Protein AF-0000000080666117 (afdb_homodimer)

Secondary structure (DSSP, 8-state):
--HHHHHHHHHTTEETTEE--HHHHHHHH-HHHHHHHHHHHHHHHHHHHHHHHHHHHHHHHHHTS-HHHHHHHHHHHHGGGGS-HHHHHHHHHHHHSTTSHHHHHHHHTTS-SS----TTSHHHHHHHHHHHHHHHHHHHHHHHHTTS-HHHHHHHHHTT--HHHHIIIIIHHHHHHHHHHHHHHHHHHHHH--HHHHHHSTT---HHHHHHIIIIIS--HHHHHHHHHHHHHHHHHHHHHHHHHHHHH-TT-/--HHHHHHHHHTTEETTEE--HHHHHHHH-HHHHHHHHHHHHHHHHHHHHHHHHHHHHHHHHHTS-HHHHHHHHHHHHGGGGS-HHHHHHHHHHHHSTTSHHHHHHHHTTS-SS----TTSHHHHHHHHHHHHHHHHHHHHHHHHTTS-HHHHHHHHHTT--HHHHIIIIIHHHHHHHHHHHHHHHHHHHHH--HHHHHHSTT---HHHHHHIIIIIS--HHHHHHHHHHHHHHHHHHHHHHHHHHHHH-TT-

InterPro domains:
  IPR000515 ABC transporter type 1, transmembrane domain MetI-like [PF00528] (53-242)
  IPR000515 ABC transporter type 1, transmembrane domain MetI-like [PS50928] (37-242)
  IPR000515 ABC transporter type 1, transmembrane domain MetI-like [cd06261] (37-239)
  IPR035906 MetI-like superfamily [G3DSA:1.10.3720.10] (1-250)
  IPR035906 MetI-like superfamily [SSF161098] (2-245)

Organism: Caenorhabditis japonica (NCBI:txid281687)

Foldseek 3Di:
DCVVVVVLLVLLQADPRHGDPVLVVVQVPDPVNVQQAVLLQVLLVVLLVVLLVVQQVLLLVLLPDDPVSSVVSLCVLCVLVVDDLLVLLVVLCQQQPQPHPVQCVCCVVPVDVGGDPQFQASNQLSVSLSSNLSSLLSVLQSVQQNPQDPVQLVVCVVVPDDNVRSCVPPVVLSRLLSSLVSSLVSSLCSSQDDNNCVRRNPVNHHLNVVLCCCVPVVVPSNSSSVSSNVSVVVSVVVSVVSVVVSCVSPVPD/DCVVLVVLLVLLQADPRHGDPVLVVVQVPDPVNVQQAVLLQVLLVVLLVVLLVVQQVLLLVLLPDDPVSSVVSLCVLCVLVVDDLLVLLVVLCQQQPQPHPVQCVCCVVPVDVGGDPQFQASNQLSVSLSSNLSSLLSVLQSVQQNPQDPVQLVVCVVVPDDNVRSCVPPVVLSRLLSSLVSSLVSSLCSSQDDNNCVRRNPVNHHLNVVLCCCVPPVVPSNSSSVSSNVSVVVSVVVSVVSVVVSCVSPVVD

Nearest PDB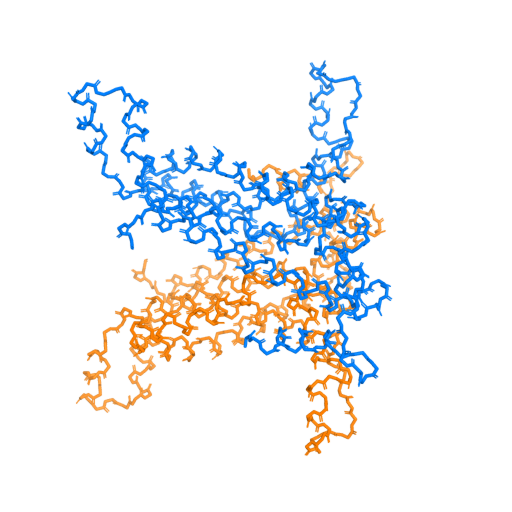 structures (foldseek):
  8zx1-assembly1_B  TM=8.481E-01  e=2.858E-13  Escherichia coli
  2onk-assembly2_I  TM=9.178E-01  e=2.429E-09  Archaeoglobus fulgidus
  8ja7-assembly1_A  TM=8.537E-01  e=7.078E-09  Mycobacterium tuberculosis H37Rv
  8y5f-assembly1_C  TM=8.471E-01  e=2.063E-08  Escherichia coli
  3d31-assembly1_C  TM=8.714E-01  e=7.184E-08  unclassified

pLDDT: mean 90.7, std 7.78, range [42.62, 98.69]

Solvent-accessible surface area (backbone atoms only — not comparable to full-atom values): 25198 Å² total; per-residue (Å²): 120,57,60,44,56,52,51,33,45,54,54,45,38,47,53,95,88,34,82,46,63,56,64,58,51,52,45,75,68,32,67,69,49,45,49,23,48,48,46,27,50,48,39,15,51,52,26,28,51,50,22,49,66,54,16,49,62,50,16,55,57,44,39,71,44,56,69,70,61,28,50,52,54,48,50,54,48,44,44,50,71,72,44,28,53,57,45,55,35,49,19,45,48,53,35,39,28,63,88,8,60,55,26,47,49,35,38,70,71,60,76,36,92,61,63,57,84,42,54,44,24,66,64,32,24,29,53,48,47,28,62,56,36,26,34,51,27,21,53,36,30,25,65,44,48,52,68,52,58,67,60,56,53,50,51,37,39,71,74,65,38,48,73,64,53,34,38,61,70,48,50,46,62,65,31,42,64,22,49,46,53,18,42,50,53,34,26,51,49,47,53,32,45,36,62,42,40,52,67,26,6,52,85,50,50,31,56,36,44,48,29,48,41,27,44,73,72,65,61,34,55,62,62,19,28,39,46,38,40,50,51,52,51,49,47,53,50,51,52,50,51,54,52,53,52,40,44,68,75,44,64,88,109,120,57,61,44,56,52,51,33,45,56,53,45,38,47,55,96,86,33,81,44,64,57,65,58,51,52,45,75,68,33,68,68,49,44,49,23,49,49,45,28,49,49,38,14,51,52,26,27,51,51,21,49,67,54,15,48,61,49,17,54,56,42,39,71,45,56,71,69,61,28,50,52,53,49,50,54,47,44,45,50,71,73,44,27,53,58,44,54,36,50,20,45,49,54,35,39,28,63,87,9,60,55,27,47,51,36,39,71,71,60,76,33,91,62,62,57,85,42,54,43,24,68,65,34,24,26,52,47,48,29,62,57,35,27,34,52,26,22,54,37,30,24,65,42,48,50,67,52,59,66,62,57,51,49,50,37,38,73,72,65,39,48,74,66,55,35,38,62,69,47,52,47,63,67,31,42,65,23,46,44,52,18,41,51,52,33,25,52,50,47,55,31,44,36,63,42,40,52,68,28,6,53,86,48,50,31,58,37,45,48,30,48,41,27,44,73,72,64,62,34,55,62,63,21,28,37,47,38,42,50,51,51,51,51,46,53,51,51,51,50,51,54,52,56,52,41,45,69,75,44,63,88,110

Sequence (506 aa):
MIIPIVLTIGSTFFQENSFTFEGYMHFFRDPYFLKILLTTLQVSVVTTIVCVVLGFPTAYYISRKAPRRKGILLALAIFPLLTSPVVRSFSWMIILGRKGLINNALVGLGIVDKPLDILYTPAAMMIGLTHLFLPLMIISLVGVLENIDGDLLKAAQSLGASRFTAFRRVVFPLAVPGLVIGAVLVFVGSLTAYTTPALLGGKQRVIATFLYQNAMTLNDWYLASVVAAIMIVITFVVVGVMNKMAKTLNPKGMIIPIVLTIGSTFFQENSFTFEGYMHFFRDPYFLKILLTTLQVSVVTTIVCVVLGFPTAYYISRKAPRRKGILLALAIFPLLTSPVVRSFSWMIILGRKGLINNALVGLGIVDKPLDILYTPAAMMIGLTHLFLPLMIISLVGVLENIDGDLLKAAQSLGASRFTAFRRVVFPLAVPGLVIGAVLVFVGSLTAYTTPALLGGKQRVIATFLYQNAMTLNDWYLASVVAAIMIVITFVVVGVMNKMAKTLNPKG

Structure (mmCIF, N/CA/C/O backbone):
data_AF-0000000080666117-model_v1
#
loop_
_entity.id
_entity.type
_entity.pdbx_description
1 polymer 'ABC transmembrane type-1 domain-containing protein'
#
loop_
_atom_site.group_PDB
_atom_site.id
_atom_site.type_symbol
_atom_site.label_atom_id
_atom_site.label_alt_id
_atom_site.label_comp_id
_atom_site.label_asym_id
_atom_site.label_entity_id
_atom_site.label_seq_id
_atom_site.pdbx_PDB_ins_code
_atom_site.Cartn_x
_atom_site.Cartn_y
_atom_site.Cartn_z
_atom_site.occupancy
_atom_site.B_iso_or_equiv
_atom_site.auth_seq_id
_atom_site.auth_comp_id
_atom_site.auth_asym_id
_atom_site.auth_atom_id
_atom_site.pdbx_PDB_model_num
ATOM 1 N N . MET A 1 1 ? -12.555 -3.33 12.461 1 76.38 1 MET A N 1
ATOM 2 C CA . MET A 1 1 ? -11.242 -3.162 11.844 1 76.38 1 MET A CA 1
ATOM 3 C C . MET A 1 1 ? -10.258 -4.207 12.352 1 76.38 1 MET A C 1
ATOM 5 O O . MET A 1 1 ? -9.43 -4.707 11.594 1 76.38 1 MET A O 1
ATOM 9 N N . ILE A 1 2 ? -10.57 -4.734 13.578 1 85.31 2 ILE A N 1
ATOM 10 C CA . ILE A 1 2 ? -9.57 -5.609 14.195 1 85.31 2 ILE A CA 1
ATOM 11 C C . ILE A 1 2 ? -10.094 -7.047 14.211 1 85.31 2 ILE A C 1
ATOM 13 O O . ILE A 1 2 ? -9.305 -7.992 14.312 1 85.31 2 ILE A O 1
ATOM 17 N N . ILE A 1 3 ? -11.367 -7.211 13.961 1 84.38 3 ILE A N 1
ATOM 18 C CA . ILE A 1 3 ? -12.047 -8.484 14.148 1 84.38 3 ILE A CA 1
ATOM 19 C C . ILE A 1 3 ? -11.438 -9.539 13.227 1 84.38 3 ILE A C 1
ATOM 21 O O . ILE A 1 3 ? -11.102 -10.641 13.672 1 84.38 3 ILE A O 1
ATOM 25 N N . PRO A 1 4 ? -11.227 -9.227 11.984 1 84.94 4 PRO A N 1
ATOM 26 C CA . PRO A 1 4 ? -10.664 -10.258 11.109 1 84.94 4 PRO A CA 1
ATOM 27 C C . PRO A 1 4 ? -9.289 -10.734 11.562 1 84.94 4 PRO A C 1
ATOM 29 O O . PRO A 1 4 ? -9 -11.93 11.508 1 84.94 4 PRO A O 1
ATOM 32 N N . ILE A 1 5 ? -8.57 -9.836 12.023 1 85.31 5 ILE A N 1
ATOM 33 C CA . ILE A 1 5 ? -7.203 -10.141 12.43 1 85.31 5 ILE A CA 1
ATOM 34 C C . ILE A 1 5 ? -7.215 -10.969 13.711 1 85.31 5 ILE A C 1
ATOM 36 O O . ILE A 1 5 ? -6.492 -11.961 13.82 1 85.31 5 ILE A O 1
ATOM 40 N N . VAL A 1 6 ? -8.094 -10.625 14.641 1 84.5 6 VAL A N 1
ATOM 41 C CA . VAL A 1 6 ? -8.211 -11.336 15.906 1 84.5 6 VAL A CA 1
ATOM 42 C C . VAL A 1 6 ? -8.688 -12.766 15.664 1 84.5 6 VAL A C 1
ATOM 44 O O . VAL A 1 6 ? -8.219 -13.703 16.312 1 84.5 6 VAL A O 1
ATOM 47 N N . LEU A 1 7 ? -9.562 -12.93 14.75 1 83.25 7 LEU A N 1
ATOM 48 C CA . LEU A 1 7 ? -10.07 -14.258 14.422 1 83.25 7 LEU A CA 1
ATOM 49 C C . LEU A 1 7 ? -8.977 -15.125 13.805 1 83.25 7 LEU A C 1
ATOM 51 O O . LEU A 1 7 ? -8.922 -16.328 14.047 1 83.25 7 LEU A O 1
ATOM 55 N N . THR A 1 8 ? -8.195 -14.461 12.977 1 83.75 8 THR A N 1
ATOM 56 C CA . THR A 1 8 ? -7.07 -15.18 12.375 1 83.75 8 THR A CA 1
ATOM 57 C C . THR A 1 8 ? -6.113 -15.68 13.461 1 83.75 8 THR A C 1
ATOM 59 O O . THR A 1 8 ? -5.723 -16.844 13.461 1 83.75 8 THR A O 1
ATOM 62 N N . ILE A 1 9 ? -5.789 -14.867 14.367 1 83.62 9 ILE A N 1
ATOM 63 C CA . ILE A 1 9 ? -4.898 -15.227 15.469 1 83.62 9 ILE A CA 1
ATOM 64 C C . ILE A 1 9 ? -5.531 -16.344 16.297 1 83.62 9 ILE A C 1
ATOM 66 O O . ILE A 1 9 ? -4.859 -17.312 16.656 1 83.62 9 ILE A O 1
ATOM 70 N N . GLY A 1 10 ? -6.801 -16.25 16.594 1 80.94 10 GLY A N 1
ATOM 71 C CA . GLY A 1 10 ? -7.512 -17.234 17.375 1 80.94 10 GLY A CA 1
ATOM 72 C C . GLY A 1 10 ? -7.527 -18.609 16.734 1 80.94 10 GLY A C 1
ATOM 73 O O . GLY A 1 10 ? -7.441 -19.625 17.422 1 80.94 10 GLY A O 1
ATOM 74 N N . SER A 1 11 ? -7.562 -18.609 15.453 1 81.31 11 SER A N 1
ATOM 75 C CA . SER A 1 11 ? -7.645 -19.859 14.719 1 81.31 11 SER A CA 1
ATOM 76 C C . SER A 1 11 ? -6.34 -20.656 14.828 1 81.31 11 SER A C 1
ATOM 78 O O . SER A 1 11 ? -6.309 -21.844 14.547 1 81.31 11 SER A O 1
ATOM 80 N N . THR A 1 12 ? -5.297 -19.969 15.211 1 85.56 12 THR A N 1
ATOM 81 C CA . THR A 1 12 ? -3.988 -20.609 15.234 1 85.56 12 THR A CA 1
ATOM 82 C C . THR A 1 12 ? -3.824 -21.453 16.5 1 85.56 12 THR A C 1
ATOM 84 O O . THR A 1 12 ? -2.943 -22.312 16.562 1 85.56 12 THR A O 1
ATOM 87 N N . PHE A 1 13 ? -4.656 -21.141 17.484 1 83.56 13 PHE A N 1
ATOM 88 C CA . PHE A 1 13 ? -4.469 -21.797 18.781 1 83.56 13 PHE A CA 1
ATOM 89 C C . PHE A 1 13 ? -5.324 -23.047 18.875 1 83.56 13 PHE A C 1
ATOM 91 O O . PHE A 1 13 ? -5.246 -23.781 19.859 1 83.56 13 PHE A O 1
ATOM 98 N N . PHE A 1 14 ? -6.141 -23.297 17.875 1 74.81 14 PHE A N 1
ATOM 99 C CA . PHE A 1 14 ? -6.992 -24.484 17.922 1 74.81 14 PHE A CA 1
ATOM 100 C C . PHE A 1 14 ? -6.762 -25.375 16.703 1 74.81 14 PHE A C 1
ATOM 102 O O . PHE A 1 14 ? -6.809 -24.891 15.57 1 74.81 14 PHE A O 1
ATOM 109 N N . GLN A 1 15 ? -6.242 -26.516 16.969 1 70.06 15 GLN A N 1
ATOM 110 C CA . GLN A 1 15 ? -6.129 -27.562 15.961 1 70.06 15 GLN A CA 1
ATOM 111 C C . GLN A 1 15 ? -6.906 -28.797 16.375 1 70.06 15 GLN A C 1
ATOM 113 O O . GLN A 1 15 ? -6.621 -29.406 17.406 1 70.06 15 GLN A O 1
ATOM 118 N N . GLU A 1 16 ? -7.805 -29.156 15.484 1 70.06 16 GLU A N 1
ATOM 119 C CA . GLU A 1 16 ? -8.617 -30.328 15.789 1 70.06 16 GLU A CA 1
ATOM 120 C C . GLU A 1 16 ? -9.172 -30.25 17.203 1 70.06 16 GLU A C 1
ATOM 122 O O . GLU A 1 16 ? -9.055 -31.203 17.984 1 70.06 16 GLU A O 1
ATOM 127 N N . ASN A 1 17 ? -9.531 -29.125 17.609 1 69.44 17 ASN A N 1
ATOM 128 C CA . ASN A 1 17 ? -10.234 -28.906 18.859 1 69.44 17 ASN A CA 1
ATOM 129 C C . ASN A 1 17 ? -9.281 -28.969 20.062 1 69.44 17 ASN A C 1
ATOM 131 O O . ASN A 1 17 ? -9.711 -29.188 21.188 1 69.44 17 ASN A O 1
ATOM 135 N N . SER A 1 18 ? -8.031 -29 19.828 1 77.75 18 SER A N 1
ATOM 136 C CA . SER A 1 18 ? -7.066 -28.969 20.922 1 77.75 18 SER A CA 1
ATOM 137 C C . SER A 1 18 ? -6.203 -27.703 20.859 1 77.75 18 SER A C 1
ATOM 139 O O . SER A 1 18 ? -5.844 -27.25 19.766 1 77.75 18 SER A O 1
ATOM 141 N N . PHE A 1 19 ? -6.094 -27.125 22.031 1 81.88 19 PHE A N 1
ATOM 142 C CA . PHE A 1 19 ? -5.211 -25.969 22.172 1 81.88 19 PHE A CA 1
ATOM 143 C C . PHE A 1 19 ? -3.76 -26.375 21.922 1 81.88 19 PHE A C 1
ATOM 145 O O . PHE A 1 19 ? -3.301 -27.406 22.422 1 81.88 19 PHE A O 1
ATOM 152 N N . THR A 1 20 ? -3.074 -25.75 20.938 1 82.38 20 THR A N 1
ATOM 153 C CA . THR A 1 20 ? -1.703 -26.156 20.625 1 82.38 20 THR A CA 1
ATOM 154 C C . THR A 1 20 ? -0.872 -24.938 20.203 1 82.38 20 THR A C 1
ATOM 156 O O . THR A 1 20 ? -1.415 -23.953 19.703 1 82.38 20 THR A O 1
ATOM 159 N N . PHE A 1 21 ? 0.388 -25 20.547 1 87.12 21 PHE A N 1
ATOM 160 C CA . PHE A 1 21 ? 1.374 -24.047 20.062 1 87.12 21 PHE A CA 1
ATOM 161 C C . PHE A 1 21 ? 2.281 -24.672 19.016 1 87.12 21 PHE A C 1
ATOM 163 O O . PHE A 1 21 ? 3.326 -24.109 18.672 1 87.12 21 PHE A O 1
ATOM 170 N N . GLU A 1 22 ? 1.854 -25.734 18.516 1 85.38 22 GLU A N 1
ATOM 171 C CA . GLU A 1 22 ? 2.697 -26.562 17.641 1 85.38 22 GLU A CA 1
ATOM 172 C C . GLU A 1 22 ? 3.053 -25.812 16.359 1 85.38 22 GLU A C 1
ATOM 174 O O . GLU A 1 22 ? 4.176 -25.906 15.867 1 85.38 22 GLU A O 1
ATOM 179 N N . GLY A 1 23 ? 2.146 -25.078 15.891 1 87.25 23 GLY A N 1
ATOM 180 C CA . GLY A 1 23 ? 2.408 -24.328 14.68 1 87.25 23 GLY A CA 1
ATOM 181 C C . GLY A 1 23 ? 3.541 -23.328 14.828 1 87.25 23 GLY A C 1
ATOM 182 O O . GLY A 1 23 ? 4.367 -23.172 13.93 1 87.25 23 GLY A O 1
ATOM 183 N N . TYR A 1 24 ? 3.592 -22.75 15.969 1 91.38 24 TYR A N 1
ATOM 184 C CA . TYR A 1 24 ? 4.629 -21.766 16.25 1 91.38 24 TYR A CA 1
ATOM 185 C C . TYR A 1 24 ? 5.98 -22.438 16.469 1 91.38 24 TYR A C 1
ATOM 187 O O . TYR A 1 24 ? 7.004 -21.969 15.961 1 91.38 24 TYR A O 1
ATOM 195 N N . MET A 1 25 ? 5.93 -23.5 17.141 1 90.81 25 MET A N 1
ATOM 196 C CA . MET A 1 25 ? 7.16 -24.234 17.406 1 90.81 25 MET A CA 1
ATOM 197 C C . MET A 1 25 ? 7.754 -24.781 16.109 1 90.81 25 MET A C 1
ATOM 199 O O . MET A 1 25 ? 8.969 -24.719 15.906 1 90.81 25 MET A O 1
ATOM 203 N N . HIS A 1 26 ? 6.91 -25.281 15.352 1 89.62 26 HIS A N 1
ATOM 204 C CA . HIS A 1 26 ? 7.355 -25.812 14.062 1 89.62 26 HIS A CA 1
ATOM 205 C C . HIS A 1 26 ? 7.98 -24.703 13.211 1 89.62 26 HIS A C 1
ATOM 207 O O . HIS A 1 26 ? 9.016 -24.922 12.57 1 89.62 26 HIS A O 1
ATOM 213 N N . PHE A 1 27 ? 7.398 -23.562 13.18 1 91.06 27 PHE A N 1
ATOM 214 C CA . PHE A 1 27 ? 7.898 -22.438 12.383 1 91.06 27 PHE A CA 1
ATOM 215 C C . PHE A 1 27 ? 9.289 -22.031 12.852 1 91.06 27 PHE A C 1
ATOM 217 O O . PHE A 1 27 ? 10.203 -21.875 12.039 1 91.06 27 PHE A O 1
ATOM 224 N N . PHE A 1 28 ? 9.562 -21.969 14.156 1 93.62 28 PHE A N 1
ATOM 225 C CA . PHE A 1 28 ? 10.797 -21.391 14.664 1 93.62 28 PHE A CA 1
ATOM 226 C C . PHE A 1 28 ? 11.891 -22.438 14.758 1 93.62 28 PHE A C 1
ATOM 228 O O . PHE A 1 28 ? 13.07 -22.109 14.914 1 93.62 28 PHE A O 1
ATOM 235 N N . ARG A 1 29 ? 11.562 -23.703 14.594 1 93.69 29 ARG A N 1
ATOM 236 C CA . ARG A 1 29 ? 12.555 -24.781 14.656 1 93.69 29 ARG A CA 1
ATOM 237 C C . ARG A 1 29 ? 13.039 -25.156 13.266 1 93.69 29 ARG A C 1
ATOM 239 O O . ARG A 1 29 ? 14.07 -25.812 13.125 1 93.69 29 ARG A O 1
ATOM 246 N N . ASP A 1 30 ? 12.328 -24.797 12.289 1 94.38 30 ASP A N 1
ATOM 247 C CA . ASP A 1 30 ? 12.68 -25.141 10.914 1 94.38 30 ASP A CA 1
ATOM 248 C C . ASP A 1 30 ? 13.617 -24.094 10.312 1 94.38 30 ASP A C 1
ATOM 250 O O . ASP A 1 30 ? 13.266 -22.922 10.195 1 94.38 30 ASP A O 1
ATOM 254 N N . PRO A 1 31 ? 14.781 -24.516 9.883 1 95.38 31 PRO A N 1
ATOM 255 C CA . PRO A 1 31 ? 15.766 -23.594 9.312 1 95.38 31 PRO A CA 1
ATOM 256 C C . PRO A 1 31 ? 15.258 -22.891 8.055 1 95.38 31 PRO A C 1
ATOM 258 O O . PRO A 1 31 ? 15.641 -21.75 7.781 1 95.38 31 PRO A O 1
ATOM 261 N N . TYR A 1 32 ? 14.469 -23.547 7.406 1 94.44 32 TYR A N 1
ATOM 262 C CA . TYR A 1 32 ? 13.898 -22.969 6.199 1 94.44 32 TYR A CA 1
ATOM 263 C C . TYR A 1 32 ? 13.055 -21.734 6.531 1 94.44 32 TYR A C 1
ATOM 265 O O . TYR A 1 32 ? 13.188 -20.688 5.895 1 94.44 32 TYR A O 1
ATOM 273 N N . PHE A 1 33 ? 12.25 -21.875 7.535 1 94.25 33 PHE A N 1
ATOM 274 C CA . PHE A 1 33 ? 11.383 -20.781 7.949 1 94.25 33 PHE A CA 1
ATOM 275 C C . PHE A 1 33 ? 12.195 -19.641 8.555 1 94.25 33 PHE A C 1
ATOM 277 O O . PHE A 1 33 ? 11.898 -18.469 8.32 1 94.25 33 PHE A O 1
ATOM 284 N N . LEU A 1 34 ? 13.156 -19.969 9.211 1 95.5 34 LEU A N 1
ATOM 285 C CA . LEU A 1 34 ? 14.008 -18.953 9.805 1 95.5 34 LEU A CA 1
ATOM 286 C C . LEU A 1 34 ? 14.758 -18.172 8.734 1 95.5 34 LEU A C 1
ATOM 288 O O . LEU A 1 34 ? 14.992 -16.969 8.891 1 95.5 34 LEU A O 1
ATOM 292 N N . LYS A 1 35 ? 15.141 -18.859 7.703 1 96.31 35 LYS A N 1
ATOM 293 C CA . LYS A 1 35 ? 15.797 -18.172 6.59 1 96.31 35 LYS A CA 1
ATOM 294 C C . LYS A 1 35 ? 14.867 -17.141 5.949 1 96.31 35 LYS A C 1
ATOM 296 O O . LYS A 1 35 ? 15.297 -16.047 5.594 1 96.31 35 LYS A O 1
ATOM 301 N N . ILE A 1 36 ? 13.625 -17.516 5.836 1 96.62 36 ILE A N 1
ATOM 302 C CA . ILE A 1 36 ? 12.625 -16.609 5.273 1 96.62 36 ILE A CA 1
ATOM 303 C C . ILE A 1 36 ? 12.461 -15.391 6.172 1 96.62 36 ILE A C 1
ATOM 305 O O . ILE A 1 36 ? 12.414 -14.258 5.684 1 96.62 36 ILE A O 1
ATOM 309 N N . LEU A 1 37 ? 12.414 -15.656 7.445 1 95.44 37 LEU A N 1
ATOM 310 C CA . LEU A 1 37 ? 12.281 -14.57 8.406 1 95.44 37 LEU A CA 1
ATOM 311 C C . LEU A 1 37 ? 13.492 -13.648 8.359 1 95.44 37 LEU A C 1
ATOM 313 O O . LEU A 1 37 ? 13.352 -12.422 8.391 1 95.44 37 LEU A O 1
ATOM 317 N N . LEU A 1 38 ? 14.633 -14.188 8.25 1 96.06 38 LEU A N 1
ATOM 318 C CA . LEU A 1 38 ? 15.859 -13.406 8.227 1 96.06 38 LEU A CA 1
ATOM 319 C C . LEU A 1 38 ? 15.969 -12.594 6.934 1 96.06 38 LEU A C 1
ATOM 321 O O . LEU A 1 38 ? 16.422 -11.453 6.953 1 96.06 38 LEU A O 1
ATOM 325 N N . THR A 1 39 ? 15.602 -13.195 5.871 1 97.69 39 THR A N 1
ATOM 326 C CA . THR A 1 39 ? 15.578 -12.461 4.613 1 97.69 39 THR A CA 1
ATOM 327 C C . THR A 1 39 ? 14.617 -11.281 4.688 1 97.69 39 THR A C 1
ATOM 329 O O . THR A 1 39 ? 14.914 -10.188 4.199 1 97.69 39 THR A O 1
ATOM 332 N N . THR A 1 40 ? 13.477 -11.523 5.293 1 97.62 40 THR A N 1
ATOM 333 C CA . THR A 1 40 ? 12.484 -10.469 5.473 1 97.62 40 THR A CA 1
ATOM 334 C C . THR A 1 40 ? 13.062 -9.312 6.281 1 97.62 40 THR A C 1
ATOM 336 O O . THR A 1 40 ? 12.93 -8.148 5.895 1 97.62 40 THR A O 1
ATOM 339 N N . LEU A 1 41 ? 13.711 -9.672 7.336 1 95.88 41 LEU A N 1
ATOM 340 C CA . LEU A 1 41 ? 14.297 -8.656 8.203 1 95.88 41 LEU A CA 1
ATOM 341 C C . LEU A 1 41 ? 15.438 -7.926 7.5 1 95.88 41 LEU A C 1
ATOM 343 O O . LEU A 1 41 ? 15.555 -6.703 7.602 1 95.88 41 LEU A O 1
ATOM 347 N N . GLN A 1 42 ? 16.219 -8.641 6.816 1 97.44 42 GLN A N 1
ATOM 348 C CA . GLN A 1 42 ? 17.344 -8.047 6.086 1 97.44 42 GLN A CA 1
ATOM 349 C C . GLN A 1 42 ? 16.844 -7.051 5.039 1 97.44 42 GLN A C 1
ATOM 351 O O . GLN A 1 42 ? 17.328 -5.922 4.973 1 97.44 42 GLN A O 1
ATOM 356 N N . VAL A 1 43 ? 15.922 -7.461 4.273 1 98.25 43 VAL A N 1
ATOM 357 C CA . VAL A 1 43 ? 15.375 -6.617 3.213 1 98.25 43 VAL A CA 1
ATOM 358 C C . VAL A 1 43 ? 14.742 -5.367 3.818 1 98.25 43 VAL A C 1
ATOM 360 O O . VAL A 1 43 ? 14.945 -4.258 3.312 1 98.25 43 VAL A O 1
ATOM 363 N N . SER A 1 44 ? 14.023 -5.527 4.891 1 97.88 44 SER A N 1
ATOM 364 C CA . SER A 1 44 ? 13.336 -4.402 5.516 1 97.88 44 SER A CA 1
ATOM 365 C C . SER A 1 44 ? 14.328 -3.43 6.145 1 97.88 44 SER A C 1
ATOM 367 O O . SER A 1 44 ? 14.188 -2.213 6 1 97.88 44 SER A O 1
ATOM 369 N N . VAL A 1 45 ? 15.32 -3.975 6.797 1 96.75 45 VAL A N 1
ATOM 370 C CA . VAL A 1 45 ? 16.312 -3.139 7.473 1 96.75 45 VAL A CA 1
ATOM 371 C C . VAL A 1 45 ? 17.141 -2.381 6.438 1 96.75 45 VAL A C 1
ATOM 373 O O . VAL A 1 45 ? 17.312 -1.164 6.543 1 96.75 45 VAL A O 1
ATOM 376 N N . VAL A 1 46 ? 17.625 -3.051 5.469 1 98.56 46 VAL A N 1
ATOM 377 C CA . VAL A 1 46 ? 18.484 -2.428 4.461 1 98.56 46 VAL A CA 1
ATOM 378 C C . VAL A 1 46 ? 17.688 -1.397 3.67 1 98.56 46 VAL A C 1
ATOM 380 O O . VAL A 1 46 ? 18.172 -0.304 3.385 1 98.56 46 VAL A O 1
ATOM 383 N N . THR A 1 47 ? 16.469 -1.736 3.301 1 98.69 47 THR A N 1
ATOM 384 C CA . THR A 1 47 ? 15.609 -0.782 2.605 1 98.69 47 THR A CA 1
ATOM 385 C C . THR A 1 47 ? 15.422 0.485 3.436 1 98.69 47 THR A C 1
ATOM 387 O O . THR A 1 47 ? 15.5 1.596 2.908 1 98.69 47 THR A O 1
ATOM 390 N N . THR A 1 48 ? 15.195 0.28 4.719 1 97.88 48 THR A N 1
ATOM 391 C CA . THR A 1 48 ? 14.992 1.42 5.609 1 97.88 48 THR A CA 1
ATOM 392 C C . THR A 1 48 ? 16.25 2.289 5.66 1 97.88 48 THR A C 1
ATOM 394 O O . THR A 1 48 ? 16.172 3.514 5.539 1 97.88 48 THR A O 1
ATOM 397 N N . ILE A 1 49 ? 17.375 1.693 5.77 1 98.12 49 ILE A N 1
ATOM 398 C CA . ILE A 1 49 ? 18.641 2.414 5.832 1 98.12 49 ILE A CA 1
ATOM 399 C C . ILE A 1 49 ? 18.859 3.172 4.527 1 98.12 49 ILE A C 1
ATOM 401 O O . ILE A 1 49 ? 19.234 4.348 4.539 1 98.12 49 ILE A O 1
ATOM 405 N N . VAL A 1 50 ? 18.625 2.541 3.443 1 98.62 50 VAL A N 1
ATOM 406 C CA . VAL A 1 50 ? 18.828 3.162 2.139 1 98.62 50 VAL A CA 1
ATOM 407 C C . VAL A 1 50 ? 17.875 4.344 1.977 1 98.62 50 VAL A C 1
ATOM 409 O O . VAL A 1 50 ? 18.25 5.395 1.463 1 98.62 50 VAL A O 1
ATOM 412 N N . CYS A 1 51 ? 16.656 4.188 2.418 1 98.44 51 CYS A N 1
ATOM 413 C CA . CYS A 1 51 ? 15.688 5.273 2.326 1 98.44 51 CYS A CA 1
ATOM 414 C C . CYS A 1 51 ? 16.094 6.445 3.209 1 98.44 51 CYS A C 1
ATOM 416 O O . CYS A 1 51 ? 15.852 7.605 2.861 1 98.44 51 CYS A O 1
ATOM 418 N N . VAL A 1 52 ? 16.688 6.117 4.336 1 97.25 52 VAL A N 1
ATOM 419 C CA . VAL A 1 52 ? 17.156 7.18 5.215 1 97.25 52 VAL A CA 1
ATOM 420 C C . VAL A 1 52 ? 18.312 7.926 4.551 1 97.25 52 VAL A C 1
ATOM 422 O O . VAL A 1 52 ? 18.312 9.156 4.504 1 97.25 52 VAL A O 1
ATOM 425 N N . VAL A 1 53 ? 19.234 7.23 4 1 97.69 53 VAL A N 1
ATOM 426 C CA . VAL A 1 53 ? 20.453 7.785 3.42 1 97.69 53 VAL A CA 1
ATOM 427 C C . VAL A 1 53 ? 20.109 8.617 2.188 1 97.69 53 VAL A C 1
ATOM 429 O O . VAL A 1 53 ? 20.656 9.695 1.982 1 97.69 53 VAL A O 1
ATOM 432 N N . LEU A 1 54 ? 19.188 8.172 1.414 1 97.81 54 LEU A N 1
ATOM 433 C CA . LEU A 1 54 ? 18.812 8.891 0.199 1 97.81 54 LEU A CA 1
ATOM 434 C C . LEU A 1 54 ? 17.75 9.945 0.492 1 97.81 54 LEU A C 1
ATOM 436 O O . LEU A 1 54 ? 17.734 11 -0.144 1 97.81 54 LEU A O 1
ATOM 440 N N . GLY A 1 55 ? 16.906 9.578 1.399 1 97.62 55 GLY A N 1
ATOM 441 C CA . GLY A 1 55 ? 15.766 10.43 1.681 1 97.62 55 GLY A CA 1
ATOM 442 C C . GLY A 1 55 ? 16.141 11.719 2.393 1 97.62 55 GLY A C 1
ATOM 443 O O . GLY A 1 55 ? 15.586 12.773 2.104 1 97.62 55 GLY A O 1
ATOM 444 N N . PHE A 1 56 ? 17.109 11.648 3.266 1 96.31 56 PHE A N 1
ATOM 445 C CA . PHE A 1 56 ? 17.453 12.805 4.078 1 96.31 56 PHE A CA 1
ATOM 446 C C . PHE A 1 56 ? 18.031 13.922 3.215 1 96.31 56 PHE A C 1
ATOM 448 O O . PHE A 1 56 ? 17.531 15.047 3.221 1 96.31 56 PHE A O 1
ATOM 455 N N . PRO A 1 57 ? 19.094 13.656 2.443 1 95.62 57 PRO A N 1
ATOM 456 C CA . PRO A 1 57 ? 19.625 14.734 1.605 1 95.62 57 PRO A CA 1
ATOM 457 C C . PRO A 1 57 ? 18.609 15.258 0.599 1 95.62 57 PRO A C 1
ATOM 459 O O . PRO A 1 57 ? 18.578 16.453 0.315 1 95.62 57 PRO A O 1
ATOM 462 N N . THR A 1 58 ? 17.812 14.406 0.087 1 97.12 58 THR A N 1
ATOM 463 C CA . THR A 1 58 ? 16.781 14.812 -0.872 1 97.12 58 THR A CA 1
ATOM 464 C C . THR A 1 58 ? 15.758 15.719 -0.207 1 97.12 58 THR A C 1
ATOM 466 O O . THR A 1 58 ? 15.406 16.766 -0.747 1 97.12 58 THR A O 1
ATOM 469 N N . ALA A 1 59 ? 15.297 15.25 0.931 1 97.31 59 ALA A N 1
ATOM 470 C CA . ALA A 1 59 ? 14.32 16.047 1.674 1 97.31 59 ALA A CA 1
ATOM 471 C C . ALA A 1 59 ? 14.898 17.406 2.061 1 97.31 59 ALA A C 1
ATOM 473 O O . ALA A 1 59 ? 14.195 18.406 2.01 1 97.31 59 ALA A O 1
ATOM 474 N N . TYR A 1 60 ? 16.125 17.391 2.486 1 94.44 60 TYR A N 1
ATOM 475 C CA . TYR A 1 60 ? 16.797 18.641 2.832 1 94.44 60 TYR A CA 1
ATOM 476 C C . TYR A 1 60 ? 16.828 19.578 1.634 1 94.44 60 TYR A C 1
ATOM 478 O O . TYR A 1 60 ? 16.516 20.766 1.756 1 94.44 60 TYR A O 1
ATOM 486 N N . TYR A 1 61 ? 17.219 19.078 0.519 1 95.31 61 TYR A N 1
ATOM 487 C CA . TYR A 1 61 ? 17.281 19.859 -0.708 1 95.31 61 TYR A CA 1
ATOM 488 C C . TYR A 1 61 ? 15.906 20.422 -1.068 1 95.31 61 TYR A C 1
ATOM 490 O O . TYR A 1 61 ? 15.773 21.609 -1.378 1 95.31 61 TYR A O 1
ATOM 498 N N . ILE A 1 62 ? 14.906 19.672 -0.993 1 96.56 62 ILE A N 1
ATOM 499 C CA . ILE A 1 62 ? 13.555 20.047 -1.374 1 96.56 62 ILE A CA 1
ATOM 500 C C . ILE A 1 62 ? 13.023 21.094 -0.395 1 96.56 62 ILE A C 1
ATOM 502 O O . ILE A 1 62 ? 12.375 22.062 -0.802 1 96.56 62 ILE A O 1
ATOM 506 N N . SER A 1 63 ? 13.32 20.922 0.866 1 94.38 63 SER A N 1
ATOM 507 C CA . SER A 1 63 ? 12.789 21.797 1.911 1 94.38 63 SER A CA 1
ATOM 508 C C . SER A 1 63 ? 13.312 23.219 1.761 1 94.38 63 SER A C 1
ATOM 510 O O . SER A 1 63 ? 12.703 24.172 2.271 1 94.38 63 SER A O 1
ATOM 512 N N . ARG A 1 64 ? 14.359 23.406 1.016 1 92.31 64 ARG A N 1
ATOM 513 C CA . ARG A 1 64 ? 14.984 24.719 0.878 1 92.31 64 ARG A CA 1
ATOM 514 C C . ARG A 1 64 ? 14.547 25.406 -0.411 1 92.31 64 ARG A C 1
ATOM 516 O O . ARG A 1 64 ? 14.922 26.562 -0.668 1 92.31 64 ARG A O 1
ATOM 523 N N . LYS A 1 65 ? 13.773 24.797 -1.169 1 95.12 65 LYS A N 1
ATOM 524 C CA . LYS A 1 65 ? 13.336 25.359 -2.441 1 95.12 65 LYS A CA 1
ATOM 525 C C . LYS A 1 65 ? 12.109 26.25 -2.256 1 95.12 65 LYS A C 1
ATOM 527 O O . LYS A 1 65 ? 11.438 26.172 -1.228 1 95.12 65 LYS A O 1
ATOM 532 N N . ALA A 1 66 ? 11.914 27.078 -3.256 1 95.12 66 ALA A N 1
ATOM 533 C CA . ALA A 1 66 ? 10.711 27.922 -3.281 1 95.12 66 ALA A CA 1
ATOM 534 C C . ALA A 1 66 ? 9.453 27.062 -3.389 1 95.12 66 ALA A C 1
ATOM 536 O O . ALA A 1 66 ? 9.5 25.922 -3.84 1 95.12 66 ALA A O 1
ATOM 537 N N . PRO A 1 67 ? 8.352 27.594 -2.99 1 93.75 67 PRO A N 1
ATOM 538 C CA . PRO A 1 67 ? 7.105 26.828 -2.895 1 93.75 67 PRO A CA 1
ATOM 539 C C . PRO A 1 67 ? 6.734 26.141 -4.203 1 93.75 67 PRO A C 1
ATOM 541 O O . PRO A 1 67 ? 6.375 24.969 -4.199 1 93.75 67 PRO A O 1
ATOM 544 N N . ARG A 1 68 ? 6.805 26.781 -5.262 1 95.25 68 ARG A N 1
ATOM 545 C CA . ARG A 1 68 ? 6.43 26.203 -6.543 1 95.25 68 ARG A CA 1
ATOM 546 C C . ARG A 1 68 ? 7.352 25.047 -6.914 1 95.25 68 ARG A C 1
ATOM 548 O O . ARG A 1 68 ? 6.891 23.969 -7.309 1 95.25 68 ARG A O 1
ATOM 555 N N . ARG A 1 69 ? 8.664 25.234 -6.836 1 96.5 69 ARG A N 1
ATOM 556 C CA . ARG A 1 69 ? 9.641 24.188 -7.141 1 96.5 69 ARG A CA 1
ATOM 557 C C . ARG A 1 69 ? 9.516 23.031 -6.16 1 96.5 69 ARG A C 1
ATOM 559 O O . ARG A 1 69 ? 9.68 21.875 -6.547 1 96.5 69 ARG A O 1
ATOM 566 N N . LYS A 1 70 ? 9.258 23.375 -4.902 1 96.12 70 LYS A N 1
ATOM 567 C CA . LYS A 1 70 ? 9.039 22.359 -3.879 1 96.12 70 LYS A CA 1
ATOM 568 C C . LYS A 1 70 ? 7.863 21.453 -4.238 1 96.12 70 LYS A C 1
ATOM 570 O O . LYS A 1 70 ? 7.961 20.234 -4.152 1 96.12 70 LYS A O 1
ATOM 575 N N . GLY A 1 71 ? 6.82 22.109 -4.66 1 94.06 71 GLY A N 1
ATOM 576 C CA . GLY A 1 71 ? 5.641 21.359 -5.062 1 94.06 71 GLY A CA 1
ATOM 577 C C . GLY A 1 71 ? 5.902 20.406 -6.203 1 94.06 71 GLY A C 1
ATOM 578 O O . GLY A 1 71 ? 5.449 19.25 -6.172 1 94.06 71 GLY A O 1
ATOM 579 N N . ILE A 1 72 ? 6.605 20.812 -7.145 1 94.38 72 ILE A N 1
ATOM 580 C CA . ILE A 1 72 ? 6.91 20 -8.312 1 94.38 72 ILE A CA 1
ATOM 581 C C . ILE A 1 72 ? 7.793 18.828 -7.902 1 94.38 72 ILE A C 1
ATOM 583 O O . ILE A 1 72 ? 7.543 17.688 -8.297 1 94.38 72 ILE A O 1
ATOM 587 N N . LEU A 1 73 ? 8.805 19.094 -7.098 1 95.69 73 LEU A N 1
ATOM 588 C CA . LEU A 1 73 ? 9.727 18.047 -6.676 1 95.69 73 LEU A CA 1
ATOM 589 C C . LEU A 1 73 ? 9.016 17.031 -5.797 1 95.69 73 LEU A C 1
ATOM 591 O O . LEU A 1 73 ? 9.273 15.82 -5.906 1 95.69 73 LEU A O 1
ATOM 595 N N . LEU A 1 74 ? 8.117 17.5 -4.996 1 94.06 74 LEU A N 1
ATOM 596 C CA . LEU A 1 74 ? 7.344 16.594 -4.16 1 94.06 74 LEU A CA 1
ATOM 597 C C . LEU A 1 74 ? 6.398 15.742 -5.008 1 94.06 74 LEU A C 1
ATOM 599 O O . LEU A 1 74 ? 6.238 14.547 -4.762 1 94.06 74 LEU A O 1
ATOM 603 N N . ALA A 1 75 ? 5.824 16.359 -5.98 1 90.12 75 ALA A N 1
ATOM 604 C CA . ALA A 1 75 ? 4.941 15.617 -6.883 1 90.12 75 ALA A CA 1
ATOM 605 C C . ALA A 1 75 ? 5.695 14.5 -7.598 1 90.12 75 ALA A C 1
ATOM 607 O O . ALA A 1 75 ? 5.188 13.391 -7.734 1 90.12 75 ALA A O 1
ATOM 608 N N . LEU A 1 76 ? 6.879 14.758 -7.996 1 92.06 76 LEU A N 1
ATOM 609 C CA . LEU A 1 76 ? 7.715 13.766 -8.664 1 92.06 76 LEU A CA 1
ATOM 610 C C . LEU A 1 76 ? 8.109 12.648 -7.707 1 92.06 76 LEU A C 1
ATOM 612 O O . LEU A 1 76 ? 8.195 11.484 -8.109 1 92.06 76 LEU A O 1
ATOM 616 N N . ALA A 1 77 ? 8.359 13.055 -6.48 1 93 77 ALA A N 1
ATOM 617 C CA . ALA A 1 77 ? 8.742 12.07 -5.473 1 93 77 ALA A CA 1
ATOM 618 C C . ALA A 1 77 ? 7.57 11.164 -5.117 1 93 77 ALA A C 1
ATOM 620 O O . ALA A 1 77 ? 7.758 9.969 -4.855 1 93 77 ALA A O 1
ATOM 621 N N . ILE A 1 78 ? 6.363 11.688 -5.188 1 89.94 78 ILE A N 1
ATOM 622 C CA . ILE A 1 78 ? 5.184 10.969 -4.719 1 89.94 78 ILE A CA 1
ATOM 623 C C . ILE A 1 78 ? 4.582 10.156 -5.867 1 89.94 78 ILE A C 1
ATOM 625 O O . ILE A 1 78 ? 3.777 9.25 -5.641 1 89.94 78 ILE A O 1
ATOM 629 N N . PHE A 1 79 ? 5.031 10.312 -7.027 1 87.5 79 PHE A N 1
ATOM 630 C CA . PHE A 1 79 ? 4.496 9.703 -8.242 1 87.5 79 PHE A CA 1
ATOM 631 C C . PHE A 1 79 ? 4.441 8.188 -8.109 1 87.5 79 PHE A C 1
ATOM 633 O O . PHE A 1 79 ? 3.445 7.562 -8.477 1 87.5 79 PHE A O 1
ATOM 640 N N . PRO A 1 80 ? 5.488 7.543 -7.629 1 86.88 80 PRO A N 1
ATOM 641 C CA . PRO A 1 80 ? 5.477 6.082 -7.52 1 86.88 80 PRO A CA 1
ATOM 642 C C . PRO A 1 80 ? 4.352 5.562 -6.633 1 86.88 80 PRO A C 1
ATOM 644 O O . PRO A 1 80 ? 3.842 4.461 -6.855 1 86.88 80 PRO A O 1
ATOM 647 N N . LEU A 1 81 ? 3.928 6.367 -5.711 1 86.94 81 LEU A N 1
ATOM 648 C CA . LEU A 1 81 ? 2.881 5.949 -4.789 1 86.94 81 LEU A CA 1
ATOM 649 C C . LEU A 1 81 ? 1.525 5.902 -5.488 1 86.94 81 LEU A C 1
ATOM 651 O O . LEU A 1 81 ? 0.593 5.258 -5.004 1 86.94 81 LEU A O 1
ATOM 655 N N . LEU A 1 82 ? 1.453 6.598 -6.609 1 86.06 82 LEU A N 1
ATOM 656 C CA . LEU A 1 82 ? 0.196 6.664 -7.348 1 86.06 82 LEU A CA 1
ATOM 657 C C . LEU A 1 82 ? 0.116 5.551 -8.383 1 86.06 82 LEU A C 1
ATOM 659 O O . LEU A 1 82 ? -0.92 5.371 -9.031 1 86.06 82 LEU A O 1
ATOM 663 N N . THR A 1 83 ? 1.193 4.816 -8.484 1 90 83 THR A N 1
ATOM 664 C CA . THR A 1 83 ? 1.253 3.729 -9.453 1 90 83 THR A CA 1
ATOM 665 C C . THR A 1 83 ? 1.059 2.381 -8.773 1 90 83 THR A C 1
ATOM 667 O O . THR A 1 83 ? 1.481 2.191 -7.629 1 90 83 THR A O 1
ATOM 670 N N . SER A 1 84 ? 0.452 1.504 -9.523 1 94 84 SER A N 1
ATOM 671 C CA . SER A 1 84 ? 0.243 0.149 -9.023 1 94 84 SER A CA 1
ATOM 672 C C . SER A 1 84 ? 1.562 -0.5 -8.609 1 94 84 SER A C 1
ATOM 674 O O . SER A 1 84 ? 2.572 -0.353 -9.305 1 94 84 SER A O 1
ATOM 676 N N . PRO A 1 85 ? 1.505 -1.159 -7.496 1 94.5 85 PRO A N 1
ATOM 677 C CA . PRO A 1 85 ? 2.709 -1.901 -7.113 1 94.5 85 PRO A CA 1
ATOM 678 C C . PRO A 1 85 ? 3.137 -2.916 -8.172 1 94.5 85 PRO A C 1
ATOM 680 O O . PRO A 1 85 ? 4.332 -3.18 -8.328 1 94.5 85 PRO A O 1
ATOM 683 N N . VAL A 1 86 ? 2.164 -3.465 -8.844 1 95.81 86 VAL A N 1
ATOM 684 C CA . VAL A 1 86 ? 2.486 -4.434 -9.883 1 95.81 86 VAL A CA 1
ATOM 685 C C . VAL A 1 86 ? 3.191 -3.732 -11.039 1 95.81 86 VAL A C 1
ATOM 687 O O . VAL A 1 86 ? 4.191 -4.23 -11.562 1 95.81 86 VAL A O 1
ATOM 690 N N . VAL A 1 87 ? 2.699 -2.598 -11.359 1 94.69 87 VAL A N 1
ATOM 691 C CA . VAL A 1 87 ? 3.275 -1.834 -12.461 1 94.69 87 VAL A CA 1
ATOM 692 C C . VAL A 1 87 ? 4.695 -1.406 -12.109 1 94.69 87 VAL A C 1
ATOM 694 O O . VAL A 1 87 ? 5.613 -1.547 -12.922 1 94.69 87 VAL A O 1
ATOM 697 N N . ARG A 1 88 ? 4.871 -0.905 -10.938 1 95 88 ARG A N 1
ATOM 698 C CA . ARG A 1 88 ? 6.191 -0.456 -10.5 1 95 88 ARG A CA 1
ATOM 699 C C . ARG A 1 88 ? 7.184 -1.612 -10.477 1 95 88 ARG A C 1
ATOM 701 O O . ARG A 1 88 ? 8.312 -1.477 -10.961 1 95 88 ARG A O 1
ATOM 708 N N . SER A 1 89 ? 6.793 -2.682 -9.898 1 96.19 89 SER A N 1
ATOM 709 C CA . SER A 1 89 ? 7.672 -3.84 -9.789 1 96.19 89 SER A CA 1
ATOM 710 C C . SER A 1 89 ? 8 -4.422 -11.156 1 96.19 89 SER A C 1
ATOM 712 O O . SER A 1 89 ? 9.141 -4.82 -11.414 1 96.19 89 SER A O 1
ATOM 714 N N . PHE A 1 90 ? 7.016 -4.465 -12.016 1 94.25 90 PHE A N 1
ATOM 715 C CA . PHE A 1 90 ? 7.238 -4.957 -13.367 1 94.25 90 PHE A CA 1
ATOM 716 C C . PHE A 1 90 ? 8.219 -4.059 -14.117 1 94.25 90 PHE A C 1
ATOM 718 O O . PHE A 1 90 ? 9.07 -4.547 -14.867 1 94.25 90 PHE A O 1
ATOM 725 N N . SER A 1 91 ? 8.023 -2.783 -13.93 1 93.81 91 SER A N 1
ATOM 726 C CA . SER A 1 91 ? 8.945 -1.833 -14.555 1 93.81 91 SER A CA 1
ATOM 727 C C . SER A 1 91 ? 10.383 -2.1 -14.133 1 93.81 91 SER A C 1
ATOM 729 O O . SER A 1 91 ? 11.297 -2.031 -14.953 1 93.81 91 SER A O 1
ATOM 731 N N . TRP A 1 92 ? 10.609 -2.418 -12.914 1 95.31 92 TRP A N 1
ATOM 732 C CA . TRP A 1 92 ? 11.945 -2.715 -12.43 1 95.31 92 TRP A CA 1
ATOM 733 C C . TRP A 1 92 ? 12.438 -4.062 -12.953 1 95.31 92 TRP A C 1
ATOM 735 O O . TRP A 1 92 ? 13.641 -4.273 -13.117 1 95.31 92 TRP A O 1
ATOM 745 N N . MET A 1 93 ? 11.492 -4.992 -13.195 1 93.56 93 MET A N 1
ATOM 746 C CA . MET A 1 93 ? 11.898 -6.262 -13.789 1 93.56 93 MET A CA 1
ATOM 747 C C . MET A 1 93 ? 12.547 -6.043 -15.148 1 93.56 93 MET A C 1
ATOM 749 O O . MET A 1 93 ? 13.531 -6.707 -15.484 1 93.56 93 MET A O 1
ATOM 753 N N . ILE A 1 94 ? 11.992 -5.125 -15.852 1 89.25 94 ILE A N 1
ATOM 754 C CA . ILE A 1 94 ? 12.516 -4.816 -17.172 1 89.25 94 ILE A CA 1
ATOM 755 C C . ILE A 1 94 ? 13.906 -4.195 -17.047 1 89.25 94 ILE A C 1
ATOM 757 O O . ILE A 1 94 ? 14.82 -4.535 -17.797 1 89.25 94 ILE A O 1
ATOM 761 N N . ILE A 1 95 ? 14.133 -3.416 -16.062 1 93 95 ILE A N 1
ATOM 762 C CA . ILE A 1 95 ? 15.359 -2.656 -15.883 1 93 95 ILE A CA 1
ATOM 763 C C . ILE A 1 95 ? 16.453 -3.566 -15.32 1 93 95 ILE A C 1
ATOM 765 O O . ILE A 1 95 ? 17.609 -3.471 -15.711 1 93 95 ILE A O 1
ATOM 769 N N . LEU A 1 96 ? 16.078 -4.48 -14.477 1 94.38 96 LEU A N 1
ATOM 770 C CA . LEU A 1 96 ? 17.047 -5.266 -13.727 1 94.38 96 LEU A CA 1
ATOM 771 C C . LEU A 1 96 ? 17.312 -6.605 -14.406 1 94.38 96 LEU A C 1
ATOM 773 O O . LEU A 1 96 ? 18.172 -7.367 -13.984 1 94.38 96 LEU A O 1
ATOM 777 N N . GLY A 1 97 ? 16.531 -6.922 -15.438 1 92.06 97 GLY A N 1
ATOM 778 C CA . GLY A 1 97 ? 16.719 -8.164 -16.172 1 92.06 97 GLY A CA 1
ATOM 779 C C . GLY A 1 97 ? 18.094 -8.258 -16.828 1 92.06 97 GLY A C 1
ATOM 780 O O . GLY A 1 97 ? 18.844 -7.277 -16.859 1 92.06 97 GLY A O 1
ATOM 781 N N . ARG A 1 98 ? 18.391 -9.461 -17.344 1 91.31 98 ARG A N 1
ATOM 782 C CA . ARG A 1 98 ? 19.703 -9.719 -17.938 1 91.31 98 ARG A CA 1
ATOM 783 C C . ARG A 1 98 ? 19.938 -8.82 -19.156 1 91.31 98 ARG A C 1
ATOM 785 O O . ARG A 1 98 ? 21.062 -8.414 -19.422 1 91.31 98 ARG A O 1
ATOM 792 N N . LYS A 1 99 ? 18.969 -8.477 -19.859 1 87.69 99 LYS A N 1
ATOM 793 C CA . LYS A 1 99 ? 19.078 -7.586 -21.016 1 87.69 99 LYS A CA 1
ATOM 794 C C . LYS A 1 99 ? 18.516 -6.203 -20.688 1 87.69 99 LYS A C 1
ATOM 796 O O . LYS A 1 99 ? 18.125 -5.461 -21.594 1 87.69 99 LYS A O 1
ATOM 801 N N . GLY A 1 100 ? 18.453 -5.863 -19.422 1 89.25 100 GLY A N 1
ATOM 802 C CA . GLY A 1 100 ? 17.906 -4.594 -18.984 1 89.25 100 GLY A CA 1
ATOM 803 C C . GLY A 1 100 ? 18.906 -3.459 -19.031 1 89.25 100 GLY A C 1
ATOM 804 O O . GLY A 1 100 ? 20.078 -3.67 -19.375 1 89.25 100 GLY A O 1
ATOM 805 N N . LEU A 1 101 ? 18.484 -2.332 -18.703 1 88.5 101 LEU A N 1
ATOM 806 C CA . LEU A 1 101 ? 19.25 -1.1 -18.797 1 88.5 101 LEU A CA 1
ATOM 807 C C . LEU A 1 101 ? 20.5 -1.168 -17.922 1 88.5 101 LEU A C 1
ATOM 809 O O . LEU A 1 101 ? 21.578 -0.745 -18.344 1 88.5 101 LEU A O 1
ATOM 813 N N . ILE A 1 102 ? 20.359 -1.736 -16.766 1 90.06 102 ILE A N 1
ATOM 814 C CA . ILE A 1 102 ? 21.453 -1.75 -15.812 1 90.06 102 ILE A CA 1
ATOM 815 C C . ILE A 1 102 ? 22.578 -2.664 -16.328 1 90.06 102 ILE A C 1
ATOM 817 O O . ILE A 1 102 ? 23.734 -2.264 -16.375 1 90.06 102 ILE A O 1
ATOM 821 N N . ASN A 1 103 ? 22.203 -3.848 -16.703 1 92.06 103 ASN A N 1
ATOM 822 C CA . ASN A 1 103 ? 23.188 -4.785 -17.219 1 92.06 103 ASN A CA 1
ATOM 823 C C . ASN A 1 103 ? 23.812 -4.289 -18.516 1 92.06 103 ASN A C 1
ATOM 825 O O . ASN A 1 103 ? 25.016 -4.418 -18.719 1 92.06 103 ASN A O 1
ATOM 829 N N . ASN A 1 104 ? 23.016 -3.721 -19.375 1 91.94 104 ASN A N 1
ATOM 830 C CA . ASN A 1 104 ? 23.531 -3.178 -20.625 1 91.94 104 ASN A CA 1
ATOM 831 C C . ASN A 1 104 ? 24.531 -2.053 -20.375 1 91.94 104 ASN A C 1
ATOM 833 O O . ASN A 1 104 ? 25.562 -1.968 -21.047 1 91.94 104 ASN A O 1
ATOM 837 N N . ALA A 1 105 ? 24.203 -1.235 -19.453 1 91.69 105 ALA A N 1
ATOM 838 C CA . ALA A 1 105 ? 25.109 -0.139 -19.125 1 91.69 105 ALA A CA 1
ATOM 839 C C . ALA A 1 105 ? 26.391 -0.664 -18.5 1 91.69 105 ALA A C 1
ATOM 841 O O . ALA A 1 105 ? 27.484 -0.207 -18.859 1 91.69 105 ALA A O 1
ATOM 842 N N . LEU A 1 106 ? 26.281 -1.601 -17.625 1 92.94 106 LEU A N 1
ATOM 843 C CA . LEU A 1 106 ? 27.453 -2.139 -16.938 1 92.94 106 LEU A CA 1
ATOM 844 C C . LEU A 1 106 ? 28.375 -2.861 -17.922 1 92.94 106 LEU A C 1
ATOM 846 O O . LEU A 1 106 ? 29.594 -2.693 -17.875 1 92.94 106 LEU A O 1
ATOM 850 N N . VAL A 1 107 ? 27.828 -3.66 -18.734 1 93.69 107 VAL A N 1
ATOM 851 C CA . VAL A 1 107 ? 28.594 -4.391 -19.734 1 93.69 107 VAL A CA 1
ATOM 852 C C . VAL A 1 107 ? 29.141 -3.418 -20.781 1 93.69 107 VAL A C 1
ATOM 854 O O . VAL A 1 107 ? 30.297 -3.516 -21.188 1 93.69 107 VAL A O 1
ATOM 857 N N . GLY A 1 108 ? 28.281 -2.557 -21.188 1 93.5 108 GLY A N 1
ATOM 858 C CA . GLY A 1 108 ? 28.688 -1.567 -22.188 1 93.5 108 GLY A CA 1
ATOM 859 C C . GLY A 1 108 ? 29.844 -0.695 -21.719 1 93.5 108 GLY A C 1
ATOM 860 O O . GLY A 1 108 ? 30.703 -0.331 -22.516 1 93.5 108 GLY A O 1
ATOM 861 N N . LEU A 1 109 ? 29.891 -0.36 -20.484 1 94.69 109 LEU A N 1
ATOM 862 C CA . LEU A 1 109 ? 30.953 0.479 -19.922 1 94.69 109 LEU A CA 1
ATOM 863 C C . LEU A 1 109 ? 32.156 -0.354 -19.547 1 94.69 109 LEU A C 1
ATOM 865 O O . LEU A 1 109 ? 33.188 0.189 -19.141 1 94.69 109 LEU A O 1
ATOM 869 N N . GLY A 1 110 ? 32 -1.615 -19.672 1 93.5 110 GLY A N 1
ATOM 870 C CA . GLY A 1 110 ? 33.125 -2.514 -19.406 1 93.5 110 GLY A CA 1
ATOM 871 C C . GLY A 1 110 ? 33.344 -2.766 -17.938 1 93.5 110 GLY A C 1
ATOM 872 O O . GLY A 1 110 ? 34.438 -3.217 -17.547 1 93.5 110 GLY A O 1
ATOM 873 N N . ILE A 1 111 ? 32.344 -2.512 -17.203 1 93.56 111 ILE A N 1
ATOM 874 C CA . ILE A 1 111 ? 32.5 -2.691 -15.758 1 93.56 111 ILE A CA 1
ATOM 875 C C . ILE A 1 111 ? 32.406 -4.176 -15.414 1 93.56 111 ILE A C 1
ATOM 877 O O . ILE A 1 111 ? 33.094 -4.648 -14.508 1 93.56 111 ILE A O 1
ATOM 881 N N . VAL A 1 112 ? 31.531 -4.848 -16.156 1 93.44 112 VAL A N 1
ATOM 882 C CA . VAL A 1 112 ? 31.406 -6.293 -16 1 93.44 112 VAL A CA 1
ATOM 883 C C . VAL A 1 112 ? 31.469 -6.969 -17.375 1 93.44 112 VAL A C 1
ATOM 885 O O . VAL A 1 112 ? 31.109 -6.371 -18.391 1 93.44 112 VAL A O 1
ATOM 888 N N . ASP A 1 113 ? 31.906 -8.219 -17.359 1 93.56 113 ASP A N 1
ATOM 889 C CA . ASP A 1 113 ? 32.062 -8.953 -18.609 1 93.56 113 ASP A CA 1
ATOM 890 C C . ASP A 1 113 ? 30.75 -9.586 -19.062 1 93.56 113 ASP A C 1
ATOM 892 O O . ASP A 1 113 ? 30.5 -9.719 -20.266 1 93.56 113 ASP A O 1
ATOM 896 N N . LYS A 1 114 ? 30 -10.039 -18.031 1 94.44 114 LYS A N 1
ATOM 897 C CA . LYS A 1 114 ? 28.719 -10.648 -18.312 1 94.44 114 LYS A CA 1
ATOM 898 C C . LYS A 1 114 ? 27.609 -10.031 -17.453 1 94.44 114 LYS A C 1
ATOM 900 O O . LYS A 1 114 ? 27.875 -9.477 -16.391 1 94.44 114 LYS A O 1
ATOM 905 N N . PRO A 1 115 ? 26.406 -10.109 -17.938 1 93.19 115 PRO A N 1
ATOM 906 C CA . PRO A 1 115 ? 25.297 -9.555 -17.156 1 93.19 115 PRO A CA 1
ATOM 907 C C . PRO A 1 115 ? 25.203 -10.172 -15.766 1 93.19 115 PRO A C 1
ATOM 909 O O . PRO A 1 115 ? 25.422 -11.375 -15.602 1 93.19 115 PRO A O 1
ATOM 912 N N . LEU A 1 116 ? 24.922 -9.258 -14.82 1 93.31 116 LEU A N 1
ATOM 913 C CA . LEU A 1 116 ? 24.719 -9.695 -13.445 1 93.31 116 LEU A CA 1
ATOM 914 C C . LEU A 1 116 ? 23.312 -10.258 -13.258 1 93.31 116 LEU A C 1
ATOM 916 O O . LEU A 1 116 ? 22.375 -9.836 -13.945 1 93.31 116 LEU A O 1
ATOM 920 N N . ASP A 1 117 ? 23.172 -11.273 -12.359 1 93.88 117 ASP A N 1
ATOM 921 C CA . ASP A 1 117 ? 21.859 -11.789 -11.977 1 93.88 117 ASP A CA 1
ATOM 922 C C . ASP A 1 117 ? 21.281 -11.008 -10.797 1 93.88 117 ASP A C 1
ATOM 924 O O . ASP A 1 117 ? 21.297 -11.492 -9.664 1 93.88 117 ASP A O 1
ATOM 928 N N . ILE A 1 118 ? 20.703 -9.945 -11.109 1 94.56 118 ILE A N 1
ATOM 929 C CA . ILE A 1 118 ? 20.188 -9.062 -10.078 1 94.56 118 ILE A CA 1
ATOM 930 C C . ILE A 1 118 ? 18.719 -9.43 -9.781 1 94.56 118 ILE A C 1
ATOM 932 O O . ILE A 1 118 ? 18.297 -9.43 -8.625 1 94.56 118 ILE A O 1
ATOM 936 N N . LEU A 1 119 ? 18.016 -9.719 -10.883 1 93.94 119 LEU A N 1
ATOM 937 C CA . LEU A 1 119 ? 16.609 -10.062 -10.758 1 93.94 119 LEU A CA 1
ATOM 938 C C . LEU A 1 119 ? 16.422 -11.344 -9.961 1 93.94 119 LEU A C 1
ATOM 940 O O . LEU A 1 119 ? 17.25 -12.266 -10.062 1 93.94 119 LEU A O 1
ATOM 944 N N . TYR A 1 120 ? 15.414 -11.367 -9.094 1 95.44 120 TYR A N 1
ATOM 945 C CA . TYR A 1 120 ? 15.023 -12.523 -8.297 1 95.44 120 TYR A CA 1
ATOM 946 C C . TYR A 1 120 ? 16.016 -12.766 -7.168 1 95.44 120 TYR A C 1
ATOM 948 O O . TYR A 1 120 ? 16.391 -13.914 -6.898 1 95.44 120 TYR A O 1
ATOM 956 N N . THR A 1 121 ? 16.5 -11.711 -6.672 1 96.56 121 THR A N 1
ATOM 957 C CA . THR A 1 121 ? 17.375 -11.695 -5.5 1 96.56 121 THR A CA 1
ATOM 958 C C . THR A 1 121 ? 16.859 -10.695 -4.461 1 96.56 121 THR A C 1
ATOM 960 O O . THR A 1 121 ? 16 -9.859 -4.762 1 96.56 121 THR A O 1
ATOM 963 N N . PRO A 1 122 ? 17.359 -10.82 -3.25 1 97.12 122 PRO A N 1
ATOM 964 C CA . PRO A 1 122 ? 17 -9.828 -2.242 1 97.12 122 PRO A CA 1
ATOM 965 C C . PRO A 1 122 ? 17.375 -8.406 -2.654 1 97.12 122 PRO A C 1
ATOM 967 O O . PRO A 1 122 ? 16.672 -7.453 -2.303 1 97.12 122 PRO A O 1
ATOM 970 N N . ALA A 1 123 ? 18.375 -8.273 -3.422 1 97 123 ALA A N 1
ATOM 971 C CA . ALA A 1 123 ? 18.797 -6.957 -3.887 1 97 123 ALA A CA 1
ATOM 972 C C . ALA A 1 123 ? 17.734 -6.32 -4.77 1 97 123 ALA A C 1
ATOM 974 O O . ALA A 1 123 ? 17.469 -5.117 -4.668 1 97 123 ALA A O 1
ATOM 975 N N . ALA A 1 124 ? 17.172 -7.121 -5.621 1 97.69 124 ALA A N 1
ATOM 976 C CA . ALA A 1 124 ? 16.109 -6.621 -6.484 1 97.69 124 ALA A CA 1
ATOM 977 C C . ALA A 1 124 ? 14.906 -6.16 -5.664 1 97.69 124 ALA A C 1
ATOM 979 O O . ALA A 1 124 ? 14.297 -5.129 -5.961 1 97.69 124 ALA A O 1
ATOM 980 N N . MET A 1 125 ? 14.594 -6.949 -4.625 1 98.31 125 MET A N 1
ATOM 981 C CA . MET A 1 125 ? 13.508 -6.562 -3.729 1 98.31 125 MET A CA 1
ATOM 982 C C . MET A 1 125 ? 13.797 -5.219 -3.068 1 98.31 125 MET A C 1
ATOM 984 O O . MET A 1 125 ? 12.93 -4.352 -3.002 1 98.31 125 MET A O 1
ATOM 988 N N . MET A 1 126 ? 15.008 -5.082 -2.633 1 98.5 126 MET A N 1
ATOM 989 C CA . MET A 1 126 ? 15.398 -3.869 -1.916 1 98.5 126 MET A CA 1
ATOM 990 C C . MET A 1 126 ? 15.336 -2.65 -2.83 1 98.5 126 MET A C 1
ATOM 992 O O . MET A 1 126 ? 14.906 -1.574 -2.408 1 98.5 126 MET A O 1
ATOM 996 N N . ILE A 1 127 ? 15.727 -2.826 -4.02 1 97.5 127 ILE A N 1
ATOM 997 C CA . ILE A 1 127 ? 15.672 -1.739 -4.992 1 97.5 127 ILE A CA 1
ATOM 998 C C . ILE A 1 127 ? 14.227 -1.324 -5.227 1 97.5 127 ILE A C 1
ATOM 1000 O O . ILE A 1 127 ? 13.898 -0.137 -5.172 1 97.5 127 ILE A O 1
ATOM 1004 N N . GLY A 1 128 ? 13.383 -2.314 -5.48 1 97.31 128 GLY A N 1
ATOM 1005 C CA . GLY A 1 128 ? 11.977 -2.033 -5.695 1 97.31 128 GLY A CA 1
ATOM 1006 C C . GLY A 1 128 ? 11.297 -1.4 -4.496 1 97.31 128 GLY A C 1
ATOM 1007 O O . GLY A 1 128 ? 10.516 -0.458 -4.641 1 97.31 128 GLY A O 1
ATOM 1008 N N . LEU A 1 129 ? 11.609 -1.894 -3.314 1 98.12 129 LEU A N 1
ATOM 1009 C CA . LEU A 1 129 ? 11 -1.373 -2.094 1 98.12 129 LEU A CA 1
ATOM 1010 C C . LEU A 1 129 ? 11.516 0.028 -1.784 1 98.12 129 LEU A C 1
ATOM 1012 O O . LEU A 1 129 ? 10.773 0.873 -1.282 1 98.12 129 LEU A O 1
ATOM 1016 N N . THR A 1 130 ? 12.758 0.217 -2.064 1 98 130 THR A N 1
ATOM 1017 C CA . THR A 1 130 ? 13.297 1.561 -1.89 1 98 130 THR A CA 1
ATOM 1018 C C . THR A 1 130 ? 12.562 2.559 -2.777 1 98 130 THR A C 1
ATOM 1020 O O . THR A 1 130 ? 12.188 3.643 -2.324 1 98 130 THR A O 1
ATOM 1023 N N . HIS A 1 131 ? 12.422 2.139 -3.965 1 96.69 131 HIS A N 1
ATOM 1024 C CA . HIS A 1 131 ? 11.688 2.988 -4.898 1 96.69 131 HIS A CA 1
ATOM 1025 C C . HIS A 1 131 ? 10.281 3.281 -4.387 1 96.69 131 HIS A C 1
ATOM 1027 O O . HIS A 1 131 ? 9.789 4.406 -4.52 1 96.69 131 HIS A O 1
ATOM 1033 N N . LEU A 1 132 ? 9.68 2.334 -3.814 1 95.56 132 LEU A N 1
ATOM 1034 C CA . LEU A 1 132 ? 8.305 2.441 -3.34 1 95.56 132 LEU A CA 1
ATOM 1035 C C . LEU A 1 132 ? 8.227 3.318 -2.096 1 95.56 132 LEU A C 1
ATOM 1037 O O . LEU A 1 132 ? 7.332 4.16 -1.979 1 95.56 132 LEU A O 1
ATOM 1041 N N . PHE A 1 133 ? 9.141 3.238 -1.192 1 97.25 133 PHE A N 1
ATOM 1042 C CA . PHE A 1 133 ? 8.945 3.816 0.131 1 97.25 133 PHE A CA 1
ATOM 1043 C C . PHE A 1 133 ? 9.797 5.066 0.309 1 97.25 133 PHE A C 1
ATOM 1045 O O . PHE A 1 133 ? 9.609 5.82 1.268 1 97.25 133 PHE A O 1
ATOM 1052 N N . LEU A 1 134 ? 10.672 5.367 -0.616 1 97.62 134 LEU A N 1
ATOM 1053 C CA . LEU A 1 134 ? 11.508 6.559 -0.517 1 97.62 134 LEU A CA 1
ATOM 1054 C C . LEU A 1 134 ? 10.656 7.816 -0.39 1 97.62 134 LEU A C 1
ATOM 1056 O O . LEU A 1 134 ? 10.992 8.719 0.379 1 97.62 134 LEU A O 1
ATOM 1060 N N . PRO A 1 135 ? 9.602 7.91 -1.146 1 96.38 135 PRO A N 1
ATOM 1061 C CA . PRO A 1 135 ? 8.75 9.094 -1.012 1 96.38 135 PRO A CA 1
ATOM 1062 C C . PRO A 1 135 ? 8.242 9.305 0.414 1 96.38 135 PRO A C 1
ATOM 1064 O O . PRO A 1 135 ? 8.109 10.438 0.866 1 96.38 135 PRO A O 1
ATOM 1067 N N . LEU A 1 136 ? 7.969 8.25 1.118 1 95.19 136 LEU A N 1
ATOM 1068 C CA . LEU A 1 136 ? 7.5 8.367 2.494 1 95.19 136 LEU A CA 1
ATOM 1069 C C . LEU A 1 136 ? 8.57 8.992 3.385 1 95.19 136 LEU A C 1
ATOM 1071 O O . LEU A 1 136 ? 8.266 9.836 4.227 1 95.19 136 LEU A O 1
ATOM 1075 N N . MET A 1 137 ? 9.727 8.531 3.182 1 97.25 137 MET A N 1
ATOM 1076 C CA . MET A 1 137 ? 10.844 9.109 3.926 1 97.25 137 MET A CA 1
ATOM 1077 C C . MET A 1 137 ? 11.008 10.586 3.6 1 97.25 137 MET A C 1
ATOM 1079 O O . MET A 1 137 ? 11.164 11.414 4.5 1 97.25 137 MET A O 1
ATOM 1083 N N . ILE A 1 138 ? 10.898 10.938 2.367 1 97.56 138 ILE A N 1
ATOM 1084 C CA . ILE A 1 138 ? 11.078 12.312 1.915 1 97.56 138 ILE A CA 1
ATOM 1085 C C . ILE A 1 138 ? 9.977 13.195 2.502 1 97.56 138 ILE A C 1
ATOM 1087 O O . ILE A 1 138 ? 10.266 14.25 3.076 1 97.56 138 ILE A O 1
ATOM 1091 N N . ILE A 1 139 ? 8.797 12.734 2.418 1 94.94 139 ILE A N 1
ATOM 1092 C CA . ILE A 1 139 ? 7.656 13.523 2.875 1 94.94 139 ILE A CA 1
ATOM 1093 C C . ILE A 1 139 ? 7.73 13.703 4.391 1 94.94 139 ILE A C 1
ATOM 1095 O O . ILE A 1 139 ? 7.48 14.797 4.902 1 94.94 139 ILE A O 1
ATOM 1099 N N . SER A 1 140 ? 8.078 12.672 5.117 1 94.88 140 SER A N 1
ATOM 1100 C CA . SER A 1 140 ? 8.156 12.742 6.574 1 94.88 140 SER A CA 1
ATOM 1101 C C . SER A 1 140 ? 9.211 13.742 7.023 1 94.88 140 SER A C 1
ATOM 1103 O O . SER A 1 140 ? 9.078 14.367 8.078 1 94.88 140 SER A O 1
ATOM 1105 N N . LEU A 1 141 ? 10.18 13.961 6.23 1 96.62 141 LEU A N 1
ATOM 1106 C CA . LEU A 1 141 ? 11.305 14.812 6.602 1 96.62 141 LEU A CA 1
ATOM 1107 C C . LEU A 1 141 ? 11.078 16.25 6.129 1 96.62 141 LEU A C 1
ATOM 1109 O O . LEU A 1 141 ? 11.461 17.203 6.812 1 96.62 141 LEU A O 1
ATOM 1113 N N . VAL A 1 142 ? 10.523 16.391 4.941 1 95.94 142 VAL A N 1
ATOM 1114 C CA . VAL A 1 142 ? 10.336 17.719 4.367 1 95.94 142 VAL A CA 1
ATOM 1115 C C . VAL A 1 142 ? 9.484 18.578 5.305 1 95.94 142 VAL A C 1
ATOM 1117 O O . VAL A 1 142 ? 9.781 19.75 5.531 1 95.94 142 VAL A O 1
ATOM 1120 N N . GLY A 1 143 ? 8.461 17.969 5.855 1 90.56 143 GLY A N 1
ATOM 1121 C CA . GLY A 1 143 ? 7.602 18.703 6.773 1 90.56 143 GLY A CA 1
ATOM 1122 C C . GLY A 1 143 ? 8.328 19.219 7.996 1 90.56 143 GLY A C 1
ATOM 1123 O O . GLY A 1 143 ? 8.078 20.344 8.453 1 90.56 143 GLY A O 1
ATOM 1124 N N . VAL A 1 144 ? 9.219 18.5 8.5 1 91.5 144 VAL A N 1
ATOM 1125 C CA . VAL A 1 144 ? 9.977 18.875 9.688 1 91.5 144 VAL A CA 1
ATOM 1126 C C . VAL A 1 144 ? 11.086 19.844 9.312 1 91.5 144 VAL A C 1
ATOM 1128 O O . VAL A 1 144 ? 11.32 20.828 10.016 1 91.5 144 VAL A O 1
ATOM 1131 N N . LEU A 1 145 ? 11.711 19.641 8.219 1 93.56 145 LEU A N 1
ATOM 1132 C CA . LEU A 1 145 ? 12.867 20.422 7.797 1 93.56 145 LEU A CA 1
ATOM 1133 C C . LEU A 1 145 ? 12.445 21.828 7.352 1 93.56 145 LEU A C 1
ATOM 1135 O O . LEU A 1 145 ? 13.195 22.797 7.527 1 93.56 145 LEU A O 1
ATOM 1139 N N . GLU A 1 146 ? 11.25 21.828 6.828 1 91.56 146 GLU A N 1
ATOM 1140 C CA . GLU A 1 146 ? 10.742 23.125 6.379 1 91.56 146 GLU A CA 1
ATOM 1141 C C . GLU A 1 146 ? 10.523 24.062 7.559 1 91.56 146 GLU A C 1
ATOM 1143 O O . GLU A 1 146 ? 10.562 25.297 7.398 1 91.56 146 GLU A O 1
ATOM 1148 N N . ASN A 1 147 ? 10.344 23.5 8.633 1 88.19 147 ASN A N 1
ATOM 1149 C CA . ASN A 1 147 ? 10.039 24.297 9.812 1 88.19 147 ASN A CA 1
ATOM 1150 C C . ASN A 1 147 ? 11.312 24.75 10.523 1 88.19 147 ASN A C 1
ATOM 1152 O O . ASN A 1 147 ? 11.25 25.516 11.484 1 88.19 147 ASN A O 1
ATOM 1156 N N . ILE A 1 148 ? 12.391 24.25 10.07 1 85.69 148 ILE A N 1
ATOM 1157 C CA . ILE A 1 148 ? 13.656 24.672 10.664 1 85.69 148 ILE A CA 1
ATOM 1158 C C . ILE A 1 148 ? 14.078 26.016 10.078 1 85.69 148 ILE A C 1
ATOM 1160 O O . ILE A 1 148 ? 14.25 26.141 8.859 1 85.69 148 ILE A O 1
ATOM 1164 N N . ASP A 1 149 ? 14.172 26.984 10.898 1 80.12 149 ASP A N 1
ATOM 1165 C CA . ASP A 1 149 ? 14.484 28.359 10.523 1 80.12 149 ASP A CA 1
ATOM 1166 C C . ASP A 1 149 ? 15.859 28.453 9.875 1 80.12 149 ASP A C 1
ATOM 1168 O O . ASP A 1 149 ? 16.859 28.047 10.461 1 80.12 149 ASP A O 1
ATOM 1172 N N . GLY A 1 150 ? 15.844 28.906 8.688 1 76.69 150 GLY A N 1
ATOM 1173 C CA . GLY A 1 150 ? 17.094 29.141 7.996 1 76.69 150 GLY A CA 1
ATOM 1174 C C . GLY A 1 150 ? 18.031 30.078 8.742 1 76.69 150 GLY A C 1
ATOM 1175 O O . GLY A 1 150 ? 19.25 29.984 8.602 1 76.69 150 GLY A O 1
ATOM 1176 N N . ASP A 1 151 ? 17.484 30.844 9.531 1 77.5 151 ASP A N 1
ATOM 1177 C CA . ASP A 1 151 ? 18.281 31.797 10.305 1 77.5 151 ASP A CA 1
ATOM 1178 C C . ASP A 1 151 ? 19.125 31.094 11.359 1 77.5 151 ASP A C 1
ATOM 1180 O O . ASP A 1 151 ? 20.188 31.578 11.734 1 77.5 151 ASP A O 1
ATOM 1184 N N . LEU A 1 152 ? 18.594 29.969 11.727 1 78.56 152 LEU A N 1
ATOM 1185 C CA . LEU A 1 152 ? 19.375 29.203 12.695 1 78.56 152 LEU A CA 1
ATOM 1186 C C . LEU A 1 152 ? 20.688 28.719 12.086 1 78.56 152 LEU A C 1
ATOM 1188 O O . LEU A 1 152 ? 21.719 28.734 12.75 1 78.56 152 LEU A O 1
ATOM 1192 N N . LEU A 1 153 ? 20.562 28.391 10.875 1 77.44 153 LEU A N 1
ATOM 1193 C CA . LEU A 1 153 ? 21.75 27.922 10.18 1 77.44 153 LEU A CA 1
ATOM 1194 C C . LEU A 1 153 ? 22.734 29.062 9.945 1 77.44 153 LEU A C 1
ATOM 1196 O O . LEU A 1 153 ? 23.938 28.906 10.141 1 77.44 153 LEU A O 1
ATOM 1200 N N . LYS A 1 154 ? 22.219 30.172 9.664 1 81.06 154 LYS A N 1
ATOM 1201 C CA . LYS A 1 154 ? 23.062 31.344 9.461 1 81.06 154 LYS A CA 1
ATOM 1202 C C . LYS A 1 154 ? 23.719 31.781 10.766 1 81.06 154 LYS A C 1
ATOM 1204 O O . LYS A 1 154 ? 24.891 32.156 10.773 1 81.06 154 LYS A O 1
ATOM 1209 N N . ALA A 1 155 ? 22.922 31.688 11.719 1 82.38 155 ALA A N 1
ATOM 1210 C CA . ALA A 1 155 ? 23.438 32.094 13.031 1 82.38 155 ALA A CA 1
ATOM 1211 C C . ALA A 1 155 ? 24.578 31.172 13.469 1 82.38 155 ALA A C 1
ATOM 1213 O O . ALA A 1 155 ? 25.594 31.641 13.977 1 82.38 155 ALA A O 1
ATOM 1214 N N . ALA A 1 156 ? 24.422 29.922 13.203 1 81.69 156 ALA A N 1
ATOM 1215 C CA . ALA A 1 156 ? 25.484 28.969 13.562 1 81.69 156 ALA A CA 1
ATOM 1216 C C . ALA A 1 156 ? 26.75 29.219 12.75 1 81.69 156 ALA A C 1
ATOM 1218 O O . ALA A 1 156 ? 27.859 29.141 13.281 1 81.69 156 ALA A O 1
ATOM 1219 N N . GLN A 1 157 ? 26.516 29.609 11.586 1 83 157 GLN A N 1
ATOM 1220 C CA . GLN A 1 157 ? 27.656 29.875 10.719 1 83 157 GLN A CA 1
ATOM 1221 C C . GLN A 1 157 ? 28.312 31.203 11.078 1 83 157 GLN A C 1
ATOM 1223 O O . GLN A 1 157 ? 29.547 31.328 10.977 1 83 157 GLN A O 1
ATOM 1228 N N . SER A 1 158 ? 27.5 32.062 11.461 1 86.5 158 SER A N 1
ATOM 1229 C CA . SER A 1 158 ? 28.047 33.344 11.914 1 86.5 158 SER A CA 1
ATOM 1230 C C . SER A 1 158 ? 28.891 33.188 13.172 1 86.5 158 SER A C 1
ATOM 1232 O O . SER A 1 158 ? 29.828 33.938 13.406 1 86.5 158 SER A O 1
ATOM 1234 N N . LEU A 1 159 ? 28.656 32.156 13.891 1 88.62 159 LEU A N 1
ATOM 1235 C CA . LEU A 1 159 ? 29.406 31.875 15.109 1 88.62 159 LEU A CA 1
ATOM 1236 C C . LEU A 1 159 ? 30.625 31 14.812 1 88.62 159 LEU A C 1
ATOM 1238 O O . LEU A 1 159 ? 31.312 30.562 15.734 1 88.62 159 LEU A O 1
ATOM 1242 N N . GLY A 1 160 ? 30.828 30.766 13.555 1 86.88 160 GLY A N 1
ATOM 1243 C CA . GLY A 1 160 ? 32.062 30.109 13.141 1 86.88 160 GLY A CA 1
ATOM 1244 C C . GLY A 1 160 ? 31.859 28.625 12.828 1 86.88 160 GLY A C 1
ATOM 1245 O O . GLY A 1 160 ? 32.812 27.922 12.516 1 86.88 160 GLY A O 1
ATOM 1246 N N . ALA A 1 161 ? 30.703 28.234 12.961 1 86.5 161 ALA A N 1
ATOM 1247 C CA . ALA A 1 161 ? 30.484 26.828 12.672 1 86.5 161 ALA A CA 1
ATOM 1248 C C . ALA A 1 161 ? 30.562 26.547 11.18 1 86.5 161 ALA A C 1
ATOM 1250 O O . ALA A 1 161 ? 30.109 27.344 10.359 1 86.5 161 ALA A O 1
ATOM 1251 N N . SER A 1 162 ? 31.234 25.453 10.852 1 89.56 162 SER A N 1
ATOM 1252 C CA . SER A 1 162 ? 31.234 25.016 9.461 1 89.56 162 SER A CA 1
ATOM 1253 C C . SER A 1 162 ? 29.859 24.531 9.031 1 89.56 162 SER A C 1
ATOM 1255 O O . SER A 1 162 ? 28.984 24.281 9.875 1 89.56 162 SER A O 1
ATOM 1257 N N . ARG A 1 163 ? 29.656 24.438 7.762 1 84.94 163 ARG A N 1
ATOM 1258 C CA . ARG A 1 163 ? 28.375 23.984 7.223 1 84.94 163 ARG A CA 1
ATOM 1259 C C . ARG A 1 163 ? 28.031 22.594 7.746 1 84.94 163 ARG A C 1
ATOM 1261 O O . ARG A 1 163 ? 26.875 22.328 8.102 1 84.94 163 ARG A O 1
ATOM 1268 N N . PHE A 1 164 ? 28.984 21.828 7.797 1 89.12 164 PHE A N 1
ATOM 1269 C CA . PHE A 1 164 ? 28.766 20.453 8.242 1 89.12 164 PHE A CA 1
ATOM 1270 C C . PHE A 1 164 ? 28.469 20.406 9.734 1 89.12 164 PHE A C 1
ATOM 1272 O O . PHE A 1 164 ? 27.609 19.641 10.18 1 89.12 164 PHE A O 1
ATOM 1279 N N . THR A 1 165 ? 29.141 21.203 10.492 1 88.31 165 THR A N 1
ATOM 1280 C CA . THR A 1 165 ? 28.906 21.281 11.93 1 88.31 165 THR A CA 1
ATOM 1281 C C . THR A 1 165 ? 27.516 21.828 12.219 1 88.31 165 THR A C 1
ATOM 1283 O O . THR A 1 165 ? 26.812 21.312 13.102 1 88.31 165 THR A O 1
ATOM 1286 N N . ALA A 1 166 ? 27.141 22.828 11.492 1 85.5 166 ALA A N 1
ATOM 1287 C CA . ALA A 1 166 ? 25.797 23.391 11.648 1 85.5 166 ALA A CA 1
ATOM 1288 C C . ALA A 1 166 ? 24.719 22.375 11.297 1 85.5 166 ALA A C 1
ATOM 1290 O O . ALA A 1 166 ? 23.703 22.281 11.992 1 85.5 166 ALA A O 1
ATOM 1291 N N . PHE A 1 167 ? 25.016 21.625 10.289 1 86.5 167 PHE A N 1
ATOM 1292 C CA . PHE A 1 167 ? 24.078 20.594 9.875 1 86.5 167 PHE A CA 1
ATOM 1293 C C . PHE A 1 167 ? 23.938 19.516 10.945 1 86.5 167 PHE A C 1
ATOM 1295 O O . PHE A 1 167 ? 22.828 19.156 11.344 1 86.5 167 PHE A O 1
ATOM 1302 N N . ARG A 1 168 ? 24.953 19.031 11.398 1 87.5 168 ARG A N 1
ATOM 1303 C CA . ARG A 1 168 ? 25 17.906 12.336 1 87.5 168 ARG A CA 1
ATOM 1304 C C . ARG A 1 168 ? 24.453 18.328 13.703 1 87.5 168 ARG A C 1
ATOM 1306 O O . ARG A 1 168 ? 23.797 17.531 14.383 1 87.5 168 ARG A O 1
ATOM 1313 N N . ARG A 1 169 ? 24.625 19.547 14.102 1 87.5 169 ARG A N 1
ATOM 1314 C CA . ARG A 1 169 ? 24.312 19.969 15.469 1 87.5 169 ARG A CA 1
ATOM 1315 C C . ARG A 1 169 ? 22.953 20.672 15.523 1 87.5 169 ARG A C 1
ATOM 1317 O O . ARG A 1 169 ? 22.344 20.766 16.594 1 87.5 169 ARG A O 1
ATOM 1324 N N . VAL A 1 170 ? 22.516 21.109 14.438 1 84.88 170 VAL A N 1
ATOM 1325 C CA . VAL A 1 170 ? 21.266 21.875 14.477 1 84.88 170 VAL A CA 1
ATOM 1326 C C . VAL A 1 170 ? 20.203 21.156 13.633 1 84.88 170 VAL A C 1
ATOM 1328 O O . VAL A 1 170 ? 19.203 20.672 14.164 1 84.88 170 VAL A O 1
ATOM 1331 N N . VAL A 1 171 ? 20.516 20.906 12.414 1 87.56 171 VAL A N 1
ATOM 1332 C CA . VAL A 1 171 ? 19.531 20.406 11.469 1 87.56 171 VAL A CA 1
ATOM 1333 C C . VAL A 1 171 ? 19.203 18.953 11.789 1 87.56 171 VAL A C 1
ATOM 1335 O O . VAL A 1 171 ? 18.031 18.578 11.93 1 87.56 171 VAL A O 1
ATOM 1338 N N . PHE A 1 172 ? 20.188 18.203 11.977 1 89.25 172 PHE A N 1
ATOM 1339 C CA . PHE A 1 172 ? 20.016 16.766 12.133 1 89.25 172 PHE A CA 1
ATOM 1340 C C . PHE A 1 172 ? 19.203 16.438 13.383 1 89.25 172 PHE A C 1
ATOM 1342 O O . PHE A 1 172 ? 18.219 15.719 13.328 1 89.25 172 PHE A O 1
ATOM 1349 N N . PRO A 1 173 ? 19.562 17.016 14.492 1 88.69 173 PRO A N 1
ATOM 1350 C CA . PRO A 1 173 ? 18.781 16.766 15.711 1 88.69 173 PRO A CA 1
ATOM 1351 C C . PRO A 1 173 ? 17.328 17.203 15.578 1 88.69 173 PRO A C 1
ATOM 1353 O O . PRO A 1 173 ? 16.438 16.531 16.109 1 88.69 173 PRO A O 1
ATOM 1356 N N . LEU A 1 174 ? 17.094 18.25 14.938 1 88.38 174 LEU A N 1
ATOM 1357 C CA . LEU A 1 174 ? 15.742 18.766 14.781 1 88.38 174 LEU A CA 1
ATOM 1358 C C . LEU A 1 174 ? 14.953 17.922 13.789 1 88.38 174 LEU A C 1
ATOM 1360 O O . LEU A 1 174 ? 13.719 17.938 13.797 1 88.38 174 LEU A O 1
ATOM 1364 N N . ALA A 1 175 ? 15.641 17.156 12.961 1 92.12 175 ALA A N 1
ATOM 1365 C CA . ALA A 1 175 ? 15 16.344 11.938 1 92.12 175 ALA A CA 1
ATOM 1366 C C . ALA A 1 175 ? 14.719 14.93 12.445 1 92.12 175 ALA A C 1
ATOM 1368 O O . ALA A 1 175 ? 14 14.164 11.805 1 92.12 175 ALA A O 1
ATOM 1369 N N . VAL A 1 176 ? 15.211 14.602 13.602 1 90.12 176 VAL A N 1
ATOM 1370 C CA . VAL A 1 176 ? 15.188 13.242 14.133 1 90.12 176 VAL A CA 1
ATOM 1371 C C . VAL A 1 176 ? 13.742 12.766 14.266 1 90.12 176 VAL A C 1
ATOM 1373 O O . VAL A 1 176 ? 13.422 11.633 13.898 1 90.12 176 VAL A O 1
ATOM 1376 N N . PRO A 1 177 ? 12.82 13.578 14.727 1 87.81 177 PRO A N 1
ATOM 1377 C CA . PRO A 1 177 ? 11.445 13.094 14.797 1 87.81 177 PRO A CA 1
ATOM 1378 C C . PRO A 1 177 ? 10.891 12.672 13.438 1 87.81 177 PRO A C 1
ATOM 1380 O O . PRO A 1 177 ? 10.227 11.641 13.336 1 87.81 177 PRO A O 1
ATOM 1383 N N . GLY A 1 178 ? 11.156 13.531 12.461 1 91.69 178 GLY A N 1
ATOM 1384 C CA . GLY A 1 178 ? 10.742 13.164 11.117 1 91.69 178 GLY A CA 1
ATOM 1385 C C . GLY A 1 178 ? 11.422 11.914 10.602 1 91.69 178 GLY A C 1
ATOM 1386 O O . GLY A 1 178 ? 10.805 11.102 9.906 1 91.69 178 GLY A O 1
ATOM 1387 N N . LEU A 1 179 ? 12.68 11.742 10.977 1 93.38 179 LEU A N 1
ATOM 1388 C CA . LEU A 1 179 ? 13.461 10.578 10.57 1 93.38 179 LEU A CA 1
ATOM 1389 C C . LEU A 1 179 ? 12.898 9.305 11.18 1 93.38 179 LEU A C 1
ATOM 1391 O O . LEU A 1 179 ? 12.797 8.273 10.508 1 93.38 179 LEU A O 1
ATOM 1395 N N . VAL A 1 180 ? 12.516 9.406 12.414 1 91.38 180 VAL A N 1
ATOM 1396 C CA . VAL A 1 180 ? 12 8.242 13.133 1 91.38 180 VAL A CA 1
ATOM 1397 C C . VAL A 1 180 ? 10.656 7.832 12.539 1 91.38 180 VAL A C 1
ATOM 1399 O O . VAL A 1 180 ? 10.43 6.652 12.266 1 91.38 180 VAL A O 1
ATOM 1402 N N . ILE A 1 181 ? 9.828 8.758 12.32 1 90.81 181 ILE A N 1
ATOM 1403 C CA . ILE A 1 181 ? 8.523 8.477 11.75 1 90.81 181 ILE A CA 1
ATOM 1404 C C . ILE A 1 181 ? 8.688 7.84 10.367 1 90.81 181 ILE A C 1
ATOM 1406 O O . ILE A 1 181 ? 8.07 6.816 10.07 1 90.81 181 ILE A O 1
ATOM 1410 N N . GLY A 1 182 ? 9.5 8.5 9.586 1 94.62 182 GLY A N 1
ATOM 1411 C CA . GLY A 1 182 ? 9.758 7.961 8.258 1 94.62 182 GLY A CA 1
ATOM 1412 C C . GLY A 1 182 ? 10.344 6.562 8.289 1 94.62 182 GLY A C 1
ATOM 1413 O O . GLY A 1 182 ? 9.93 5.691 7.523 1 94.62 182 GLY A O 1
ATOM 1414 N N . ALA A 1 183 ? 11.25 6.336 9.18 1 95.19 183 ALA A N 1
ATOM 1415 C CA . ALA A 1 183 ? 11.914 5.039 9.281 1 95.19 183 ALA A CA 1
ATOM 1416 C C . ALA A 1 183 ? 10.93 3.949 9.711 1 95.19 183 ALA A C 1
ATOM 1418 O O . ALA A 1 183 ? 10.977 2.828 9.203 1 95.19 183 ALA A O 1
ATOM 1419 N N . VAL A 1 184 ? 10.086 4.27 10.633 1 93 184 VAL A N 1
ATOM 1420 C CA . VAL A 1 184 ? 9.094 3.305 11.094 1 93 184 VAL A CA 1
ATOM 1421 C C . VAL A 1 184 ? 8.148 2.943 9.953 1 93 184 VAL A C 1
ATOM 1423 O O . VAL A 1 184 ? 7.871 1.766 9.719 1 93 184 VAL A O 1
ATOM 1426 N N . LEU A 1 185 ? 7.719 3.93 9.258 1 93 185 LEU A N 1
ATOM 1427 C CA . LEU A 1 185 ? 6.781 3.705 8.164 1 93 185 LEU A CA 1
ATOM 1428 C C . LEU A 1 185 ? 7.426 2.873 7.059 1 93 185 LEU A C 1
ATOM 1430 O O . LEU A 1 185 ? 6.809 1.938 6.543 1 93 185 LEU A O 1
ATOM 1434 N N . VAL A 1 186 ? 8.664 3.207 6.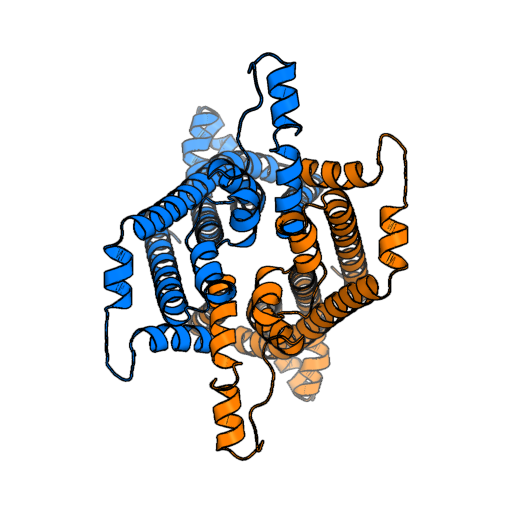734 1 96.75 186 VAL A N 1
ATOM 1435 C CA . VAL A 1 186 ? 9.367 2.479 5.688 1 96.75 186 VAL A CA 1
ATOM 1436 C C . VAL A 1 186 ? 9.617 1.04 6.133 1 96.75 186 VAL A C 1
ATOM 1438 O O . VAL A 1 186 ? 9.414 0.1 5.363 1 96.75 186 VAL A O 1
ATOM 1441 N N . PHE A 1 187 ? 10.055 0.881 7.309 1 95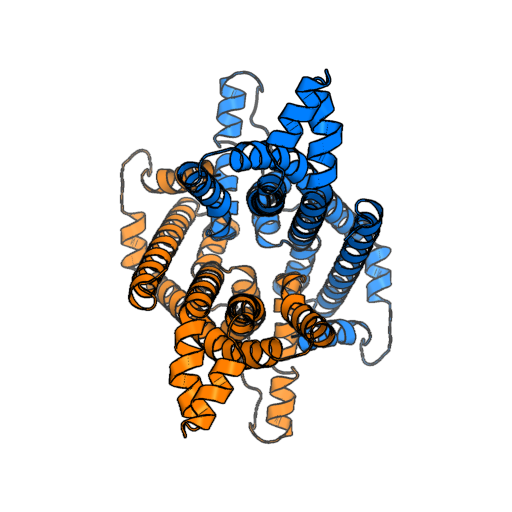.94 187 PHE A N 1
ATOM 1442 C CA . PHE A 1 187 ? 10.359 -0.449 7.824 1 95.94 187 PHE A CA 1
ATOM 1443 C C . PHE A 1 187 ? 9.102 -1.316 7.844 1 95.94 187 PHE A C 1
ATOM 1445 O O . PHE A 1 187 ? 9.117 -2.445 7.348 1 95.94 187 PHE A O 1
ATOM 1452 N N . VAL A 1 188 ? 8.078 -0.824 8.422 1 94.25 188 VAL A N 1
ATOM 1453 C CA . VAL A 1 188 ? 6.832 -1.578 8.508 1 94.25 188 VAL A CA 1
ATOM 1454 C C . VAL A 1 188 ? 6.316 -1.888 7.105 1 94.25 188 VAL A C 1
ATOM 1456 O O . VAL A 1 188 ? 5.879 -3.008 6.832 1 94.25 188 VAL A O 1
ATOM 1459 N N . GLY A 1 189 ? 6.363 -0.904 6.258 1 95.12 189 GLY A N 1
ATOM 1460 C CA . GLY A 1 189 ? 5.953 -1.121 4.883 1 95.12 189 GLY A CA 1
ATOM 1461 C C . GLY A 1 189 ? 6.754 -2.205 4.184 1 95.12 189 GLY A C 1
ATOM 1462 O O . GLY A 1 189 ? 6.191 -3.037 3.469 1 95.12 189 GLY A O 1
ATOM 1463 N N . SER A 1 190 ? 8.016 -2.189 4.406 1 97.38 190 SER A N 1
ATOM 1464 C CA . SER A 1 190 ? 8.891 -3.17 3.781 1 97.38 190 SER A CA 1
ATOM 1465 C C . SER A 1 190 ? 8.68 -4.559 4.375 1 97.38 190 SER A C 1
ATOM 1467 O O . SER A 1 190 ? 8.711 -5.559 3.652 1 97.38 190 SER A O 1
ATOM 1469 N N . LEU A 1 191 ? 8.477 -4.594 5.629 1 96.19 191 LEU A N 1
ATOM 1470 C CA . LEU A 1 191 ? 8.281 -5.852 6.336 1 96.19 191 LEU A CA 1
ATOM 1471 C C . LEU A 1 191 ? 7.008 -6.551 5.875 1 96.19 191 LEU A C 1
ATOM 1473 O O . LEU A 1 191 ? 6.957 -7.781 5.812 1 96.19 191 LEU A O 1
ATOM 1477 N N . THR A 1 192 ? 6.062 -5.773 5.527 1 95.12 192 THR A N 1
ATOM 1478 C CA . THR A 1 192 ? 4.738 -6.332 5.266 1 95.12 192 THR A CA 1
ATOM 1479 C C . THR A 1 192 ? 4.477 -6.418 3.766 1 95.12 192 THR A C 1
ATOM 1481 O O . THR A 1 192 ? 3.436 -6.922 3.342 1 95.12 192 THR A O 1
ATOM 1484 N N . ALA A 1 193 ? 5.402 -5.973 2.949 1 96.44 193 ALA A N 1
ATOM 1485 C CA . ALA A 1 193 ? 5.211 -5.895 1.504 1 96.44 193 ALA A CA 1
ATOM 1486 C C . ALA A 1 193 ? 5.129 -7.289 0.887 1 96.44 193 ALA A C 1
ATOM 1488 O O . ALA A 1 193 ? 5.855 -8.195 1.291 1 96.44 193 ALA A O 1
ATOM 1489 N N . TYR A 1 194 ? 4.238 -7.434 -0.113 1 96.94 194 TYR A N 1
ATOM 1490 C CA . TYR A 1 194 ? 4.066 -8.711 -0.797 1 96.94 194 TYR A CA 1
ATOM 1491 C C . TYR A 1 194 ? 4.371 -8.578 -2.285 1 96.94 194 TYR A C 1
ATOM 1493 O O . TYR A 1 194 ? 5.215 -9.297 -2.82 1 96.94 194 TYR A O 1
ATOM 1501 N N . THR A 1 195 ? 3.791 -7.574 -2.951 1 96.25 195 THR A N 1
ATOM 1502 C CA . THR A 1 195 ? 3.775 -7.523 -4.41 1 96.25 195 THR A CA 1
ATOM 1503 C C . THR A 1 195 ? 5.191 -7.371 -4.961 1 96.25 195 THR A C 1
ATOM 1505 O O . THR A 1 195 ? 5.598 -8.109 -5.855 1 96.25 195 THR A O 1
ATOM 1508 N N . THR A 1 196 ? 5.926 -6.461 -4.352 1 97.31 196 THR A N 1
ATOM 1509 C CA . THR A 1 196 ? 7.281 -6.203 -4.832 1 97.31 196 THR A CA 1
ATOM 1510 C C . THR A 1 196 ? 8.172 -7.426 -4.621 1 97.31 196 THR A C 1
ATOM 1512 O O . THR A 1 196 ? 8.82 -7.898 -5.559 1 97.31 196 THR A O 1
ATOM 1515 N N . PRO A 1 197 ? 8.148 -8.016 -3.449 1 97.62 197 PRO A N 1
ATOM 1516 C CA . PRO A 1 197 ? 8.938 -9.242 -3.281 1 97.62 197 PRO A CA 1
ATOM 1517 C C . PRO A 1 197 ? 8.453 -10.383 -4.172 1 97.62 197 PRO A C 1
ATOM 1519 O O . PRO A 1 197 ? 9.25 -11.211 -4.621 1 97.62 197 PRO A O 1
ATOM 1522 N N . ALA A 1 198 ? 7.215 -10.453 -4.414 1 95.81 198 ALA A N 1
ATOM 1523 C CA . ALA A 1 198 ? 6.672 -11.531 -5.238 1 95.81 198 ALA A CA 1
ATOM 1524 C C . ALA A 1 198 ? 7.195 -11.445 -6.668 1 95.81 198 ALA A C 1
ATOM 1526 O O . ALA A 1 198 ? 7.52 -12.469 -7.281 1 95.81 198 ALA A O 1
ATOM 1527 N N . LEU A 1 199 ? 7.238 -10.258 -7.188 1 95.88 199 LEU A N 1
ATOM 1528 C CA . LEU A 1 199 ? 7.648 -10.078 -8.57 1 95.88 199 LEU A CA 1
ATOM 1529 C C . LEU A 1 199 ? 9.172 -10.062 -8.688 1 95.88 199 LEU A C 1
ATOM 1531 O O . LEU A 1 199 ? 9.734 -10.68 -9.594 1 95.88 199 LEU A O 1
ATOM 1535 N N . LEU A 1 200 ? 9.836 -9.43 -7.762 1 97.06 200 LEU A N 1
ATOM 1536 C CA . LEU A 1 200 ? 11.258 -9.148 -7.93 1 97.06 200 LEU A CA 1
ATOM 1537 C C . LEU A 1 200 ? 12.102 -10.188 -7.195 1 97.06 200 LEU A C 1
ATOM 1539 O O . LEU A 1 200 ? 13.289 -10.344 -7.488 1 97.06 200 LEU A O 1
ATOM 1543 N N . GLY A 1 201 ? 11.523 -10.844 -6.27 1 95.5 201 GLY A N 1
ATOM 1544 C CA . GLY A 1 201 ? 12.281 -11.773 -5.453 1 95.5 201 GLY A CA 1
ATOM 1545 C C . GLY A 1 201 ? 12.297 -13.18 -6.02 1 95.5 201 GLY A C 1
ATOM 1546 O O . GLY A 1 201 ? 13.188 -13.977 -5.695 1 95.5 201 GLY A O 1
ATOM 1547 N N . GLY A 1 202 ? 11.312 -13.531 -6.852 1 87.94 202 GLY A N 1
ATOM 1548 C CA . GLY A 1 202 ? 11.273 -14.875 -7.414 1 87.94 202 GLY A CA 1
ATOM 1549 C C . GLY A 1 202 ? 11.156 -15.961 -6.363 1 87.94 202 GLY A C 1
ATOM 1550 O O . GLY A 1 202 ? 10.25 -15.93 -5.531 1 87.94 202 GLY A O 1
ATOM 1551 N N . LYS A 1 203 ? 12.25 -16.797 -6.336 1 88.25 203 LYS A N 1
ATOM 1552 C CA . LYS A 1 203 ? 12.25 -17.922 -5.41 1 88.25 203 LYS A CA 1
ATOM 1553 C C . LYS A 1 203 ? 12.703 -17.5 -4.02 1 88.25 203 LYS A C 1
ATOM 1555 O O . LYS A 1 203 ? 12.531 -18.234 -3.049 1 88.25 203 LYS A O 1
ATOM 1560 N N . GLN A 1 204 ? 13.352 -16.359 -3.975 1 90.69 204 GLN A N 1
ATOM 1561 C CA . GLN A 1 204 ? 13.68 -15.805 -2.664 1 90.69 204 GLN A CA 1
ATOM 1562 C C . GLN A 1 204 ? 12.43 -15.328 -1.933 1 90.69 204 GLN A C 1
ATOM 1564 O O . GLN A 1 204 ? 11.812 -14.336 -2.33 1 90.69 204 GLN A O 1
ATOM 1569 N N . ARG A 1 205 ? 12.211 -15.992 -0.795 1 94 205 ARG A N 1
ATOM 1570 C CA . ARG A 1 205 ? 10.93 -15.742 -0.149 1 94 205 ARG A CA 1
ATOM 1571 C C . ARG A 1 205 ? 11.086 -14.812 1.046 1 94 205 ARG A C 1
ATOM 1573 O O . ARG A 1 205 ? 12.094 -14.859 1.75 1 94 205 ARG A O 1
ATOM 1580 N N . VAL A 1 206 ? 10.133 -13.984 1.206 1 97.56 206 VAL A N 1
ATOM 1581 C CA . VAL A 1 206 ? 9.891 -13.258 2.443 1 97.56 206 VAL A CA 1
ATOM 1582 C C . VAL A 1 206 ? 8.602 -13.758 3.1 1 97.56 206 VAL A C 1
ATOM 1584 O O . VAL A 1 206 ? 7.875 -14.562 2.512 1 97.56 206 VAL A O 1
ATOM 1587 N N . ILE A 1 207 ? 8.375 -13.352 4.281 1 97.12 207 ILE A N 1
ATOM 1588 C CA . ILE A 1 207 ? 7.297 -13.914 5.082 1 97.12 207 ILE A CA 1
ATOM 1589 C C . ILE A 1 207 ? 5.961 -13.688 4.383 1 97.12 207 ILE A C 1
ATOM 1591 O O . ILE A 1 207 ? 5.082 -14.555 4.414 1 97.12 207 ILE A O 1
ATOM 1595 N N . ALA A 1 208 ? 5.762 -12.586 3.729 1 97.19 208 ALA A N 1
ATOM 1596 C CA . ALA A 1 208 ? 4.5 -12.273 3.057 1 97.19 208 ALA A CA 1
ATOM 1597 C C . ALA A 1 208 ? 4.258 -13.227 1.885 1 97.19 208 ALA A C 1
ATOM 1599 O O . ALA A 1 208 ? 3.148 -13.734 1.709 1 97.19 208 ALA A O 1
ATOM 1600 N N . THR A 1 209 ? 5.285 -13.445 1.073 1 96.88 209 THR A N 1
ATOM 1601 C CA . THR A 1 209 ? 5.117 -14.344 -0.065 1 96.88 209 THR A CA 1
ATOM 1602 C C . THR A 1 209 ? 4.953 -15.789 0.401 1 96.88 209 THR A C 1
ATOM 1604 O O . THR A 1 209 ? 4.238 -16.578 -0.229 1 96.88 209 THR A O 1
ATOM 1607 N N . PHE A 1 210 ? 5.605 -16.109 1.513 1 96.69 210 PHE A N 1
ATOM 1608 C CA . PHE A 1 210 ? 5.453 -17.422 2.105 1 96.69 210 PHE A CA 1
ATOM 1609 C C . PHE A 1 210 ? 4.023 -17.641 2.59 1 96.69 210 PHE A C 1
ATOM 1611 O O . PHE A 1 210 ? 3.443 -18.703 2.375 1 96.69 210 PHE A O 1
ATOM 1618 N N . LEU A 1 211 ? 3.492 -16.656 3.219 1 95.62 211 LEU A N 1
ATOM 1619 C CA . LEU A 1 211 ? 2.105 -16.719 3.67 1 95.62 211 LEU A CA 1
ATOM 1620 C C . LEU A 1 211 ? 1.158 -16.906 2.492 1 95.62 211 LEU A C 1
ATOM 1622 O O . LEU A 1 211 ? 0.278 -17.766 2.533 1 95.62 211 LEU A O 1
ATOM 1626 N N . TYR A 1 212 ? 1.343 -16.156 1.45 1 94.75 212 TYR A N 1
ATOM 1627 C CA . TYR A 1 212 ? 0.498 -16.25 0.264 1 94.75 212 TYR A CA 1
ATOM 1628 C C . TYR A 1 212 ? 0.545 -17.641 -0.345 1 94.75 212 TYR A C 1
ATOM 1630 O O . TYR A 1 212 ? -0.492 -18.203 -0.697 1 94.75 212 TYR A O 1
ATOM 1638 N N . GLN A 1 213 ? 1.71 -18.188 -0.452 1 93.69 213 GLN A N 1
ATOM 1639 C CA . GLN A 1 213 ? 1.879 -19.5 -1.046 1 93.69 213 GLN A CA 1
ATOM 1640 C C . GLN A 1 213 ? 1.142 -20.562 -0.239 1 93.69 213 GLN A C 1
ATOM 1642 O O . GLN A 1 213 ? 0.509 -21.453 -0.809 1 93.69 213 GLN A O 1
ATOM 1647 N N . ASN A 1 214 ? 1.272 -20.516 1.031 1 93 214 ASN A N 1
ATOM 1648 C CA . ASN A 1 214 ? 0.611 -21.5 1.881 1 93 214 ASN A CA 1
ATOM 1649 C C . ASN A 1 214 ? -0.907 -21.359 1.828 1 93 214 ASN A C 1
ATOM 1651 O O . ASN A 1 214 ? -1.629 -22.344 1.819 1 93 214 ASN A 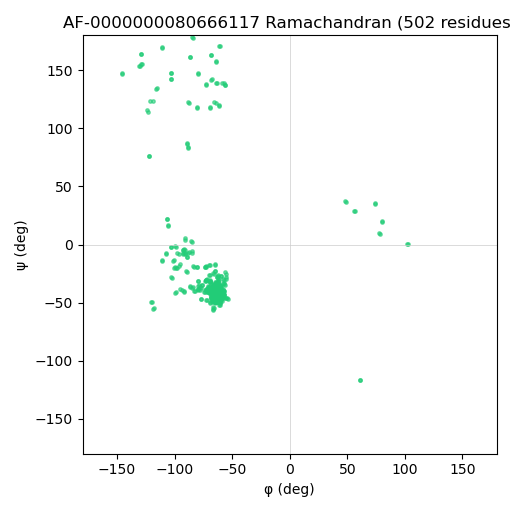O 1
ATOM 1655 N N . ALA A 1 215 ? -1.354 -20.141 1.708 1 89.88 215 ALA A N 1
ATOM 1656 C CA . ALA A 1 215 ? -2.793 -19.906 1.667 1 89.88 215 ALA A CA 1
ATOM 1657 C C . ALA A 1 215 ? -3.373 -20.266 0.302 1 89.88 215 ALA A C 1
ATOM 1659 O O . ALA A 1 215 ? -4.387 -20.953 0.214 1 89.88 215 ALA A O 1
ATOM 1660 N N . MET A 1 216 ? -2.727 -19.812 -0.762 1 89.06 216 MET A N 1
ATOM 1661 C CA . MET A 1 216 ? -3.359 -19.828 -2.078 1 89.06 216 MET A CA 1
ATOM 1662 C C . MET A 1 216 ? -2.824 -20.984 -2.928 1 89.06 216 MET A C 1
ATOM 1664 O O . MET A 1 216 ? -3.52 -21.469 -3.814 1 89.06 216 MET A O 1
ATOM 1668 N N . THR A 1 217 ? -1.62 -21.406 -2.715 1 87.38 217 THR A N 1
ATOM 1669 C CA . THR A 1 217 ? -1.042 -22.453 -3.553 1 87.38 217 THR A CA 1
ATOM 1670 C C . THR A 1 217 ? -1.145 -23.812 -2.869 1 87.38 217 THR A C 1
ATOM 1672 O O . THR A 1 217 ? -1.574 -24.797 -3.482 1 87.38 217 THR A O 1
ATOM 1675 N N . LEU A 1 218 ? -0.907 -23.875 -1.585 1 89.88 218 LEU A N 1
ATOM 1676 C CA . LEU A 1 218 ? -0.85 -25.156 -0.873 1 89.88 218 LEU A CA 1
ATOM 1677 C C . LEU A 1 218 ? -2.145 -25.406 -0.107 1 89.88 218 LEU A C 1
ATOM 1679 O O . LEU A 1 218 ? -2.381 -26.516 0.37 1 89.88 218 LEU A O 1
ATOM 1683 N N . ASN A 1 219 ? -2.939 -24.391 0.036 1 89.19 219 ASN A N 1
ATOM 1684 C CA . ASN A 1 219 ? -4.199 -24.469 0.77 1 89.19 219 ASN A CA 1
ATOM 1685 C C . ASN A 1 219 ? -3.984 -24.953 2.201 1 89.19 219 ASN A C 1
ATOM 1687 O O . ASN A 1 219 ? -4.781 -25.734 2.723 1 89.19 219 ASN A O 1
ATOM 1691 N N . ASP A 1 220 ? -2.848 -24.672 2.709 1 90.94 220 ASP A N 1
ATOM 1692 C CA . ASP A 1 220 ? -2.562 -24.906 4.121 1 90.94 220 ASP A CA 1
ATOM 1693 C C . ASP A 1 220 ? -2.945 -23.688 4.969 1 90.94 220 ASP A C 1
ATOM 1695 O O . ASP A 1 220 ? -2.082 -22.906 5.363 1 90.94 220 ASP A O 1
ATOM 1699 N N . TRP A 1 221 ? -4.148 -23.703 5.336 1 87.31 221 TRP A N 1
ATOM 1700 C CA . TRP A 1 221 ? -4.723 -22.547 6.004 1 87.31 221 TRP A CA 1
ATOM 1701 C C . TRP A 1 221 ? -4.203 -22.422 7.434 1 87.31 221 TRP A C 1
ATOM 1703 O O . TRP A 1 221 ? -4.109 -21.312 7.977 1 87.31 221 TRP A O 1
ATOM 1713 N N . TYR A 1 222 ? -3.924 -23.531 7.961 1 88.5 222 TYR A N 1
ATOM 1714 C CA . TYR A 1 222 ? -3.412 -23.5 9.328 1 88.5 222 TYR A CA 1
ATOM 1715 C C . TYR A 1 222 ? -2.041 -22.828 9.375 1 88.5 222 TYR A C 1
ATOM 1717 O O . TYR A 1 222 ? -1.832 -21.891 10.133 1 88.5 222 TYR A O 1
ATOM 1725 N N . LEU A 1 223 ? -1.141 -23.344 8.555 1 90.94 223 LEU A N 1
ATOM 1726 C CA . LEU A 1 223 ? 0.192 -22.75 8.531 1 90.94 223 LEU A CA 1
ATOM 1727 C C . LEU A 1 223 ? 0.127 -21.297 8.109 1 90.94 223 LEU A C 1
ATOM 1729 O O . LEU A 1 223 ? 0.858 -20.453 8.641 1 90.94 223 LEU A O 1
ATOM 1733 N N . ALA A 1 224 ? -0.74 -21.016 7.148 1 92.88 224 ALA A N 1
ATOM 1734 C CA . ALA A 1 224 ? -0.925 -19.625 6.727 1 92.88 224 ALA A CA 1
ATOM 1735 C C . ALA A 1 224 ? -1.349 -18.75 7.898 1 92.88 224 ALA A C 1
ATOM 1737 O O . ALA A 1 224 ? -0.857 -17.625 8.055 1 92.88 224 ALA A O 1
ATOM 1738 N N . SER A 1 225 ? -2.217 -19.266 8.719 1 92.69 225 SER A N 1
ATOM 1739 C CA . SER A 1 225 ? -2.689 -18.516 9.883 1 92.69 225 SER A CA 1
ATOM 1740 C C . SER A 1 225 ? -1.571 -18.297 10.898 1 92.69 225 SER A C 1
ATOM 1742 O O . SER A 1 225 ? -1.461 -17.219 11.484 1 92.69 225 SER A O 1
ATOM 1744 N N . VAL A 1 226 ? -0.829 -19.297 11.094 1 93.31 226 VAL A N 1
ATOM 1745 C CA . VAL A 1 226 ? 0.297 -19.203 12.016 1 93.31 226 VAL A CA 1
ATOM 1746 C C . VAL A 1 226 ? 1.277 -18.141 11.531 1 93.31 226 VAL A C 1
ATOM 1748 O O . VAL A 1 226 ? 1.71 -17.281 12.312 1 93.31 226 VAL A O 1
ATOM 1751 N N . VAL A 1 227 ? 1.617 -18.203 10.266 1 94.56 227 VAL A N 1
ATOM 1752 C CA . VAL A 1 227 ? 2.551 -17.25 9.672 1 94.56 227 VAL A CA 1
ATOM 1753 C C . VAL A 1 227 ? 1.976 -15.836 9.766 1 94.56 227 VAL A C 1
ATOM 1755 O O . VAL A 1 227 ? 2.699 -14.883 10.055 1 94.56 227 VAL A O 1
ATOM 1758 N N . ALA A 1 228 ? 0.704 -15.711 9.5 1 94.38 228 ALA A N 1
ATOM 1759 C CA . ALA A 1 228 ? 0.032 -14.422 9.625 1 94.38 228 ALA A CA 1
ATOM 1760 C C . ALA A 1 228 ? 0.162 -13.867 11.047 1 94.38 228 ALA A C 1
ATOM 1762 O O . ALA A 1 228 ? 0.461 -12.688 11.234 1 94.38 228 ALA A O 1
ATOM 1763 N N . ALA A 1 229 ? -0.058 -14.688 12.008 1 93.06 229 ALA A N 1
ATOM 1764 C CA . ALA A 1 229 ? 0.044 -14.281 13.406 1 93.06 229 ALA A CA 1
ATOM 1765 C C . ALA A 1 229 ? 1.465 -13.844 13.75 1 93.06 229 ALA A C 1
ATOM 1767 O O . ALA A 1 229 ? 1.662 -12.844 14.438 1 93.06 229 ALA A O 1
ATOM 1768 N N . ILE A 1 230 ? 2.369 -14.555 13.266 1 93.62 230 ILE A N 1
ATOM 1769 C CA . ILE A 1 230 ? 3.773 -14.234 13.5 1 93.62 230 ILE A CA 1
ATOM 1770 C C . ILE A 1 230 ? 4.098 -12.867 12.891 1 93.62 230 ILE A C 1
ATOM 1772 O O . ILE A 1 230 ? 4.762 -12.047 13.523 1 93.62 230 ILE A O 1
ATOM 1776 N N . MET A 1 231 ? 3.637 -12.688 11.672 1 93.44 231 MET A N 1
ATOM 1777 C CA . MET A 1 231 ? 3.865 -11.414 10.992 1 93.44 231 MET A CA 1
ATOM 1778 C C . MET A 1 231 ? 3.295 -10.25 11.797 1 93.44 231 MET A C 1
ATOM 1780 O O . MET A 1 231 ? 3.932 -9.203 11.922 1 93.44 231 MET A O 1
ATOM 1784 N N . ILE A 1 232 ? 2.141 -10.422 12.352 1 91.38 232 ILE A N 1
ATOM 1785 C CA . ILE A 1 232 ? 1.482 -9.383 13.133 1 91.38 232 ILE A CA 1
ATOM 1786 C C . ILE A 1 232 ? 2.307 -9.078 14.383 1 91.38 232 ILE A C 1
ATOM 1788 O O . ILE A 1 232 ? 2.592 -7.918 14.68 1 91.38 232 ILE A O 1
ATOM 1792 N N . VAL A 1 233 ? 2.734 -10.062 15.062 1 90.69 233 VAL A N 1
ATOM 1793 C CA . VAL A 1 233 ? 3.482 -9.906 16.297 1 90.69 233 VAL A CA 1
ATOM 1794 C C . VAL A 1 233 ? 4.812 -9.211 16.031 1 90.69 233 VAL A C 1
ATOM 1796 O O . VAL A 1 233 ? 5.188 -8.273 16.734 1 90.69 233 VAL A O 1
ATOM 1799 N N . ILE A 1 234 ? 5.449 -9.633 14.992 1 90.81 234 ILE A N 1
ATOM 1800 C CA . ILE A 1 234 ? 6.742 -9.047 14.656 1 90.81 234 ILE A CA 1
ATOM 1801 C C . ILE A 1 234 ? 6.562 -7.57 14.297 1 90.81 234 ILE A C 1
ATOM 1803 O O . ILE A 1 234 ? 7.348 -6.719 14.719 1 90.81 234 ILE A O 1
ATOM 1807 N N . THR A 1 235 ? 5.539 -7.324 13.523 1 90.44 235 THR A N 1
ATOM 1808 C CA . THR A 1 235 ? 5.281 -5.945 13.133 1 90.44 235 THR A CA 1
ATOM 1809 C C . THR A 1 235 ? 5.055 -5.062 14.359 1 90.44 235 THR A C 1
ATOM 1811 O O . THR A 1 235 ? 5.664 -4 14.484 1 90.44 235 THR A O 1
ATOM 1814 N N . PHE A 1 236 ? 4.32 -5.469 15.289 1 88.44 236 PHE A N 1
ATOM 1815 C CA . PHE A 1 236 ? 3.988 -4.672 16.469 1 88.44 236 PHE A CA 1
ATOM 1816 C C . PHE A 1 236 ? 5.191 -4.543 17.391 1 88.44 236 PHE A C 1
ATOM 1818 O O . PHE A 1 236 ? 5.406 -3.49 18 1 88.44 236 PHE A O 1
ATOM 1825 N N . VAL A 1 237 ? 5.914 -5.59 17.5 1 90.44 237 VAL A N 1
ATOM 1826 C CA . VAL A 1 237 ? 7.105 -5.559 18.344 1 90.44 237 VAL A CA 1
ATOM 1827 C C . VAL A 1 237 ? 8.109 -4.555 17.781 1 90.44 237 VAL A C 1
ATOM 1829 O O . VAL A 1 237 ? 8.633 -3.715 18.516 1 90.44 237 VAL A O 1
ATOM 1832 N N . VAL A 1 238 ? 8.312 -4.652 16.531 1 85.56 238 VAL A N 1
ATOM 1833 C CA . VAL A 1 238 ? 9.305 -3.787 15.906 1 85.56 238 VAL A CA 1
ATOM 1834 C C . VAL A 1 238 ? 8.836 -2.336 15.961 1 85.56 238 VAL A C 1
ATOM 1836 O O . VAL A 1 238 ? 9.617 -1.43 16.25 1 85.56 238 VAL A O 1
ATOM 1839 N N . VAL A 1 239 ? 7.57 -2.104 15.672 1 86 239 VAL A N 1
ATOM 1840 C CA . VAL A 1 239 ? 7.012 -0.76 15.766 1 86 239 VAL A CA 1
ATOM 1841 C C . VAL A 1 239 ? 7.145 -0.236 17.188 1 86 239 VAL A C 1
ATOM 1843 O O . VAL A 1 239 ? 7.516 0.922 17.406 1 86 239 VAL A O 1
ATOM 1846 N N . GLY A 1 240 ? 6.867 -1.068 18.188 1 87.69 240 GLY A N 1
ATOM 1847 C CA . GLY A 1 240 ? 7.016 -0.692 19.594 1 87.69 240 GLY A CA 1
ATOM 1848 C C . GLY A 1 240 ? 8.438 -0.317 19.953 1 87.69 240 GLY A C 1
ATOM 1849 O O . GLY A 1 240 ? 8.672 0.702 20.609 1 87.69 240 GLY A O 1
ATOM 1850 N N . VAL A 1 241 ? 9.336 -1.037 19.5 1 88.88 241 VAL A N 1
ATOM 1851 C CA . VAL A 1 241 ? 10.75 -0.802 19.781 1 88.88 241 VAL A CA 1
ATOM 1852 C C . VAL A 1 241 ? 11.203 0.498 19.125 1 88.88 241 VAL A C 1
ATOM 1854 O O . VAL A 1 241 ? 11.867 1.321 19.766 1 88.88 241 VAL A O 1
ATOM 1857 N N . MET A 1 242 ? 10.836 0.65 17.891 1 85.81 242 MET A N 1
ATOM 1858 C CA . MET A 1 242 ? 11.242 1.855 17.156 1 85.81 242 MET A CA 1
ATOM 1859 C C . MET A 1 242 ? 10.625 3.1 17.797 1 85.81 242 MET A C 1
ATOM 1861 O O . MET A 1 242 ? 11.289 4.129 17.922 1 85.81 242 MET A O 1
ATOM 1865 N N . ASN A 1 243 ? 9.406 2.998 18.25 1 83.62 243 ASN A N 1
ATOM 1866 C CA . ASN A 1 243 ? 8.75 4.125 18.906 1 83.62 243 ASN A CA 1
ATOM 1867 C C . ASN A 1 243 ? 9.398 4.438 20.25 1 83.62 243 ASN A C 1
ATOM 1869 O O . ASN A 1 243 ? 9.547 5.605 20.625 1 83.62 243 ASN A O 1
ATOM 1873 N N . LYS A 1 244 ? 9.781 3.477 20.984 1 86.81 244 LYS A N 1
ATOM 1874 C CA . LYS A 1 244 ? 10.461 3.668 22.25 1 86.81 244 LYS A CA 1
ATOM 1875 C C . LYS A 1 244 ? 11.82 4.336 22.062 1 86.81 244 LYS A C 1
ATOM 1877 O O . LYS A 1 244 ? 12.195 5.227 22.828 1 86.81 244 LYS A O 1
ATOM 1882 N N . MET A 1 245 ? 12.492 3.904 21.062 1 82.81 245 MET A N 1
ATOM 1883 C CA . MET A 1 245 ? 13.797 4.48 20.766 1 82.81 245 MET A CA 1
ATOM 1884 C C . MET A 1 245 ? 13.664 5.938 20.328 1 82.81 245 MET A C 1
ATOM 1886 O O . MET A 1 245 ? 14.516 6.766 20.656 1 82.81 245 MET A O 1
ATOM 1890 N N . ALA A 1 246 ? 12.641 6.191 19.609 1 78.25 246 ALA A N 1
ATOM 1891 C CA . ALA A 1 246 ? 12.383 7.551 19.156 1 78.25 246 ALA A CA 1
ATOM 1892 C C . ALA A 1 246 ? 12.133 8.492 20.328 1 78.25 246 ALA A C 1
ATOM 1894 O O . ALA A 1 246 ? 12.555 9.656 20.297 1 78.25 246 ALA A O 1
ATOM 1895 N N . LYS A 1 247 ? 11.461 8.039 21.312 1 78 247 LYS A N 1
ATOM 1896 C CA . LYS A 1 247 ? 11.195 8.852 22.5 1 78 247 LYS A CA 1
ATOM 1897 C C . LYS A 1 247 ? 12.484 9.211 23.219 1 78 247 LYS A C 1
ATOM 1899 O O . LYS A 1 247 ? 12.586 10.273 23.844 1 78 247 LYS A O 1
ATOM 1904 N N . THR A 1 248 ? 13.438 8.367 23.062 1 74.75 248 THR A N 1
ATOM 1905 C CA . THR A 1 248 ? 14.711 8.633 23.719 1 74.75 248 THR A CA 1
ATOM 1906 C C . THR A 1 248 ? 15.523 9.656 22.922 1 74.75 248 THR A C 1
ATOM 1908 O O . THR A 1 248 ? 16.312 10.406 23.5 1 74.75 248 THR A O 1
ATOM 1911 N N . LEU A 1 249 ? 15.352 9.633 21.641 1 67.94 249 LEU A N 1
ATOM 1912 C CA . LEU A 1 249 ? 16.109 10.531 20.781 1 67.94 249 LEU A CA 1
ATOM 1913 C C . LEU A 1 249 ? 15.5 11.93 20.781 1 67.94 249 LEU A C 1
ATOM 1915 O O . LEU A 1 249 ? 16.188 12.922 20.547 1 67.94 249 LEU A O 1
ATOM 1919 N N . ASN A 1 250 ? 14.18 12.016 20.797 1 61.34 250 ASN A N 1
ATOM 1920 C CA . ASN A 1 250 ? 13.531 13.32 20.922 1 61.34 250 ASN A CA 1
ATOM 1921 C C . ASN A 1 250 ? 12.602 13.367 22.141 1 61.34 250 ASN A C 1
ATOM 1923 O O . ASN A 1 250 ? 11.391 13.219 22 1 61.34 250 ASN A O 1
ATOM 1927 N N . PRO A 1 251 ? 13.266 13.492 23.312 1 50.03 251 PRO A N 1
ATOM 1928 C CA . PRO A 1 251 ? 12.484 13.508 24.547 1 50.03 251 PRO A CA 1
ATOM 1929 C C . PRO A 1 251 ? 11.398 14.586 24.547 1 50.03 251 PRO A C 1
ATOM 1931 O O . PRO A 1 251 ? 10.461 14.531 25.344 1 50.03 251 PRO A O 1
ATOM 1934 N N . LYS A 1 252 ? 11.453 15.68 23.906 1 52.72 252 LYS A N 1
ATOM 1935 C CA . LYS A 1 252 ? 10.531 16.797 24.078 1 52.72 252 LYS A CA 1
ATOM 1936 C C . LYS A 1 252 ? 9.273 16.609 23.234 1 52.72 252 LYS A C 1
ATOM 1938 O O . LYS A 1 252 ? 8.414 17.5 23.203 1 52.72 252 LYS A O 1
ATOM 1943 N N . GLY A 1 253 ? 9.164 15.531 22.547 1 42.62 253 GLY A N 1
ATOM 1944 C CA . GLY A 1 253 ? 7.812 15.398 22.031 1 42.62 253 GLY A CA 1
ATOM 1945 C C . GLY A 1 253 ? 6.875 14.68 22.984 1 42.62 253 GLY A C 1
ATOM 1946 O O . GLY A 1 253 ? 7.32 14 23.906 1 42.62 253 GLY A O 1
ATOM 1947 N N . MET B 1 1 ? 12.828 8.156 -10.203 1 76.44 1 MET B N 1
ATOM 1948 C CA . MET B 1 1 ? 11.508 7.754 -9.719 1 76.44 1 MET B CA 1
ATOM 1949 C C . MET B 1 1 ? 10.57 7.461 -10.891 1 76.44 1 MET B C 1
ATOM 1951 O O . MET B 1 1 ? 9.781 6.516 -10.836 1 76.44 1 MET B O 1
ATOM 1955 N N . ILE B 1 2 ? 10.875 8.094 -12.055 1 85.44 2 ILE B N 1
ATOM 1956 C CA . ILE B 1 2 ? 9.914 7.988 -13.141 1 85.44 2 ILE B CA 1
ATOM 1957 C C . ILE B 1 2 ? 10.5 7.125 -14.258 1 85.44 2 ILE B C 1
ATOM 1959 O O . ILE B 1 2 ? 9.758 6.57 -15.078 1 85.44 2 ILE B O 1
ATOM 1963 N N . ILE B 1 3 ? 11.789 6.887 -14.195 1 84.75 3 ILE B N 1
ATOM 1964 C CA . ILE B 1 3 ? 12.523 6.262 -15.289 1 84.75 3 ILE B CA 1
ATOM 1965 C C . ILE B 1 3 ? 11.984 4.855 -15.539 1 84.75 3 ILE B C 1
ATOM 1967 O O . ILE B 1 3 ? 11.688 4.488 -16.672 1 84.75 3 ILE B O 1
ATOM 1971 N N . PRO B 1 4 ? 11.789 4.09 -14.523 1 85.12 4 PRO B N 1
ATOM 1972 C CA . PRO B 1 4 ? 11.297 2.732 -14.773 1 85.12 4 PRO B CA 1
ATOM 1973 C C . PRO B 1 4 ? 9.938 2.719 -15.469 1 85.12 4 PRO B C 1
ATOM 1975 O O . PRO B 1 4 ? 9.703 1.911 -16.375 1 85.12 4 PRO B O 1
ATOM 1978 N N . ILE B 1 5 ? 9.156 3.594 -15.078 1 85.62 5 ILE B N 1
ATOM 1979 C CA . ILE B 1 5 ? 7.797 3.646 -15.602 1 85.62 5 ILE B CA 1
ATOM 1980 C C . ILE B 1 5 ? 7.82 4.121 -17.062 1 85.62 5 ILE B C 1
ATOM 1982 O O . ILE B 1 5 ? 7.145 3.547 -17.906 1 85.62 5 ILE B O 1
ATOM 1986 N N . VAL B 1 6 ? 8.656 5.094 -17.344 1 84.88 6 VAL B N 1
ATOM 1987 C CA . VAL B 1 6 ? 8.781 5.641 -18.703 1 84.88 6 VAL B CA 1
ATOM 1988 C C . VAL B 1 6 ? 9.336 4.57 -19.641 1 84.88 6 VAL B C 1
ATOM 1990 O O . VAL B 1 6 ? 8.898 4.461 -20.797 1 84.88 6 VAL B O 1
ATOM 1993 N N . LEU B 1 7 ? 10.234 3.795 -19.172 1 83.62 7 LEU B N 1
ATOM 1994 C CA . LEU B 1 7 ? 10.82 2.732 -19.984 1 83.62 7 LEU B CA 1
ATOM 1995 C C . LEU B 1 7 ? 9.789 1.651 -20.281 1 83.62 7 LEU B C 1
ATOM 1997 O O . LEU B 1 7 ? 9.789 1.072 -21.375 1 83.62 7 LEU B O 1
ATOM 2001 N N . THR B 1 8 ? 8.992 1.396 -19.281 1 84.19 8 THR B N 1
ATOM 2002 C CA . THR B 1 8 ? 7.918 0.427 -19.484 1 84.19 8 THR B CA 1
ATOM 2003 C C . THR B 1 8 ? 6.961 0.904 -20.562 1 84.19 8 THR B C 1
ATOM 2005 O O . THR B 1 8 ? 6.625 0.147 -21.484 1 84.19 8 THR B O 1
ATOM 2008 N N . ILE B 1 9 ? 6.574 2.107 -20.516 1 84.06 9 ILE B N 1
ATOM 2009 C CA . ILE B 1 9 ? 5.676 2.686 -21.516 1 84.06 9 ILE B CA 1
ATOM 2010 C C . ILE B 1 9 ? 6.34 2.658 -22.891 1 84.06 9 ILE B C 1
ATOM 2012 O O . ILE B 1 9 ? 5.703 2.305 -23.891 1 84.06 9 ILE B O 1
ATOM 2016 N N . GLY B 1 10 ? 7.598 3.012 -22.969 1 81.5 10 GLY B N 1
ATOM 2017 C CA . GLY B 1 10 ? 8.336 3.035 -24.219 1 81.5 10 GLY B CA 1
ATOM 2018 C C . GLY B 1 10 ? 8.43 1.675 -24.875 1 81.5 10 GLY B C 1
ATOM 2019 O O . GLY B 1 10 ? 8.383 1.569 -26.109 1 81.5 10 GLY B O 1
ATOM 2020 N N . SER B 1 11 ? 8.5 0.691 -24.062 1 81.62 11 SER B N 1
ATOM 2021 C CA . SER B 1 11 ? 8.656 -0.664 -24.578 1 81.62 11 SER B CA 1
ATOM 2022 C C . SER B 1 11 ? 7.391 -1.141 -25.297 1 81.62 11 SER B C 1
ATOM 2024 O O . SER B 1 11 ? 7.422 -2.117 -26.047 1 81.62 11 SER B O 1
ATOM 2026 N N . THR B 1 12 ? 6.309 -0.466 -25.031 1 86.12 12 THR B N 1
ATOM 2027 C CA . THR B 1 12 ? 5.031 -0.917 -25.562 1 86.12 12 THR B CA 1
ATOM 2028 C C . THR B 1 12 ? 4.871 -0.471 -27.016 1 86.12 12 THR B C 1
ATOM 2030 O O . THR B 1 12 ? 4.027 -0.999 -27.75 1 86.12 12 THR B O 1
ATOM 2033 N N . PHE B 1 13 ? 5.664 0.532 -27.375 1 84.44 13 PHE B N 1
ATOM 2034 C CA . PHE B 1 13 ? 5.473 1.116 -28.703 1 84.44 13 PHE B CA 1
ATOM 2035 C C . PHE B 1 13 ? 6.383 0.448 -29.734 1 84.44 13 PHE B C 1
ATOM 2037 O O . PHE B 1 13 ? 6.316 0.753 -30.922 1 84.44 13 PHE B O 1
ATOM 2044 N N . PHE B 1 14 ? 7.227 -0.447 -29.266 1 75.88 14 PHE B N 1
ATOM 2045 C CA . PHE B 1 14 ? 8.125 -1.11 -30.203 1 75.88 14 PHE B CA 1
ATOM 2046 C C . PHE B 1 14 ? 7.969 -2.623 -30.125 1 75.88 14 PHE B C 1
ATOM 2048 O O . PHE B 1 14 ? 8.008 -3.201 -29.047 1 75.88 14 PHE B O 1
ATOM 2055 N N . GLN B 1 15 ? 7.531 -3.168 -31.203 1 70.31 15 GLN B N 1
ATOM 2056 C CA . GLN B 1 15 ? 7.5 -4.617 -31.375 1 70.31 15 GLN B CA 1
ATOM 2057 C C . GLN B 1 15 ? 8.336 -5.043 -32.594 1 70.31 15 GLN B C 1
ATOM 2059 O O . GLN B 1 15 ? 8.062 -4.625 -33.719 1 70.31 15 GLN B O 1
ATOM 2064 N N . GLU B 1 16 ? 9.266 -5.906 -32.25 1 70.56 16 GLU B N 1
ATOM 2065 C CA . GLU B 1 16 ? 10.141 -6.363 -33.344 1 70.56 16 GLU B CA 1
ATOM 2066 C C . GLU B 1 16 ? 10.664 -5.188 -34.156 1 70.56 16 GLU B C 1
ATOM 2068 O O . GLU B 1 16 ? 10.57 -5.203 -35.375 1 70.56 16 GLU B O 1
ATOM 2073 N N . ASN B 1 17 ? 10.938 -4.152 -33.531 1 69.75 17 ASN B N 1
ATOM 2074 C CA . ASN B 1 17 ? 11.594 -2.998 -34.125 1 69.75 17 ASN B CA 1
ATOM 2075 C C . ASN B 1 17 ? 10.617 -2.162 -34.938 1 69.75 17 ASN B C 1
ATOM 2077 O O . ASN B 1 17 ? 11.031 -1.397 -35.812 1 69.75 17 ASN B O 1
ATOM 2081 N N . SER B 1 18 ? 9.375 -2.432 -34.875 1 78.5 18 SER B N 1
ATOM 2082 C CA . SER B 1 18 ? 8.383 -1.61 -35.562 1 78.5 18 SER B CA 1
ATOM 2083 C C . SER B 1 18 ? 7.461 -0.911 -34.562 1 78.5 18 SER B C 1
ATOM 2085 O O . SER B 1 18 ? 7.105 -1.483 -33.531 1 78.5 18 SER B O 1
ATOM 2087 N N . PHE B 1 19 ? 7.293 0.366 -34.875 1 82.94 19 PHE B N 1
ATOM 2088 C CA . PHE B 1 19 ? 6.348 1.153 -34.062 1 82.94 19 PHE B CA 1
ATOM 2089 C C . PHE B 1 19 ? 4.93 0.632 -34.25 1 82.94 19 PHE B C 1
ATOM 2091 O O . PHE B 1 19 ? 4.516 0.319 -35.375 1 82.94 19 PHE B O 1
ATOM 2098 N N . THR B 1 20 ? 4.234 0.226 -33.156 1 83.12 20 THR B N 1
ATOM 2099 C CA . THR B 1 20 ? 2.893 -0.33 -33.312 1 83.12 20 THR B CA 1
ATOM 2100 C C . THR B 1 20 ? 2.016 0.062 -32.125 1 83.12 20 THR B C 1
ATOM 2102 O O . THR B 1 20 ? 2.52 0.331 -31.031 1 83.12 20 THR B O 1
ATOM 2105 N N . PHE B 1 21 ? 0.751 0.23 -32.406 1 87.44 21 PHE B N 1
ATOM 2106 C CA . PHE B 1 21 ? -0.27 0.417 -31.391 1 87.44 21 PHE B CA 1
ATOM 2107 C C . PHE B 1 21 ? -1.119 -0.839 -31.234 1 87.44 21 PHE B C 1
ATOM 2109 O O . PHE B 1 21 ? -2.184 -0.803 -30.609 1 87.44 21 PHE B O 1
ATOM 2116 N N . GLU B 1 22 ? -0.629 -1.882 -31.734 1 85.69 22 GLU B N 1
ATOM 2117 C CA . GLU B 1 22 ? -1.41 -3.111 -31.844 1 85.69 22 GLU B CA 1
ATOM 2118 C C . GLU B 1 22 ? -1.773 -3.65 -30.453 1 85.69 22 GLU B C 1
ATOM 2120 O O . GLU B 1 22 ? -2.879 -4.156 -30.25 1 85.69 22 GLU B O 1
ATOM 2125 N N . GLY B 1 23 ? -0.896 -3.516 -29.578 1 87.56 23 GLY B N 1
ATOM 2126 C CA . GLY B 1 23 ? -1.165 -3.996 -28.234 1 87.56 23 GLY B CA 1
ATOM 2127 C C . GLY B 1 23 ? -2.348 -3.307 -27.578 1 87.56 23 GLY B C 1
ATOM 2128 O O . GLY B 1 23 ? -3.16 -3.953 -26.922 1 87.56 23 GLY B O 1
ATOM 2129 N N . TYR B 1 24 ? -2.455 -2.059 -27.844 1 91.62 24 TYR B N 1
ATOM 2130 C CA . TYR B 1 24 ? -3.547 -1.274 -27.281 1 91.62 24 TYR B CA 1
ATOM 2131 C C . TYR B 1 24 ? -4.867 -1.594 -27.969 1 91.62 24 TYR B C 1
ATOM 2133 O O . TYR B 1 24 ? -5.898 -1.746 -27.312 1 91.62 24 TYR B O 1
ATOM 2141 N N . MET B 1 25 ? -4.785 -1.735 -29.219 1 90.94 25 MET B N 1
ATOM 2142 C CA . MET B 1 25 ? -5.984 -2.059 -30 1 90.94 25 MET B CA 1
ATOM 2143 C C . MET B 1 25 ? -6.52 -3.436 -29.609 1 90.94 25 MET B C 1
ATOM 2145 O O . MET B 1 25 ? -7.73 -3.613 -29.453 1 90.94 25 MET B O 1
ATOM 2149 N N . HIS B 1 26 ? -5.641 -4.301 -29.5 1 89.75 26 HIS B N 1
ATOM 2150 C CA . HIS B 1 26 ? -6.031 -5.648 -29.094 1 89.75 26 HIS B CA 1
ATOM 2151 C C . HIS B 1 26 ? -6.691 -5.648 -27.719 1 89.75 26 HIS B C 1
ATOM 2153 O O . HIS B 1 26 ? -7.699 -6.328 -27.516 1 89.75 26 HIS B O 1
ATOM 2159 N N . PHE B 1 27 ? -6.156 -4.93 -26.812 1 91.25 27 PHE B N 1
ATOM 2160 C CA . PHE B 1 27 ? -6.691 -4.871 -25.453 1 91.25 27 PHE B CA 1
ATOM 2161 C C . PHE B 1 27 ? -8.109 -4.312 -25.453 1 91.25 27 PHE B C 1
ATOM 2163 O O . PHE B 1 27 ? -9.008 -4.895 -24.844 1 91.25 27 PHE B O 1
ATOM 2170 N N . PHE B 1 28 ? -8.414 -3.273 -26.234 1 93.81 28 PHE B N 1
ATOM 2171 C CA . PHE B 1 28 ? -9.688 -2.572 -26.125 1 93.81 28 PHE B CA 1
ATOM 2172 C C . PHE B 1 28 ? -10.734 -3.217 -27.031 1 93.81 28 PHE B C 1
ATOM 2174 O O . PHE B 1 28 ? -11.93 -2.947 -26.906 1 93.81 28 PHE B O 1
ATOM 2181 N N . ARG B 1 29 ? -10.328 -4.117 -27.906 1 93.88 29 ARG B N 1
ATOM 2182 C CA . ARG B 1 29 ? -11.266 -4.789 -28.797 1 93.88 29 ARG B CA 1
ATOM 2183 C C . ARG B 1 29 ? -11.703 -6.133 -28.234 1 93.88 29 ARG B C 1
ATOM 2185 O O . ARG B 1 29 ? -12.688 -6.715 -28.688 1 93.88 29 ARG B O 1
ATOM 2192 N N . ASP B 1 30 ? -10.992 -6.621 -27.312 1 94.5 30 ASP B N 1
ATOM 2193 C CA . ASP B 1 30 ? -11.289 -7.922 -26.734 1 94.5 30 ASP B CA 1
ATOM 2194 C C . ASP B 1 30 ? -12.266 -7.785 -25.562 1 94.5 30 ASP B C 1
ATOM 2196 O O . ASP B 1 30 ? -11.977 -7.117 -24.578 1 94.5 30 ASP B O 1
ATOM 2200 N N . PRO B 1 31 ? -13.383 -8.461 -25.656 1 95.44 31 PRO B N 1
ATOM 2201 C CA . PRO B 1 31 ? -14.398 -8.367 -24.594 1 95.44 31 PRO B CA 1
ATOM 2202 C C . PRO B 1 31 ? -13.898 -8.875 -23.25 1 95.44 31 PRO B C 1
ATOM 2204 O O . PRO B 1 31 ? -14.328 -8.398 -22.203 1 95.44 31 PRO B O 1
ATOM 2207 N N . TYR B 1 32 ? -13.055 -9.758 -23.328 1 94.5 32 TYR B N 1
ATOM 2208 C CA . TYR B 1 32 ? -12.492 -10.297 -22.094 1 94.5 32 TYR B CA 1
ATOM 2209 C C . TYR B 1 32 ? -11.719 -9.227 -21.344 1 94.5 32 TYR B C 1
ATOM 2211 O O . TYR B 1 32 ? -11.883 -9.062 -20.125 1 94.5 32 TYR B O 1
ATOM 2219 N N . PHE B 1 33 ? -10.93 -8.492 -22.062 1 94.38 33 PHE B N 1
ATOM 2220 C CA . PHE B 1 33 ? -10.125 -7.441 -21.453 1 94.38 33 PHE B CA 1
ATOM 2221 C C . PHE B 1 33 ? -11.008 -6.297 -20.969 1 94.38 33 PHE B C 1
ATOM 2223 O O . PHE B 1 33 ? -10.766 -5.723 -19.906 1 94.38 33 PHE B O 1
ATOM 2230 N N . LEU B 1 34 ? -11.977 -6.043 -21.656 1 95.56 34 LEU B N 1
ATOM 2231 C CA . LEU B 1 34 ? -12.898 -4.98 -21.266 1 95.56 34 LEU B CA 1
ATOM 2232 C C . LEU B 1 34 ? -13.648 -5.359 -20 1 95.56 34 LEU B C 1
ATOM 2234 O O . LEU B 1 34 ? -13.953 -4.5 -19.172 1 95.56 34 LEU B O 1
ATOM 2238 N N . LYS B 1 35 ? -13.977 -6.605 -19.891 1 96.31 35 LYS B N 1
ATOM 2239 C CA . LYS B 1 35 ? -14.633 -7.074 -18.672 1 96.31 35 LYS B CA 1
ATOM 2240 C C . LYS B 1 35 ? -13.742 -6.879 -17.453 1 96.31 35 LYS B C 1
ATOM 2242 O O . LYS B 1 35 ? -14.219 -6.484 -16.375 1 96.31 35 LYS B O 1
ATOM 2247 N N . ILE B 1 36 ? -12.477 -7.137 -17.625 1 96.69 36 ILE B N 1
ATOM 2248 C CA . ILE B 1 36 ? -11.508 -6.961 -16.562 1 96.69 36 ILE B CA 1
ATOM 2249 C C . ILE B 1 36 ? -11.43 -5.484 -16.172 1 96.69 36 ILE B C 1
ATOM 2251 O O . ILE B 1 36 ? -11.422 -5.148 -14.984 1 96.69 36 ILE B O 1
ATOM 2255 N N . LEU B 1 37 ? -11.406 -4.66 -17.188 1 95.5 37 LEU B N 1
ATOM 2256 C CA . LEU B 1 37 ? -11.352 -3.221 -16.938 1 95.5 37 LEU B CA 1
ATOM 2257 C C . LEU B 1 37 ? -12.609 -2.742 -16.219 1 95.5 37 LEU B C 1
ATOM 2259 O O . LEU B 1 37 ? -12.523 -1.941 -15.289 1 95.5 37 LEU B O 1
ATOM 2263 N N . LEU B 1 38 ? -13.711 -3.223 -16.609 1 96.12 38 LEU B N 1
ATOM 2264 C CA . LEU B 1 38 ? -14.977 -2.809 -16.016 1 96.12 38 LEU B CA 1
ATOM 2265 C C . LEU B 1 38 ? -15.094 -3.305 -14.578 1 96.12 38 LEU B C 1
ATOM 2267 O O . LEU B 1 38 ? -15.617 -2.598 -13.711 1 96.12 38 LEU B O 1
ATOM 2271 N N . THR B 1 39 ? -14.664 -4.484 -14.359 1 97.69 39 THR B N 1
ATOM 2272 C CA . THR B 1 39 ? -14.656 -5 -12.992 1 97.69 39 THR B CA 1
ATOM 2273 C C . THR B 1 39 ? -13.75 -4.152 -12.102 1 97.69 39 THR B C 1
ATOM 2275 O O . THR B 1 39 ? -14.102 -3.859 -10.961 1 97.69 39 THR B O 1
ATOM 2278 N N . THR B 1 40 ? -12.625 -3.779 -12.641 1 97.69 40 THR B N 1
ATOM 2279 C CA . THR B 1 40 ? -11.688 -2.926 -11.914 1 97.69 40 THR B CA 1
ATOM 2280 C C . THR B 1 40 ? -12.344 -1.602 -11.539 1 97.69 40 THR B C 1
ATOM 2282 O O . THR B 1 40 ? -12.266 -1.167 -10.391 1 97.69 40 THR B O 1
ATOM 2285 N N . LEU B 1 41 ? -13 -1.034 -12.5 1 95.94 41 LEU B N 1
ATOM 2286 C CA . LEU B 1 41 ? -13.656 0.249 -12.273 1 95.94 41 LEU B CA 1
ATOM 2287 C C . LEU B 1 41 ? -14.82 0.1 -11.289 1 95.94 41 LEU B C 1
ATOM 2289 O O . LEU B 1 41 ? -15 0.942 -10.406 1 95.94 41 LEU B O 1
ATOM 2293 N N . GLN B 1 42 ? -15.547 -0.918 -11.438 1 97.5 42 GLN B N 1
ATOM 2294 C CA . GLN B 1 42 ? -16.672 -1.168 -10.547 1 97.5 42 GLN B CA 1
ATOM 2295 C C . GLN B 1 42 ? -16.203 -1.331 -9.102 1 97.5 42 GLN B C 1
ATOM 2297 O O . GLN B 1 42 ? -16.75 -0.699 -8.195 1 97.5 42 GLN B O 1
ATOM 2302 N N . VAL B 1 43 ? -15.242 -2.135 -8.906 1 98.25 43 VAL B N 1
ATOM 2303 C CA . VAL B 1 43 ? -14.719 -2.4 -7.574 1 98.25 43 VAL B CA 1
ATOM 2304 C C . VAL B 1 43 ? -14.164 -1.112 -6.969 1 98.25 43 VAL B C 1
ATOM 2306 O O . VAL B 1 43 ? -14.414 -0.818 -5.793 1 98.25 43 VAL B O 1
ATOM 2309 N N . SER B 1 44 ? -13.461 -0.346 -7.754 1 97.94 44 SER B N 1
ATOM 2310 C CA . SER B 1 44 ? -12.844 0.879 -7.254 1 97.94 44 SER B CA 1
ATOM 2311 C C . SER B 1 44 ? -13.898 1.93 -6.918 1 97.94 44 SER B C 1
ATOM 2313 O O . SER B 1 44 ? -13.812 2.59 -5.879 1 97.94 44 SER B O 1
ATOM 2315 N N . VAL B 1 45 ? -14.883 2.043 -7.777 1 96.75 45 VAL B N 1
ATOM 2316 C CA . VAL B 1 45 ? -15.93 3.041 -7.574 1 96.75 45 VAL B CA 1
ATOM 2317 C C . VAL B 1 45 ? -16.766 2.674 -6.352 1 96.75 45 VAL B C 1
ATOM 2319 O O . VAL B 1 45 ? -17 3.514 -5.48 1 96.75 45 VAL B O 1
ATOM 2322 N N . VAL B 1 46 ? -17.203 1.477 -6.273 1 98.5 46 VAL B N 1
ATOM 2323 C CA . VAL B 1 46 ? -18.062 1.045 -5.176 1 98.5 46 VAL B CA 1
ATOM 2324 C C . VAL B 1 46 ? -17.281 1.117 -3.857 1 98.5 46 VAL B C 1
ATOM 2326 O O . VAL B 1 46 ? -17.828 1.562 -2.84 1 98.5 46 VAL B O 1
ATOM 2329 N N . THR B 1 47 ? -16.047 0.677 -3.859 1 98.69 47 THR B N 1
ATOM 2330 C CA . THR B 1 47 ? -15.219 0.778 -2.662 1 98.69 47 THR B CA 1
ATOM 2331 C C . THR B 1 47 ? -15.117 2.229 -2.197 1 98.69 47 THR B C 1
ATOM 2333 O O . THR B 1 47 ? -15.234 2.514 -1.003 1 98.69 47 THR B O 1
ATOM 2336 N N . THR B 1 48 ? -14.914 3.111 -3.16 1 97.88 48 THR B N 1
ATOM 2337 C CA . THR B 1 48 ? -14.797 4.527 -2.83 1 97.88 48 THR B CA 1
ATOM 2338 C C . THR B 1 48 ? -16.094 5.051 -2.215 1 97.88 48 THR B C 1
ATOM 2340 O O . THR B 1 48 ? -16.062 5.73 -1.188 1 97.88 48 THR B O 1
ATOM 2343 N N . ILE B 1 49 ? -17.188 4.699 -2.775 1 98.12 49 ILE B N 1
ATOM 2344 C CA . ILE B 1 49 ? -18.484 5.137 -2.285 1 98.12 49 ILE B CA 1
ATOM 2345 C C . ILE B 1 49 ? -18.719 4.59 -0.878 1 98.12 49 ILE B C 1
ATOM 2347 O O . ILE B 1 49 ? -19.141 5.32 0.017 1 98.12 49 ILE B O 1
ATOM 2351 N N . VAL B 1 50 ? -18.422 3.367 -0.674 1 98.62 50 VAL B N 1
ATOM 2352 C CA . VAL B 1 50 ? -18.609 2.736 0.626 1 98.62 50 VAL B CA 1
ATOM 2353 C C . VAL B 1 50 ? -17.719 3.402 1.667 1 98.62 50 VAL B C 1
ATOM 2355 O O . VAL B 1 50 ? -18.141 3.646 2.799 1 98.62 50 VAL B O 1
ATOM 2358 N N . CYS B 1 51 ? -16.5 3.707 1.292 1 98.44 51 CYS B N 1
ATOM 2359 C CA . CYS B 1 51 ? -15.586 4.371 2.215 1 98.44 51 CYS B CA 1
ATOM 2360 C C . CYS B 1 51 ? -16.078 5.77 2.559 1 98.44 51 CYS B C 1
ATOM 2362 O O . CYS B 1 51 ? -15.891 6.242 3.682 1 98.44 51 CYS B O 1
ATOM 2364 N N . VAL B 1 52 ? -16.672 6.41 1.58 1 97.25 52 VAL B N 1
ATOM 2365 C CA . VAL B 1 52 ? -17.219 7.738 1.84 1 97.25 52 VAL B CA 1
ATOM 2366 C C . VAL B 1 52 ? -18.406 7.629 2.805 1 97.25 52 VAL B C 1
ATOM 2368 O O . VAL B 1 52 ? -18.469 8.367 3.793 1 97.25 52 VAL B O 1
ATOM 2371 N N . VAL B 1 53 ? -19.281 6.719 2.584 1 97.69 53 VAL B N 1
ATOM 2372 C CA . VAL B 1 53 ? -20.5 6.559 3.352 1 97.69 53 VAL B CA 1
ATOM 2373 C C . VAL B 1 53 ? -20.172 6.141 4.781 1 97.69 53 VAL B C 1
ATOM 2375 O O . VAL B 1 53 ? -20.781 6.629 5.734 1 97.69 53 VAL B O 1
ATOM 2378 N N . LEU B 1 54 ? -19.203 5.305 4.953 1 97.81 54 LEU B N 1
ATOM 2379 C CA . LEU B 1 54 ? -18.844 4.832 6.285 1 97.81 54 LEU B CA 1
ATOM 2380 C C . LEU B 1 54 ? -17.859 5.777 6.945 1 97.81 54 LEU B C 1
ATOM 2382 O O . LEU B 1 54 ? -17.859 5.945 8.164 1 97.81 54 LEU B O 1
ATOM 2386 N N . GLY B 1 55 ? -17.016 6.285 6.109 1 97.62 55 GLY B N 1
ATOM 2387 C CA . GLY B 1 55 ? -15.922 7.098 6.625 1 97.62 55 GLY B CA 1
ATOM 2388 C C . GLY B 1 55 ? -16.375 8.438 7.164 1 97.62 55 GLY B C 1
ATOM 2389 O O . GLY B 1 55 ? -15.867 8.906 8.188 1 97.62 55 GLY B O 1
ATOM 2390 N N . PHE B 1 56 ? -17.359 9.031 6.535 1 96.25 56 PHE B N 1
ATOM 2391 C CA . PHE B 1 56 ? -17.781 10.375 6.918 1 96.25 56 PHE B CA 1
ATOM 2392 C C . PHE B 1 56 ? -18.391 10.367 8.312 1 96.25 56 PHE B C 1
ATOM 2394 O O . PHE B 1 56 ? -17.953 11.102 9.195 1 96.25 56 PHE B O 1
ATOM 2401 N N . PRO B 1 57 ? -19.422 9.555 8.57 1 95.56 57 PRO B N 1
ATOM 2402 C CA . PRO B 1 57 ? -19.984 9.555 9.914 1 95.56 57 PRO B CA 1
ATOM 2403 C C . PRO B 1 57 ? -18.969 9.148 10.984 1 95.56 57 PRO B C 1
ATOM 2405 O O . PRO B 1 57 ? -19 9.688 12.094 1 95.56 57 PRO B O 1
ATOM 2408 N N . THR B 1 58 ? -18.109 8.258 10.664 1 97.06 58 THR B N 1
ATOM 2409 C CA . THR B 1 58 ? -17.094 7.824 11.609 1 97.06 58 THR B CA 1
ATOM 2410 C C . THR B 1 58 ? -16.125 8.961 11.922 1 97.06 58 THR B C 1
ATOM 2412 O O . THR B 1 58 ? -15.82 9.219 13.086 1 97.06 58 THR B O 1
ATOM 2415 N N . ALA B 1 59 ? -15.688 9.57 10.852 1 97.25 59 ALA B N 1
ATOM 2416 C CA . ALA B 1 59 ? -14.766 10.695 11.023 1 97.25 59 ALA B CA 1
ATOM 2417 C C . ALA B 1 59 ? -15.422 11.82 11.828 1 97.25 59 ALA B C 1
ATOM 2419 O O . ALA B 1 59 ? -14.773 12.453 12.664 1 97.25 59 ALA B O 1
ATOM 2420 N N . TYR B 1 60 ? -16.656 12.086 11.516 1 94.38 60 TYR B N 1
ATOM 2421 C CA . TYR B 1 60 ? -17.391 13.109 12.258 1 94.38 60 TYR B CA 1
ATOM 2422 C C . TYR B 1 60 ? -17.453 12.766 13.742 1 94.38 60 TYR B C 1
ATOM 2424 O O . TYR B 1 60 ? -17.203 13.617 14.594 1 94.38 60 TYR B O 1
ATOM 2432 N N . TYR B 1 61 ? -17.781 11.555 14.039 1 95.25 61 TYR B N 1
ATOM 2433 C CA . TYR B 1 61 ? -17.859 11.094 15.422 1 95.25 61 TYR B CA 1
ATOM 2434 C C . TYR B 1 61 ? -16.5 11.234 16.109 1 95.25 61 TYR B C 1
ATOM 2436 O O . TYR B 1 61 ? -16.422 11.75 17.234 1 95.25 61 TYR B O 1
ATOM 2444 N N . ILE B 1 62 ? -15.469 10.867 15.508 1 96.56 62 ILE B N 1
ATOM 2445 C CA . ILE B 1 62 ? -14.125 10.883 16.078 1 96.56 62 ILE B CA 1
ATOM 2446 C C . ILE B 1 62 ? -13.672 12.328 16.281 1 96.56 62 ILE B C 1
ATOM 2448 O O . ILE B 1 62 ? -13.07 12.656 17.312 1 96.56 62 ILE B O 1
ATOM 2452 N N . SER B 1 63 ? -13.992 13.188 15.344 1 94.25 63 SER B N 1
ATOM 2453 C CA . SER B 1 63 ? -13.539 14.57 15.375 1 94.25 63 SER B CA 1
ATOM 2454 C C . SER B 1 63 ? -14.125 15.328 16.562 1 94.25 63 SER B C 1
ATOM 2456 O O . SER B 1 63 ? -13.586 16.344 16.984 1 94.25 63 SER B O 1
ATOM 2458 N N . ARG B 1 64 ? -15.172 14.82 17.156 1 92.25 64 ARG B N 1
ATOM 2459 C CA . ARG B 1 64 ? -15.867 15.5 18.25 1 92.25 64 ARG B CA 1
ATOM 2460 C C . ARG B 1 64 ? -15.43 14.953 19.609 1 92.25 64 ARG B C 1
ATOM 2462 O O . ARG B 1 64 ? -15.859 15.461 20.641 1 92.25 64 ARG B O 1
ATOM 2469 N N . LYS B 1 65 ? -14.602 14.016 19.625 1 95.06 65 LYS B N 1
ATOM 2470 C CA . LYS B 1 65 ? -14.164 13.406 20.875 1 95.06 65 LYS B CA 1
ATOM 2471 C C . LYS B 1 65 ? -12.984 14.172 21.469 1 95.06 65 LYS B C 1
ATOM 2473 O O . LYS B 1 65 ? -12.336 14.961 20.781 1 95.06 65 LYS B O 1
ATOM 2478 N N . ALA B 1 66 ? -12.805 13.914 22.75 1 95.12 66 ALA B N 1
ATOM 2479 C CA . ALA B 1 66 ? -11.656 14.484 23.453 1 95.12 66 ALA B CA 1
ATOM 2480 C C . ALA B 1 66 ? -10.352 13.93 22.875 1 95.12 66 ALA B C 1
ATOM 2482 O O . ALA B 1 66 ? -10.336 12.859 22.266 1 95.12 66 ALA B O 1
ATOM 2483 N N . PRO B 1 67 ? -9.289 14.641 23.062 1 93.6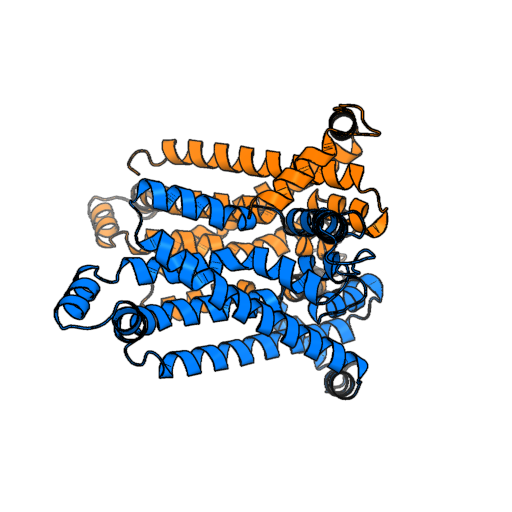9 67 PRO B N 1
ATOM 2484 C CA . PRO B 1 67 ? -8.008 14.297 22.453 1 93.69 67 PRO B CA 1
ATOM 2485 C C . PRO B 1 67 ? -7.574 12.867 22.75 1 93.69 67 PRO B C 1
ATOM 2487 O O . PRO B 1 67 ? -7.148 12.141 21.828 1 93.69 67 PRO B O 1
ATOM 2490 N N . ARG B 1 68 ? -7.645 12.438 23.906 1 95.31 68 ARG B N 1
ATOM 2491 C CA . ARG B 1 68 ? -7.211 11.086 24.281 1 95.31 68 ARG B CA 1
ATOM 2492 C C . ARG B 1 68 ? -8.07 10.031 23.594 1 95.31 68 ARG B C 1
ATOM 2494 O O . ARG B 1 68 ? -7.539 9.07 23.016 1 95.31 68 ARG B O 1
ATOM 2501 N N . ARG B 1 69 ? -9.383 10.141 23.656 1 96.56 69 ARG B N 1
ATOM 2502 C CA . ARG B 1 69 ? -10.297 9.203 23.016 1 96.56 69 ARG B CA 1
ATOM 2503 C C . ARG B 1 69 ? -10.141 9.234 21.5 1 96.56 69 ARG B C 1
ATOM 2505 O O . ARG B 1 69 ? -10.234 8.195 20.844 1 96.56 69 ARG B O 1
ATOM 2512 N N . LYS B 1 70 ? -9.922 10.438 20.984 1 96.12 70 LYS B N 1
ATOM 2513 C CA . LYS B 1 70 ? -9.68 10.602 19.547 1 96.12 70 LYS B CA 1
ATOM 2514 C C . LYS B 1 70 ? -8.445 9.82 19.109 1 96.12 70 LYS B C 1
ATOM 2516 O O . LYS B 1 70 ? -8.484 9.109 18.094 1 96.12 70 LYS B O 1
ATOM 2521 N N . GLY B 1 71 ? -7.422 9.961 19.906 1 94.06 71 GLY B N 1
ATOM 2522 C CA . GLY B 1 71 ? -6.195 9.242 19.609 1 94.06 71 GLY B CA 1
ATOM 2523 C C . GLY B 1 71 ? -6.383 7.734 19.578 1 94.06 71 GLY B C 1
ATOM 2524 O O . GLY B 1 71 ? -5.875 7.059 18.672 1 94.06 71 GLY B O 1
ATOM 2525 N N . ILE B 1 72 ? -7.086 7.227 20.484 1 94.31 72 ILE B N 1
ATOM 2526 C CA . ILE B 1 72 ? -7.32 5.789 20.578 1 94.31 72 ILE B CA 1
ATOM 2527 C C . ILE B 1 72 ? -8.156 5.324 19.375 1 94.31 72 ILE B C 1
ATOM 2529 O O . ILE B 1 72 ? -7.836 4.312 18.75 1 94.31 72 ILE B O 1
ATOM 2533 N N . LEU B 1 73 ? -9.195 6.07 19.062 1 95.69 73 LEU B N 1
ATOM 2534 C CA . LEU B 1 73 ? -10.078 5.699 17.969 1 95.69 73 LEU B CA 1
ATOM 2535 C C . LEU B 1 73 ? -9.336 5.77 16.625 1 95.69 73 LEU B C 1
ATOM 2537 O O . LEU B 1 73 ? -9.539 4.918 15.758 1 95.69 73 LEU B O 1
ATOM 2541 N N . LEU B 1 74 ? -8.484 6.742 16.516 1 94 74 LEU B N 1
ATOM 2542 C CA . LEU B 1 74 ? -7.688 6.855 15.297 1 94 74 LEU B CA 1
ATOM 2543 C C . LEU B 1 74 ? -6.684 5.711 15.195 1 94 74 LEU B C 1
ATOM 2545 O O . LEU B 1 74 ? -6.465 5.164 14.109 1 94 74 LEU B O 1
ATOM 2549 N N . ALA B 1 75 ? -6.117 5.371 16.297 1 90.06 75 ALA B N 1
ATOM 2550 C CA . ALA B 1 75 ? -5.18 4.254 16.312 1 90.06 75 ALA B CA 1
ATOM 2551 C C . ALA B 1 75 ? -5.863 2.959 15.875 1 90.06 75 ALA B C 1
ATOM 2553 O O . ALA B 1 75 ? -5.297 2.178 15.109 1 90.06 75 ALA B O 1
ATOM 2554 N N . LEU B 1 76 ? -7.043 2.742 16.312 1 92 76 LEU B N 1
ATOM 2555 C CA . LEU B 1 76 ? -7.816 1.559 15.938 1 92 76 LEU B CA 1
ATOM 2556 C C . LEU B 1 76 ? -8.18 1.581 14.461 1 92 76 LEU B C 1
ATOM 2558 O O . LEU B 1 76 ? -8.195 0.537 13.805 1 92 76 LEU B O 1
ATOM 2562 N N . ALA B 1 77 ? -8.477 2.781 13.992 1 92.94 77 ALA B N 1
ATOM 2563 C CA . ALA B 1 77 ? -8.836 2.928 12.586 1 92.94 77 ALA B CA 1
ATOM 2564 C C . ALA B 1 77 ? -7.629 2.693 11.68 1 92.94 77 ALA B C 1
ATOM 2566 O O . ALA B 1 77 ? -7.762 2.139 10.586 1 92.94 77 ALA B O 1
ATOM 2567 N N . ILE B 1 78 ? -6.445 3.027 12.164 1 89.88 78 ILE B N 1
ATOM 2568 C CA . ILE B 1 78 ? -5.246 2.998 11.336 1 89.88 78 ILE B CA 1
ATOM 2569 C C . ILE B 1 78 ? -4.574 1.632 11.445 1 89.88 78 ILE B C 1
ATOM 2571 O O . ILE B 1 78 ? -3.732 1.276 10.617 1 89.88 78 ILE B O 1
ATOM 2575 N N . PHE B 1 79 ? -5 0.81 12.281 1 87.31 79 PHE B N 1
ATOM 2576 C CA . PHE B 1 79 ? -4.406 -0.486 12.586 1 87.31 79 PHE B CA 1
ATOM 2577 C C . PHE B 1 79 ? -4.277 -1.336 11.328 1 87.31 79 PHE B C 1
ATOM 2579 O O . PHE B 1 79 ? -3.244 -1.963 11.102 1 87.31 79 PHE B O 1
ATOM 2586 N N . PRO B 1 80 ? -5.297 -1.422 10.5 1 86.69 80 PRO B N 1
ATOM 2587 C CA . PRO B 1 80 ? -5.215 -2.256 9.297 1 86.69 80 PRO B CA 1
ATOM 2588 C C . PRO B 1 80 ? -4.086 -1.838 8.359 1 86.69 80 PRO B C 1
ATOM 2590 O O . PRO B 1 80 ? -3.516 -2.678 7.66 1 86.69 80 PRO B O 1
ATOM 2593 N N . LEU B 1 81 ? -3.736 -0.591 8.414 1 86.81 81 LEU B N 1
ATOM 2594 C CA . LEU B 1 81 ? -2.689 -0.089 7.531 1 86.81 81 LEU B CA 1
ATOM 2595 C C . LEU B 1 81 ? -1.319 -0.595 7.969 1 86.81 81 LEU B C 1
ATOM 2597 O O . LEU B 1 81 ? -0.367 -0.578 7.188 1 86.81 81 LEU B O 1
ATOM 2601 N N . LEU B 1 82 ? -1.25 -1.033 9.219 1 86.06 82 LEU B N 1
ATOM 2602 C CA . LEU B 1 82 ? 0.02 -1.502 9.766 1 86.06 82 LEU B CA 1
ATOM 2603 C C . LEU B 1 82 ? 0.181 -3.004 9.555 1 86.06 82 LEU B C 1
ATOM 2605 O O . LEU B 1 82 ? 1.238 -3.566 9.844 1 86.06 82 LEU B O 1
ATOM 2609 N N . THR B 1 83 ? -0.851 -3.594 9.016 1 89.88 83 THR B N 1
ATOM 2610 C CA . THR B 1 83 ? -0.83 -5.035 8.781 1 89.88 83 THR B CA 1
ATOM 2611 C C . THR B 1 83 ? -0.59 -5.336 7.305 1 89.88 83 THR B C 1
ATOM 2613 O O . THR B 1 83 ? -1.015 -4.574 6.434 1 89.88 83 THR B O 1
ATOM 2616 N N . SER B 1 84 ? 0.077 -6.441 7.102 1 93.88 84 SER B N 1
ATOM 2617 C CA . SER B 1 84 ? 0.339 -6.891 5.738 1 93.88 84 SER B CA 1
ATOM 2618 C C . SER B 1 84 ? -0.958 -7.051 4.953 1 93.88 84 SER B C 1
ATOM 2620 O O . SER B 1 84 ? -1.954 -7.547 5.48 1 93.88 84 SER B O 1
ATOM 2622 N N . PRO B 1 85 ? -0.903 -6.594 3.744 1 94.38 85 PRO B N 1
ATOM 2623 C CA . PRO B 1 85 ? -2.078 -6.828 2.9 1 94.38 85 PRO B CA 1
ATOM 2624 C C . PRO B 1 85 ? -2.424 -8.312 2.768 1 94.38 85 PRO B C 1
ATOM 2626 O O . PRO B 1 85 ? -3.598 -8.664 2.637 1 94.38 85 PRO B O 1
ATOM 2629 N N . VAL B 1 86 ? -1.405 -9.117 2.787 1 95.69 86 VAL B N 1
ATOM 2630 C CA . VAL B 1 86 ? -1.647 -10.555 2.684 1 95.69 86 VAL B CA 1
ATOM 2631 C C . VAL B 1 86 ? -2.357 -11.047 3.941 1 95.69 86 VAL B C 1
ATOM 2633 O O . VAL B 1 86 ? -3.32 -11.82 3.857 1 95.69 86 VAL B O 1
ATOM 2636 N N . VAL B 1 87 ? -1.909 -10.562 5.035 1 94.5 87 VAL B N 1
ATOM 2637 C CA . VAL B 1 87 ? -2.496 -10.969 6.309 1 94.5 87 VAL B CA 1
ATOM 2638 C C . VAL B 1 87 ? -3.947 -10.5 6.379 1 94.5 87 VAL B C 1
ATOM 2640 O O . VAL B 1 87 ? -4.836 -11.266 6.758 1 94.5 87 VAL B O 1
ATOM 2643 N N . ARG B 1 88 ? -4.176 -9.281 6.031 1 94.94 88 ARG B N 1
ATOM 2644 C CA . ARG B 1 88 ? -5.527 -8.727 6.07 1 94.94 88 ARG B CA 1
ATOM 2645 C C . ARG B 1 88 ? -6.461 -9.492 5.137 1 94.94 88 ARG B C 1
ATOM 2647 O O . ARG B 1 88 ? -7.578 -9.836 5.52 1 94.94 88 ARG B O 1
ATOM 2654 N N . SER B 1 89 ? -6.031 -9.695 3.947 1 96.06 89 SER B N 1
ATOM 2655 C CA . SER B 1 89 ? -6.852 -10.383 2.957 1 96.06 89 SER B CA 1
ATOM 2656 C C . SER B 1 89 ? -7.121 -11.828 3.367 1 96.06 89 SER B C 1
ATOM 2658 O O . SER B 1 89 ? -8.234 -12.336 3.197 1 96.06 89 SER B O 1
ATOM 2660 N N . PHE B 1 90 ? -6.109 -12.469 3.893 1 94.06 90 PHE B N 1
ATOM 2661 C CA . PHE B 1 90 ? -6.277 -13.844 4.363 1 94.06 90 PHE B CA 1
ATOM 2662 C C . PHE B 1 90 ? -7.281 -13.898 5.508 1 94.06 90 PHE B C 1
ATOM 2664 O O . PHE B 1 90 ? -8.086 -14.828 5.582 1 94.06 90 PHE B O 1
ATOM 2671 N N . SER B 1 91 ? -7.16 -12.938 6.387 1 93.69 91 SER B N 1
ATOM 2672 C CA . SER B 1 91 ? -8.109 -12.867 7.496 1 93.69 91 SER B CA 1
ATOM 2673 C C . SER B 1 91 ? -9.547 -12.781 6.988 1 93.69 91 SER B C 1
ATOM 2675 O O . SER B 1 91 ? -10.438 -13.43 7.531 1 93.69 91 SER B O 1
ATOM 2677 N N . TRP B 1 92 ? -9.781 -12.055 5.969 1 95.25 92 TRP B N 1
ATOM 2678 C CA . TRP B 1 92 ? -11.117 -11.93 5.398 1 95.25 92 TRP B CA 1
ATOM 2679 C C . TRP B 1 92 ? -11.523 -13.203 4.676 1 95.25 92 TRP B C 1
ATOM 2681 O O . TRP B 1 92 ? -12.711 -13.531 4.59 1 95.25 92 TRP B O 1
ATOM 2691 N N . MET B 1 93 ? -10.523 -13.93 4.117 1 93.56 93 MET B N 1
ATOM 2692 C CA . MET B 1 93 ? -10.852 -15.211 3.496 1 93.56 93 MET B CA 1
ATOM 2693 C C . MET B 1 93 ? -11.484 -16.156 4.512 1 93.56 93 MET B C 1
ATOM 2695 O O . MET B 1 93 ? -12.422 -16.891 4.184 1 93.56 93 MET B O 1
ATOM 2699 N N . ILE B 1 94 ? -10.961 -16.094 5.684 1 89.31 94 ILE B N 1
ATOM 2700 C CA . ILE B 1 94 ? -11.469 -16.953 6.746 1 89.31 94 ILE B CA 1
ATOM 2701 C C . ILE B 1 94 ? -12.891 -16.531 7.113 1 89.31 94 ILE B C 1
ATOM 2703 O O . ILE B 1 94 ? -13.766 -17.391 7.297 1 89.31 94 ILE B O 1
ATOM 2707 N N . ILE B 1 95 ? -13.172 -15.289 7.102 1 93.12 95 ILE B N 1
ATOM 2708 C CA . ILE B 1 95 ? -14.445 -14.727 7.547 1 93.12 95 ILE B CA 1
ATOM 2709 C C . ILE B 1 95 ? -15.5 -14.914 6.461 1 93.12 95 ILE B C 1
ATOM 2711 O O . ILE B 1 95 ? -16.656 -15.211 6.758 1 93.12 95 ILE B O 1
ATOM 2715 N N . LEU B 1 96 ? -15.102 -14.828 5.234 1 94.44 96 LEU B N 1
ATOM 2716 C CA . LEU B 1 96 ? -16.062 -14.781 4.129 1 94.44 96 LEU B CA 1
ATOM 2717 C C . LEU B 1 96 ? -16.234 -16.172 3.51 1 94.44 96 LEU B C 1
ATOM 2719 O O . LEU B 1 96 ? -17.078 -16.344 2.629 1 94.44 96 LEU B O 1
ATOM 2723 N N . GLY B 1 97 ? -15.414 -17.141 3.932 1 92.12 97 GLY B N 1
ATOM 2724 C CA . GLY B 1 97 ? -15.539 -18.5 3.428 1 92.12 97 GLY B CA 1
ATOM 2725 C C . GLY B 1 97 ? -16.891 -19.125 3.727 1 92.12 97 GLY B C 1
ATOM 2726 O O . GLY B 1 97 ? -17.688 -18.562 4.488 1 92.12 97 GLY B O 1
ATOM 2727 N N . ARG B 1 98 ? -17.125 -20.297 3.121 1 91.56 98 ARG B N 1
ATOM 2728 C CA . ARG B 1 98 ? -18.391 -20.984 3.273 1 91.56 98 ARG B CA 1
ATOM 2729 C C . ARG B 1 98 ? -18.641 -21.375 4.727 1 91.56 98 ARG B C 1
ATOM 2731 O O . ARG B 1 98 ? -19.781 -21.391 5.188 1 91.56 98 ARG B O 1
ATOM 2738 N N . LYS B 1 99 ? -17.672 -21.656 5.453 1 87.88 99 LYS B N 1
ATOM 2739 C CA . LYS B 1 99 ? -17.797 -22 6.867 1 87.88 99 LYS B CA 1
ATOM 2740 C C . LYS B 1 99 ? -17.312 -20.859 7.754 1 87.88 99 LYS B C 1
ATOM 2742 O O . LYS B 1 99 ? -16.922 -21.078 8.898 1 87.88 99 LYS B O 1
ATOM 2747 N N . GLY B 1 100 ? -17.297 -19.656 7.227 1 89.44 100 GLY B N 1
ATOM 2748 C CA . GLY B 1 100 ? -16.812 -18.5 7.953 1 89.44 100 GLY B CA 1
ATOM 2749 C C . GLY B 1 100 ? -17.875 -17.859 8.836 1 89.44 100 GLY B C 1
ATOM 2750 O O . GLY B 1 100 ? -19.016 -18.312 8.859 1 89.44 100 GLY B O 1
ATOM 2751 N N . LEU B 1 101 ? -17.5 -16.875 9.508 1 88.62 101 LEU B N 1
ATOM 2752 C CA . LEU B 1 101 ? -18.344 -16.219 10.508 1 88.62 101 LEU B CA 1
ATOM 2753 C C . LEU B 1 101 ? -19.594 -15.633 9.867 1 88.62 101 LEU B C 1
ATOM 2755 O O . LEU B 1 101 ? -20.688 -15.734 10.438 1 88.62 101 LEU B O 1
ATOM 2759 N N . ILE B 1 102 ? -19.453 -15.086 8.711 1 90.25 102 ILE B N 1
ATOM 2760 C CA . ILE B 1 102 ? -20.578 -14.406 8.07 1 90.25 102 ILE B CA 1
ATOM 2761 C C . ILE B 1 102 ? -21.641 -15.422 7.656 1 90.25 102 ILE B C 1
ATOM 2763 O O . ILE B 1 102 ? -22.812 -15.266 7.973 1 90.25 102 ILE B O 1
ATOM 2767 N N . ASN B 1 103 ? -21.188 -16.453 6.988 1 92.25 103 ASN B N 1
ATOM 2768 C CA . ASN B 1 103 ? -22.125 -17.484 6.562 1 92.25 103 ASN B CA 1
ATOM 2769 C C . ASN B 1 103 ? -22.75 -18.219 7.754 1 92.25 103 ASN B C 1
ATOM 2771 O O . ASN B 1 103 ? -23.938 -18.516 7.754 1 92.25 103 ASN B O 1
ATOM 2775 N N . ASN B 1 104 ? -21.953 -18.484 8.75 1 92.12 104 ASN B N 1
ATOM 2776 C CA . ASN B 1 104 ? -22.484 -19.141 9.945 1 92.12 104 ASN B CA 1
ATOM 2777 C C . ASN B 1 104 ? -23.531 -18.281 10.641 1 92.12 104 ASN B C 1
ATOM 2779 O O . ASN B 1 104 ? -24.562 -18.797 11.102 1 92.12 104 ASN B O 1
ATOM 2783 N N . ALA B 1 105 ? -23.266 -17.047 10.711 1 91.81 105 ALA B N 1
ATOM 2784 C CA . ALA B 1 105 ? -24.219 -16.125 11.328 1 91.81 105 ALA B CA 1
ATOM 2785 C C . ALA B 1 105 ? -25.516 -16.047 10.5 1 91.81 105 ALA B C 1
ATOM 2787 O O . ALA B 1 105 ? -26.609 -16.078 11.055 1 91.81 105 ALA B O 1
ATOM 2788 N N . LEU B 1 106 ? -25.359 -15.953 9.227 1 93.19 106 LEU B N 1
ATOM 2789 C CA . LEU B 1 106 ? -26.531 -15.812 8.352 1 93.19 106 LEU B CA 1
ATOM 2790 C C . LEU B 1 106 ? -27.391 -17.078 8.391 1 93.19 106 LEU B C 1
ATOM 2792 O O . LEU B 1 106 ? -28.609 -16.984 8.469 1 93.19 106 LEU B O 1
ATOM 2796 N N . VAL B 1 107 ? -26.781 -18.172 8.297 1 93.94 107 VAL B N 1
ATOM 2797 C CA . VAL B 1 107 ? -27.5 -19.453 8.344 1 93.94 107 VAL B CA 1
ATOM 2798 C C . VAL B 1 107 ? -28.062 -19.672 9.75 1 93.94 107 VAL B C 1
ATOM 2800 O O . VAL B 1 107 ? -29.203 -20.094 9.906 1 93.94 107 VAL B O 1
ATOM 2803 N N . GLY B 1 108 ? -27.234 -19.391 10.703 1 93.56 108 GLY B N 1
ATOM 2804 C CA . GLY B 1 108 ? -27.656 -19.562 12.086 1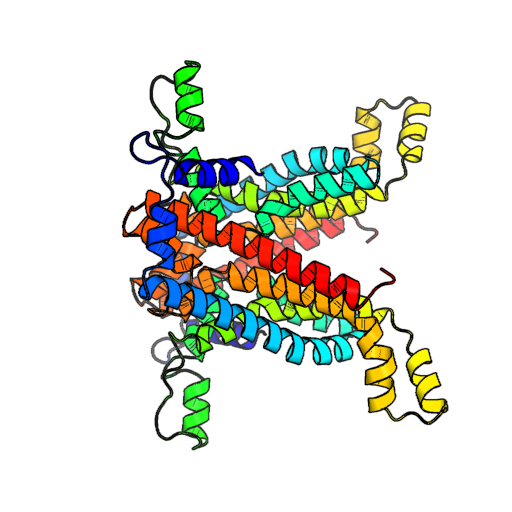 93.56 108 GLY B CA 1
ATOM 2805 C C . GLY B 1 108 ? -28.859 -18.703 12.445 1 93.56 108 GLY B C 1
ATOM 2806 O O . GLY B 1 108 ? -29.734 -19.141 13.211 1 93.56 108 GLY B O 1
ATOM 2807 N N . LEU B 1 109 ? -28.953 -17.547 11.922 1 94.81 109 LEU B N 1
ATOM 2808 C CA . LEU B 1 109 ? -30.047 -16.625 12.195 1 94.81 109 LEU B CA 1
ATOM 2809 C C . LEU B 1 109 ? -31.25 -16.922 11.289 1 94.81 109 LEU B C 1
ATOM 2811 O O . LEU B 1 109 ? -32.312 -16.297 11.43 1 94.81 109 LEU B O 1
ATOM 2815 N N . GLY B 1 110 ? -31.016 -17.797 10.391 1 93.62 110 GLY B N 1
ATOM 2816 C CA . GLY B 1 110 ? -32.094 -18.219 9.508 1 93.62 110 GLY B CA 1
ATOM 2817 C C . GLY B 1 110 ? -32.344 -17.234 8.375 1 93.62 110 GLY B C 1
ATOM 2818 O O . GLY B 1 110 ? -33.406 -17.281 7.754 1 93.62 110 GLY B O 1
ATOM 2819 N N . ILE B 1 111 ? -31.391 -16.469 8.133 1 93.62 111 ILE B N 1
ATOM 2820 C CA . ILE B 1 111 ? -31.547 -15.469 7.082 1 93.62 111 ILE B CA 1
ATOM 2821 C C . ILE B 1 111 ? -31.406 -16.141 5.715 1 93.62 111 ILE B C 1
ATOM 2823 O O . ILE B 1 111 ? -32.094 -15.766 4.762 1 93.62 111 ILE B O 1
ATOM 2827 N N . VAL B 1 112 ? -30.484 -17.109 5.68 1 93.62 112 VAL B N 1
ATOM 2828 C CA . VAL B 1 112 ? -30.297 -17.891 4.461 1 93.62 112 VAL B CA 1
ATOM 2829 C C . VAL B 1 112 ? -30.297 -19.375 4.801 1 93.62 112 VAL B C 1
ATOM 2831 O O . VAL B 1 112 ? -29.922 -19.766 5.914 1 93.62 112 VAL B O 1
ATOM 2834 N N . ASP B 1 113 ? -30.672 -20.188 3.822 1 93.75 113 ASP B N 1
ATOM 2835 C CA . ASP B 1 113 ? -30.781 -21.625 4.039 1 93.75 113 ASP B CA 1
ATOM 2836 C C . ASP B 1 113 ? -29.422 -22.297 3.857 1 93.75 113 ASP B C 1
ATOM 2838 O O . ASP B 1 113 ? -29.125 -23.297 4.52 1 93.75 113 ASP B O 1
ATOM 2842 N N . LYS B 1 114 ? -28.688 -21.75 2.865 1 94.62 114 LYS B N 1
ATOM 2843 C CA . LYS B 1 114 ? -27.359 -22.297 2.592 1 94.62 114 LYS B CA 1
ATOM 2844 C C . LYS B 1 114 ? -26.312 -21.188 2.561 1 94.62 114 LYS B C 1
ATOM 2846 O O . LYS B 1 114 ? -26.641 -20.016 2.314 1 94.62 114 LYS B O 1
ATOM 2851 N N . PRO B 1 115 ? -25.078 -21.562 2.826 1 93.31 115 PRO B N 1
ATOM 2852 C CA . PRO B 1 115 ? -24.016 -20.547 2.787 1 93.31 115 PRO B CA 1
ATOM 2853 C C . PRO B 1 115 ? -23.906 -19.859 1.431 1 93.31 115 PRO B C 1
ATOM 2855 O O . PRO B 1 115 ? -24.078 -20.5 0.39 1 93.31 115 PRO B O 1
ATOM 2858 N N . LEU B 1 116 ? -23.703 -18.531 1.539 1 93.62 116 LEU B N 1
ATOM 2859 C CA . LEU B 1 116 ? -23.516 -17.734 0.333 1 93.62 116 LEU B CA 1
ATOM 2860 C C . LEU B 1 116 ? -22.078 -17.875 -0.183 1 93.62 116 LEU B C 1
ATOM 2862 O O . LEU B 1 116 ? -21.156 -18.094 0.598 1 93.62 116 LEU B O 1
ATOM 2866 N N . ASP B 1 117 ? -21.922 -17.812 -1.534 1 94 117 ASP B N 1
ATOM 2867 C CA . ASP B 1 117 ? -20.594 -17.781 -2.143 1 94 117 ASP B CA 1
ATOM 2868 C C . ASP B 1 117 ? -20.094 -16.344 -2.266 1 94 117 ASP B C 1
ATOM 2870 O O . ASP B 1 117 ? -20.109 -15.766 -3.354 1 94 117 ASP B O 1
ATOM 2874 N N . ILE B 1 118 ? -19.547 -15.891 -1.229 1 94.62 118 ILE B N 1
ATOM 2875 C CA . ILE B 1 118 ? -19.094 -14.508 -1.184 1 94.62 118 ILE B CA 1
ATOM 2876 C C . ILE B 1 118 ? -17.625 -14.43 -1.618 1 94.62 118 ILE B C 1
ATOM 2878 O O . ILE B 1 118 ? -17.234 -13.516 -2.34 1 94.62 118 ILE B O 1
ATOM 2882 N N . LEU B 1 119 ? -16.875 -15.438 -1.147 1 94 119 LEU B N 1
ATOM 2883 C CA . LEU B 1 119 ? -15.461 -15.484 -1.456 1 94 119 LEU B CA 1
ATOM 2884 C C . LEU B 1 119 ? -15.227 -15.664 -2.953 1 94 119 LEU B C 1
ATOM 2886 O O . LEU B 1 119 ? -16 -16.344 -3.625 1 94 119 LEU B O 1
ATOM 2890 N N . TYR B 1 120 ? -14.242 -14.953 -3.484 1 95.44 120 TYR B N 1
ATOM 2891 C CA . TYR B 1 120 ? -13.812 -15.039 -4.875 1 95.44 120 TYR B CA 1
ATOM 2892 C C . TYR B 1 120 ? -14.812 -14.367 -5.801 1 95.44 120 TYR B C 1
ATOM 2894 O O . TYR B 1 120 ? -15.133 -14.891 -6.871 1 95.44 120 TYR B O 1
ATOM 2902 N N . THR B 1 121 ? -15.359 -13.328 -5.301 1 96.56 121 THR B N 1
ATOM 2903 C CA . THR B 1 121 ? -16.25 -12.453 -6.047 1 96.56 121 THR B CA 1
ATOM 2904 C C . THR B 1 121 ? -15.82 -11 -5.926 1 96.56 121 THR B C 1
ATOM 2906 O O . THR B 1 121 ? -15 -10.656 -5.07 1 96.56 121 THR B O 1
ATOM 2909 N N . PRO B 1 122 ? -16.344 -10.164 -6.801 1 97.12 122 PRO B N 1
ATOM 2910 C CA . PRO B 1 122 ? -16.062 -8.734 -6.656 1 97.12 122 PRO B CA 1
ATOM 2911 C C . PRO B 1 122 ? -16.484 -8.18 -5.301 1 97.12 122 PRO B C 1
ATOM 2913 O O . PRO B 1 122 ? -15.844 -7.273 -4.766 1 97.12 122 PRO B O 1
ATOM 2916 N N . ALA B 1 123 ? -17.484 -8.734 -4.734 1 97 123 ALA B N 1
ATOM 2917 C CA . ALA B 1 123 ? -17.953 -8.289 -3.428 1 97 123 ALA B CA 1
ATOM 2918 C C . ALA B 1 123 ? -16.891 -8.523 -2.352 1 97 123 ALA B C 1
ATOM 2920 O O . ALA B 1 123 ? -16.688 -7.672 -1.479 1 97 123 ALA B O 1
ATOM 2921 N N . ALA B 1 124 ? -16.281 -9.656 -2.426 1 97.75 124 ALA B N 1
ATOM 2922 C CA . ALA B 1 124 ? -15.219 -9.961 -1.469 1 97.75 124 ALA B CA 1
ATOM 2923 C C . ALA B 1 124 ? -14.055 -8.977 -1.603 1 97.75 124 ALA B C 1
ATOM 2925 O O . ALA B 1 124 ? -13.5 -8.531 -0.6 1 97.75 124 ALA B O 1
ATOM 2926 N N . MET B 1 125 ? -13.727 -8.656 -2.867 1 98.38 125 MET B N 1
ATOM 2927 C CA . MET B 1 125 ? -12.688 -7.66 -3.105 1 98.38 125 MET B CA 1
ATOM 2928 C C . MET B 1 125 ? -13.062 -6.316 -2.484 1 98.38 125 MET B C 1
ATOM 2930 O O . MET B 1 125 ? -12.234 -5.68 -1.829 1 98.38 125 MET B O 1
ATOM 2934 N N . MET B 1 126 ? -14.289 -5.953 -2.682 1 98.5 126 MET B N 1
ATOM 2935 C CA . MET B 1 126 ? -14.75 -4.652 -2.203 1 98.5 126 MET B CA 1
ATOM 2936 C C . MET B 1 126 ? -14.719 -4.594 -0.679 1 98.5 126 MET B C 1
ATOM 2938 O O . MET B 1 126 ? -14.359 -3.568 -0.1 1 98.5 126 MET B O 1
ATOM 2942 N N . ILE B 1 127 ? -15.078 -5.645 -0.072 1 97.5 127 ILE B N 1
ATOM 2943 C CA . ILE B 1 127 ? -15.055 -5.715 1.385 1 97.5 127 ILE B CA 1
ATOM 2944 C C . ILE B 1 127 ? -13.625 -5.562 1.89 1 97.5 127 ILE B C 1
ATOM 2946 O O . ILE B 1 127 ? -13.352 -4.758 2.785 1 97.5 127 ILE B O 1
ATOM 2950 N N . GLY B 1 128 ? -12.727 -6.34 1.299 1 97.31 128 GLY B N 1
ATOM 2951 C CA . GLY B 1 128 ? -11.328 -6.262 1.687 1 97.31 128 GLY B CA 1
ATOM 2952 C C . GLY B 1 128 ? -10.719 -4.898 1.439 1 97.31 128 GLY B C 1
ATOM 2953 O O . GLY B 1 128 ? -9.984 -4.379 2.281 1 97.31 128 GLY B O 1
ATOM 2954 N N . LEU B 1 129 ? -11.023 -4.309 0.302 1 98.12 129 LEU B N 1
ATOM 2955 C CA . LEU B 1 129 ? -10.477 -3.002 -0.047 1 98.12 129 LEU B CA 1
ATOM 2956 C C . LEU B 1 129 ? -11.07 -1.907 0.833 1 98.12 129 LEU B C 1
ATOM 2958 O O . LEU B 1 129 ? -10.383 -0.949 1.19 1 98.12 129 LEU B O 1
ATOM 2962 N N . THR B 1 130 ? -12.32 -2.068 1.123 1 98 130 THR B N 1
ATOM 2963 C CA . THR B 1 130 ? -12.93 -1.114 2.043 1 98 130 THR B CA 1
ATOM 2964 C C . THR B 1 130 ? -12.227 -1.139 3.395 1 98 130 THR B C 1
ATOM 2966 O O . THR B 1 130 ? -11.914 -0.087 3.961 1 98 130 THR B O 1
ATOM 2969 N N . HIS B 1 131 ? -12.031 -2.316 3.826 1 96.69 131 HIS B N 1
ATOM 2970 C CA . HIS B 1 131 ? -11.32 -2.471 5.09 1 96.69 131 HIS B CA 1
ATOM 2971 C C . HIS B 1 131 ? -9.945 -1.821 5.031 1 96.69 131 HIS B C 1
ATOM 2973 O O . HIS B 1 131 ? -9.508 -1.197 6 1 96.69 131 HIS B O 1
ATOM 2979 N N . LEU B 1 132 ? -9.32 -1.94 3.947 1 95.5 132 LEU B N 1
ATOM 2980 C CA . LEU B 1 132 ? -7.961 -1.436 3.77 1 95.5 132 LEU B CA 1
ATOM 2981 C C . LEU B 1 132 ? -7.957 0.086 3.668 1 95.5 132 LEU B C 1
ATOM 2983 O O . LEU B 1 132 ? -7.109 0.749 4.273 1 95.5 132 LEU B O 1
ATOM 2987 N N . PHE B 1 133 ? -8.891 0.69 3.014 1 97.19 133 PHE B N 1
ATOM 2988 C CA . PHE B 1 133 ? -8.75 2.092 2.635 1 97.19 133 PHE B CA 1
ATOM 2989 C C . PHE B 1 133 ? -9.664 2.973 3.475 1 97.19 133 PHE B C 1
ATOM 2991 O O . PHE B 1 133 ? -9.547 4.199 3.459 1 97.19 133 PHE B O 1
ATOM 2998 N N . LEU B 1 134 ? -10.523 2.391 4.27 1 97.56 134 LEU B N 1
ATOM 2999 C CA . LEU B 1 134 ? -11.43 3.174 5.109 1 97.56 134 LEU B CA 1
ATOM 3000 C C . LEU B 1 134 ? -10.641 4.109 6.023 1 97.56 134 LEU B C 1
ATOM 3002 O O . LEU B 1 134 ? -11.031 5.258 6.23 1 97.56 134 LEU B O 1
ATOM 3006 N N . PRO B 1 135 ? -9.562 3.631 6.598 1 96.31 135 PRO B N 1
ATOM 3007 C CA . PRO B 1 135 ? -8.781 4.523 7.453 1 96.31 135 PRO B CA 1
ATOM 3008 C C . PRO B 1 135 ? -8.32 5.781 6.723 1 96.31 135 PRO B C 1
ATOM 3010 O O . PRO B 1 135 ? -8.242 6.855 7.324 1 96.31 135 PRO B O 1
ATOM 3013 N N . LEU B 1 136 ? -8.023 5.695 5.473 1 95.12 136 LEU B N 1
ATOM 3014 C CA . LEU B 1 136 ? -7.59 6.859 4.703 1 95.12 136 LEU B CA 1
ATOM 3015 C C . LEU B 1 136 ? -8.711 7.887 4.602 1 95.12 136 LEU B C 1
ATOM 3017 O O . LEU B 1 136 ? -8.469 9.094 4.738 1 95.12 136 LEU B O 1
ATOM 3021 N N . MET B 1 137 ? -9.836 7.383 4.352 1 97.19 137 MET B N 1
ATOM 3022 C CA . MET B 1 137 ? -11 8.266 4.305 1 97.19 137 MET B CA 1
ATOM 3023 C C . MET B 1 137 ? -11.234 8.938 5.652 1 97.19 137 MET B C 1
ATOM 3025 O O . MET B 1 137 ? -11.453 10.148 5.723 1 97.19 137 MET B O 1
ATOM 3029 N N . ILE B 1 138 ? -11.109 8.203 6.699 1 97.56 138 ILE B N 1
ATOM 3030 C CA . ILE B 1 138 ? -11.344 8.711 8.047 1 97.56 138 ILE B CA 1
ATOM 3031 C C . ILE B 1 138 ? -10.305 9.781 8.391 1 97.56 138 ILE B C 1
ATOM 3033 O O . ILE B 1 138 ? -10.656 10.867 8.844 1 97.56 138 ILE B O 1
ATOM 3037 N N . ILE B 1 139 ? -9.102 9.477 8.109 1 94.88 139 ILE B N 1
ATOM 3038 C CA . ILE B 1 139 ? -8.016 10.391 8.461 1 94.88 139 ILE B CA 1
ATOM 3039 C C . ILE B 1 139 ? -8.133 11.672 7.648 1 94.88 139 ILE B C 1
ATOM 3041 O O . ILE B 1 139 ? -7.945 12.773 8.18 1 94.88 139 ILE B O 1
ATOM 3045 N N . SER B 1 140 ? -8.445 11.578 6.383 1 94.88 140 SER B N 1
ATOM 3046 C CA . SER B 1 140 ? -8.562 12.742 5.516 1 94.88 140 SER B CA 1
ATOM 3047 C C . SER B 1 140 ? -9.68 13.672 5.98 1 94.88 140 SER B C 1
ATOM 3049 O O . SER B 1 140 ? -9.602 14.883 5.797 1 94.88 140 SER B O 1
ATOM 3051 N N . LEU B 1 141 ? -10.633 13.141 6.641 1 96.56 141 LEU B N 1
ATOM 3052 C CA . LEU B 1 141 ? -11.805 13.914 7.035 1 96.56 141 LEU B CA 1
ATOM 3053 C C . LEU B 1 141 ? -11.648 14.453 8.453 1 96.56 141 LEU B C 1
ATOM 3055 O O . LEU B 1 141 ? -12.094 15.562 8.75 1 96.56 141 LEU B O 1
ATOM 3059 N N . VAL B 1 142 ? -11.07 13.656 9.32 1 95.88 142 VAL B N 1
ATOM 3060 C CA . VAL B 1 142 ? -10.945 14.055 10.719 1 95.88 142 VAL B CA 1
ATOM 3061 C C . VAL B 1 142 ? -10.172 15.367 10.82 1 95.88 142 VAL B C 1
ATOM 3063 O O . VAL B 1 142 ? -10.539 16.25 11.586 1 95.88 142 VAL B O 1
ATOM 3066 N N . GLY B 1 143 ? -9.133 15.477 10.039 1 90.31 143 GLY B N 1
ATOM 3067 C CA . GLY B 1 143 ? -8.336 16.703 10.055 1 90.31 143 GLY B CA 1
ATOM 3068 C C . GLY B 1 143 ? -9.133 17.938 9.672 1 90.31 143 GLY B C 1
ATOM 3069 O O . GLY B 1 143 ? -8.961 19 10.266 1 90.31 143 GLY B O 1
ATOM 3070 N N . VAL B 1 144 ? -9.969 17.812 8.758 1 91.38 144 VAL B N 1
ATOM 3071 C CA . VAL B 1 144 ? -10.781 18.922 8.281 1 91.38 144 VAL B CA 1
ATOM 3072 C C . VAL B 1 144 ? -11.938 19.188 9.25 1 91.38 144 VAL B C 1
ATOM 3074 O O . VAL B 1 144 ? -12.25 20.344 9.562 1 91.38 144 VAL B O 1
ATOM 3077 N N . LEU B 1 145 ? -12.516 18.172 9.766 1 93.44 145 LEU B N 1
ATOM 3078 C CA . LEU B 1 145 ? -13.703 18.281 10.609 1 93.44 145 LEU B CA 1
ATOM 3079 C C . LEU B 1 145 ? -13.344 18.828 11.984 1 93.44 145 LEU B C 1
ATOM 3081 O O . LEU B 1 145 ? -14.156 19.531 12.602 1 93.44 145 LEU B O 1
ATOM 3085 N N . GLU B 1 146 ? -12.141 18.484 12.352 1 91.5 146 GLU B N 1
ATOM 3086 C CA . GLU B 1 146 ? -11.695 18.984 13.648 1 91.5 146 GLU B CA 1
ATOM 3087 C C . GLU B 1 146 ? -11.562 20.5 13.648 1 91.5 146 GLU B C 1
ATOM 3089 O O . GLU B 1 146 ? -11.672 21.141 14.695 1 91.5 146 GLU B O 1
ATOM 3094 N N . ASN B 1 147 ? -11.367 20.984 12.539 1 88.12 147 ASN B N 1
ATOM 3095 C CA . ASN B 1 147 ? -11.141 22.422 12.43 1 88.12 147 ASN B CA 1
ATOM 3096 C C . ASN B 1 147 ? -12.453 23.188 12.289 1 8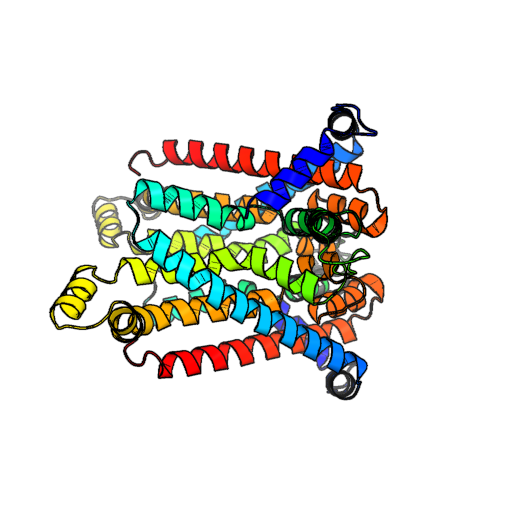8.12 147 ASN B C 1
ATOM 3098 O O . ASN B 1 147 ? -12.461 24.422 12.289 1 88.12 147 ASN B O 1
ATOM 3102 N N . ILE B 1 148 ? -13.492 22.469 12.156 1 85.56 148 ILE B N 1
ATOM 3103 C CA . ILE B 1 148 ? -14.789 23.125 12.078 1 85.56 148 ILE B CA 1
ATOM 3104 C C . ILE B 1 148 ? -15.273 23.484 13.484 1 85.56 148 ILE B C 1
ATOM 3106 O O . ILE B 1 148 ? -15.422 22.609 14.336 1 85.56 148 ILE B O 1
ATOM 3110 N N . ASP B 1 149 ? -15.438 24.719 13.727 1 79.88 149 ASP B N 1
ATOM 3111 C CA . ASP B 1 149 ? -15.812 25.281 15.023 1 79.88 149 ASP B CA 1
ATOM 3112 C C . ASP B 1 149 ? -17.172 24.766 15.477 1 79.88 149 ASP B C 1
ATOM 3114 O O . ASP B 1 149 ? -18.172 24.938 14.773 1 79.88 149 ASP B O 1
ATOM 3118 N N . GLY B 1 150 ? -17.141 24.125 16.578 1 76.69 150 GLY B N 1
ATOM 3119 C CA . GLY B 1 150 ? -18.391 23.656 17.172 1 76.69 150 GLY B CA 1
ATOM 3120 C C . GLY B 1 150 ? -19.391 24.781 17.391 1 76.69 150 GLY B C 1
ATOM 3121 O O . GLY B 1 150 ? -20.594 24.547 17.391 1 76.69 150 GLY B O 1
ATOM 3122 N N . ASP B 1 151 ? -18.891 25.906 17.516 1 77.38 151 ASP B N 1
ATOM 3123 C CA . ASP B 1 151 ? -19.75 27.062 17.75 1 77.38 151 ASP B CA 1
ATOM 3124 C C . ASP B 1 151 ? -20.578 27.406 16.516 1 77.38 151 ASP B C 1
ATOM 3126 O O . ASP B 1 151 ? -21.688 27.938 16.641 1 77.38 151 ASP B O 1
ATOM 3130 N N . LEU B 1 152 ? -20 27.016 15.414 1 78.38 152 LEU B N 1
ATOM 3131 C CA . LEU B 1 152 ? -20.75 27.25 14.188 1 78.38 152 LEU B CA 1
ATOM 3132 C C . LEU B 1 152 ? -22.031 26.406 14.164 1 78.38 152 LEU B C 1
ATOM 3134 O O . LEU B 1 152 ? -23.078 26.891 13.734 1 78.38 152 LEU B O 1
ATOM 3138 N N . LEU B 1 153 ? -21.859 25.281 14.688 1 77.62 153 LEU B N 1
ATOM 3139 C CA . LEU B 1 153 ? -23.016 24.375 14.727 1 77.62 153 LEU B CA 1
ATOM 3140 C C . LEU B 1 153 ? -24.047 24.859 15.734 1 77.62 153 LEU B C 1
ATOM 3142 O O . LEU B 1 153 ? -25.25 24.844 15.453 1 77.62 153 LEU B O 1
ATOM 3146 N N . LYS B 1 154 ? -23.562 25.344 16.781 1 81.06 154 LYS B N 1
ATOM 3147 C CA . LYS B 1 154 ? -24.453 25.875 17.797 1 81.06 154 LYS B CA 1
ATOM 3148 C C . LYS B 1 154 ? -25.172 27.125 17.312 1 81.06 154 LYS B C 1
ATOM 3150 O O . LYS B 1 154 ? -26.359 27.312 17.562 1 81.06 154 LYS B O 1
ATOM 3155 N N . ALA B 1 155 ? -24.406 27.859 16.672 1 82.56 155 ALA B N 1
ATOM 3156 C CA . ALA B 1 155 ? -24.969 29.109 16.141 1 82.56 155 ALA B CA 1
ATOM 3157 C C . ALA B 1 155 ? -26.062 28.812 15.117 1 82.56 155 ALA B C 1
ATOM 3159 O O . ALA B 1 155 ? -27.125 29.453 15.141 1 82.56 155 ALA B O 1
ATOM 3160 N N . ALA B 1 156 ? -25.844 27.844 14.312 1 81.75 156 ALA B N 1
ATOM 3161 C CA . ALA B 1 156 ? -26.844 27.484 13.32 1 81.75 156 ALA B CA 1
ATOM 3162 C C . ALA B 1 156 ? -28.109 26.938 13.984 1 81.75 156 ALA B C 1
ATOM 3164 O O . ALA B 1 156 ? -29.219 27.25 13.57 1 81.75 156 ALA B O 1
ATOM 3165 N N . GLN B 1 157 ? -27.859 26.281 15.031 1 83.25 157 GLN B N 1
ATOM 3166 C CA . GLN B 1 157 ? -29 25.719 15.758 1 83.25 157 GLN B CA 1
ATOM 3167 C C . GLN B 1 157 ? -29.734 26.797 16.547 1 83.25 157 GLN B C 1
ATOM 3169 O O . GLN B 1 157 ? -30.969 26.734 16.672 1 83.25 157 GLN B O 1
ATOM 3174 N N . SER B 1 158 ? -28.969 27.672 17 1 86.38 158 SER B N 1
ATOM 3175 C CA . SER B 1 158 ? -29.594 28.797 17.703 1 86.38 158 SER B CA 1
ATOM 3176 C C . SER B 1 158 ? -30.453 29.625 16.75 1 86.38 158 SER B C 1
ATOM 3178 O O . SER B 1 158 ? -31.438 30.234 17.188 1 86.38 158 SER B O 1
ATOM 3180 N N . LEU B 1 159 ? -30.203 29.562 15.531 1 88.44 159 LEU B N 1
ATOM 3181 C CA . LEU B 1 159 ? -30.953 30.297 14.516 1 88.44 159 LEU B CA 1
ATOM 3182 C C . LEU B 1 159 ? -32.125 29.453 13.992 1 88.44 159 LEU B C 1
ATOM 3184 O O . LEU B 1 159 ? -32.781 29.859 13.047 1 88.44 159 LEU B O 1
ATOM 3188 N N . GLY B 1 160 ? -32.281 28.312 14.586 1 86.94 160 GLY B N 1
ATOM 3189 C CA . GLY B 1 160 ? -33.469 27.516 14.297 1 86.94 160 GLY B CA 1
ATOM 3190 C C . GLY B 1 160 ? -33.188 26.359 13.352 1 86.94 160 GLY B C 1
ATOM 3191 O O . GLY B 1 160 ? -34.094 25.625 12.977 1 86.94 160 GLY B O 1
ATOM 3192 N N . ALA B 1 161 ? -32 26.281 12.992 1 86.31 161 ALA B N 1
ATOM 3193 C CA . ALA B 1 161 ? -31.719 25.188 12.078 1 86.31 161 ALA B CA 1
ATOM 3194 C C . ALA B 1 161 ? -31.75 23.844 12.797 1 86.31 161 ALA B C 1
ATOM 3196 O O . ALA B 1 161 ? -31.312 23.734 13.945 1 86.31 161 ALA B O 1
ATOM 3197 N N . SER B 1 162 ? -32.344 22.875 12.125 1 89.62 162 SER B N 1
ATOM 3198 C CA . SER B 1 162 ? -32.281 21.516 12.656 1 89.62 162 SER B CA 1
ATOM 3199 C C . SER B 1 162 ? -30.875 20.953 12.594 1 89.62 162 SER B C 1
ATOM 3201 O O . SER B 1 162 ? -30.016 21.484 11.891 1 89.62 162 SER B O 1
ATOM 3203 N N . ARG B 1 163 ? -30.656 19.922 13.336 1 84.94 163 ARG B N 1
ATOM 3204 C CA . ARG B 1 163 ? -29.344 19.281 13.352 1 84.94 163 ARG B CA 1
ATOM 3205 C C . ARG B 1 163 ? -28.938 18.828 11.953 1 84.94 163 ARG B C 1
ATOM 3207 O O . ARG B 1 163 ? -27.781 19 11.555 1 84.94 163 ARG B O 1
ATOM 3214 N N . PHE B 1 164 ? -29.859 18.344 11.289 1 89.12 164 PHE B N 1
ATOM 3215 C CA . PHE B 1 164 ? -29.594 17.844 9.953 1 89.12 164 PHE B CA 1
ATOM 3216 C C . PHE B 1 164 ? -29.312 18.984 8.984 1 89.12 164 PHE B C 1
ATOM 3218 O O . PHE B 1 164 ? -28.422 18.891 8.125 1 89.12 164 PHE B O 1
ATOM 3225 N N . THR B 1 165 ? -30.047 20.031 9.109 1 88.38 165 THR B N 1
ATOM 3226 C CA . THR B 1 165 ? -29.844 21.203 8.266 1 88.38 165 THR B CA 1
ATOM 3227 C C . THR B 1 165 ? -28.484 21.844 8.539 1 88.38 165 THR B C 1
ATOM 3229 O O . THR B 1 165 ? -27.781 22.25 7.609 1 88.38 165 THR B O 1
ATOM 3232 N N . ALA B 1 166 ? -28.141 21.922 9.781 1 85.62 166 ALA B N 1
ATOM 3233 C CA . ALA B 1 166 ? -26.844 22.469 10.164 1 85.62 166 ALA B CA 1
ATOM 3234 C C . ALA B 1 166 ? -25.703 21.609 9.617 1 85.62 166 ALA B C 1
ATOM 3236 O O . ALA B 1 166 ? -24.703 22.141 9.133 1 85.62 166 ALA B O 1
ATOM 3237 N N . PHE B 1 167 ? -25.938 20.344 9.68 1 86.44 167 PHE B N 1
ATOM 3238 C CA . PHE B 1 167 ? -24.938 19.406 9.148 1 86.44 167 PHE B CA 1
ATOM 3239 C C . PHE B 1 167 ? -24.781 19.578 7.645 1 86.44 167 PHE B C 1
ATOM 3241 O O . PHE B 1 167 ? -23.672 19.719 7.141 1 86.44 167 PHE B O 1
ATOM 3248 N N . ARG B 1 168 ? -25.781 19.578 6.953 1 87.56 168 ARG B N 1
ATOM 3249 C CA . ARG B 1 168 ? -25.781 19.594 5.492 1 87.56 168 ARG B CA 1
ATOM 3250 C C . ARG B 1 168 ? -25.297 20.938 4.969 1 87.56 168 ARG B C 1
ATOM 3252 O O . ARG B 1 168 ? -24.609 21 3.945 1 87.56 168 ARG B O 1
ATOM 3259 N N . ARG B 1 169 ? -25.516 22 5.656 1 87.5 169 ARG B N 1
ATOM 3260 C CA . ARG B 1 169 ? -25.25 23.344 5.137 1 87.5 169 ARG B CA 1
ATOM 3261 C C . ARG B 1 169 ? -23.938 23.891 5.68 1 87.5 169 ARG B C 1
ATOM 3263 O O . ARG B 1 169 ? -23.359 24.812 5.098 1 87.5 169 ARG B O 1
ATOM 3270 N N . VAL B 1 170 ? -23.516 23.359 6.719 1 84.94 170 VAL B N 1
ATOM 3271 C CA . VAL B 1 170 ? -22.312 23.922 7.312 1 84.94 170 VAL B CA 1
ATOM 3272 C C . VAL B 1 170 ? -21.188 22.875 7.324 1 84.94 170 VAL B C 1
ATOM 3274 O O . VAL B 1 170 ? -20.188 23.031 6.633 1 84.94 170 VAL B O 1
ATOM 3277 N N . VAL B 1 171 ? -21.469 21.766 7.891 1 87.56 171 VAL B N 1
ATOM 3278 C CA . VAL B 1 171 ? -20.438 20.766 8.117 1 87.56 171 VAL B CA 1
ATOM 3279 C C . VAL B 1 171 ? -20.031 20.109 6.797 1 87.56 171 VAL B C 1
ATOM 3281 O O . VAL B 1 171 ? -18.859 20.047 6.453 1 87.56 171 VAL B O 1
ATOM 3284 N N . PHE B 1 172 ? -21 19.734 6.07 1 89.19 172 PHE B N 1
ATOM 3285 C CA . PHE B 1 172 ? -20.75 18.953 4.859 1 89.19 172 PHE B CA 1
ATOM 3286 C C . PHE B 1 172 ? -19.953 19.781 3.844 1 89.19 172 PHE B C 1
ATOM 3288 O O . PHE B 1 172 ? -18.938 19.328 3.34 1 89.19 172 PHE B O 1
ATOM 3295 N N . PRO B 1 173 ? -20.375 20.984 3.58 1 88.62 173 PRO B N 1
ATOM 3296 C CA . PRO B 1 173 ? -19.625 21.797 2.631 1 88.62 173 PRO B CA 1
ATOM 3297 C C . PRO B 1 173 ? -18.188 22.062 3.088 1 88.62 173 PRO B C 1
ATOM 3299 O O . PRO B 1 173 ? -17.266 22.094 2.264 1 88.62 173 PRO B O 1
ATOM 3302 N N . LEU B 1 174 ? -17.984 22.234 4.324 1 88.31 174 LEU B N 1
ATOM 3303 C CA . LEU B 1 174 ? -16.656 22.5 4.852 1 88.31 174 LEU B CA 1
ATOM 3304 C C . LEU B 1 174 ? -15.789 21.25 4.84 1 88.31 174 LEU B C 1
ATOM 3306 O O . LEU B 1 174 ? -14.562 21.328 4.871 1 88.31 174 LEU B O 1
ATOM 3310 N N . ALA B 1 175 ? -16.422 20.094 4.75 1 92.12 175 ALA B N 1
ATOM 3311 C CA . ALA B 1 175 ? -15.711 18.812 4.777 1 92.12 175 ALA B CA 1
ATOM 3312 C C . ALA B 1 175 ? -15.375 18.344 3.367 1 92.12 175 ALA B C 1
ATOM 3314 O O . ALA B 1 175 ? -14.594 17.406 3.189 1 92.12 175 ALA B O 1
ATOM 3315 N N . VAL B 1 176 ? -15.859 19 2.363 1 90.19 176 VAL B N 1
ATOM 3316 C CA . VAL B 1 176 ? -15.781 18.562 0.974 1 90.19 176 VAL B CA 1
ATOM 3317 C C . VAL B 1 176 ? -14.32 18.438 0.551 1 90.19 176 VAL B C 1
ATOM 3319 O O . VAL B 1 176 ? -13.938 17.453 -0.089 1 90.19 176 VAL B O 1
ATOM 3322 N N . PRO B 1 177 ? -13.461 19.359 0.917 1 87.75 177 PRO B N 1
ATOM 3323 C CA . PRO B 1 177 ? -12.055 19.172 0.527 1 87.75 177 PRO B CA 1
ATOM 3324 C C . PRO B 1 177 ? -11.445 17.891 1.07 1 87.75 177 PRO B C 1
ATOM 3326 O O . PRO B 1 177 ? -10.727 17.188 0.351 1 87.75 177 PRO B O 1
ATOM 3329 N N . GLY B 1 178 ? -11.742 17.656 2.34 1 91.62 178 GLY B N 1
ATOM 3330 C CA . GLY B 1 178 ? -11.281 16.406 2.914 1 91.62 178 GLY B CA 1
ATOM 3331 C C . GLY B 1 178 ? -11.883 15.18 2.252 1 91.62 178 GLY B C 1
ATOM 3332 O O . GLY B 1 178 ? -11.203 14.172 2.074 1 91.62 178 GLY B O 1
ATOM 3333 N N . LEU B 1 179 ? -13.125 15.297 1.855 1 93.38 179 LEU B N 1
ATOM 3334 C CA . LEU B 1 179 ? -13.836 14.211 1.189 1 93.38 179 LEU B CA 1
ATOM 3335 C C . LEU B 1 179 ? -13.227 13.914 -0.174 1 93.38 179 LEU B C 1
ATOM 3337 O O . LEU B 1 179 ? -13.062 12.75 -0.545 1 93.38 179 LEU B O 1
ATOM 3341 N N . VAL B 1 180 ? -12.883 14.953 -0.854 1 91.38 180 VAL B N 1
ATOM 3342 C CA . VAL B 1 180 ? -12.328 14.805 -2.195 1 91.38 180 VAL B CA 1
ATOM 3343 C C . VAL B 1 180 ? -10.945 14.156 -2.115 1 91.38 180 VAL B C 1
ATOM 3345 O O . VAL B 1 180 ? -10.656 13.219 -2.854 1 91.38 180 VAL B O 1
ATOM 3348 N N . ILE B 1 181 ? -10.164 14.609 -1.246 1 90.75 181 ILE B N 1
ATOM 3349 C CA . ILE B 1 181 ? -8.828 14.055 -1.073 1 90.75 181 ILE B CA 1
ATOM 3350 C C . ILE B 1 181 ? -8.93 12.578 -0.701 1 90.75 181 ILE B C 1
ATOM 3352 O O . ILE B 1 181 ? -8.25 11.734 -1.297 1 90.75 181 ILE B O 1
ATOM 3356 N N . GLY B 1 182 ? -9.758 12.352 0.284 1 94.62 182 GLY B N 1
ATOM 3357 C CA . GLY B 1 182 ? -9.953 10.969 0.696 1 94.62 182 GLY B CA 1
ATOM 3358 C C . GLY B 1 182 ? -10.469 10.078 -0.418 1 94.62 182 GLY B C 1
ATOM 3359 O O . GLY B 1 182 ? -9.992 8.961 -0.604 1 94.62 182 GLY B O 1
ATOM 3360 N N . ALA B 1 183 ? -11.383 10.578 -1.178 1 95.19 183 ALA B N 1
ATOM 3361 C CA . ALA B 1 183 ? -11.992 9.812 -2.264 1 95.19 183 ALA B CA 1
ATOM 3362 C C . ALA B 1 183 ? -10.969 9.508 -3.354 1 95.19 183 ALA B C 1
ATOM 3364 O O . ALA B 1 183 ? -10.945 8.398 -3.902 1 95.19 183 ALA B O 1
ATOM 3365 N N . VAL B 1 184 ? -10.164 10.469 -3.672 1 93.06 184 VAL B N 1
ATOM 3366 C CA . VAL B 1 184 ? -9.133 10.273 -4.691 1 93.06 184 VAL B CA 1
ATOM 3367 C C . VAL B 1 184 ? -8.148 9.203 -4.227 1 93.06 184 VAL B C 1
ATOM 3369 O O . VAL B 1 184 ? -7.801 8.297 -4.988 1 93.06 184 VAL B O 1
ATOM 3372 N N . LEU B 1 185 ? -7.75 9.297 -3.008 1 93 185 LEU B N 1
ATOM 3373 C CA . LEU B 1 185 ? -6.773 8.352 -2.471 1 93 185 LEU B CA 1
ATOM 3374 C C . LEU B 1 185 ? -7.348 6.941 -2.434 1 93 185 LEU B C 1
ATOM 3376 O O . LEU B 1 185 ? -6.676 5.98 -2.818 1 93 185 LEU B O 1
ATOM 3380 N N . VAL B 1 186 ? -8.586 6.84 -2.008 1 96.75 186 VAL B N 1
ATOM 3381 C CA . VAL B 1 186 ? -9.234 5.535 -1.932 1 96.75 186 VAL B CA 1
ATOM 3382 C C . VAL B 1 186 ? -9.422 4.969 -3.336 1 96.75 186 VAL B C 1
ATOM 3384 O O . VAL B 1 186 ? -9.148 3.787 -3.576 1 96.75 186 VAL B O 1
ATOM 3387 N N . PHE B 1 187 ? -9.883 5.758 -4.199 1 95.94 187 PHE B N 1
ATOM 3388 C CA . PHE B 1 187 ? -10.125 5.309 -5.562 1 95.94 187 PHE B CA 1
ATOM 3389 C C . PHE B 1 187 ? -8.828 4.84 -6.219 1 95.94 187 PHE B C 1
ATOM 3391 O O . PHE B 1 187 ? -8.773 3.742 -6.777 1 95.94 187 PHE B O 1
ATOM 3398 N N . VAL B 1 188 ? -7.844 5.648 -6.18 1 94.31 188 VAL B N 1
ATOM 3399 C CA . VAL B 1 188 ? -6.566 5.305 -6.793 1 94.31 188 VAL B CA 1
ATOM 3400 C C . VAL B 1 188 ? -6.004 4.047 -6.141 1 94.31 188 VAL B C 1
ATOM 3402 O O . VAL B 1 188 ? -5.508 3.148 -6.828 1 94.31 188 VAL B O 1
ATOM 3405 N N . GLY B 1 189 ? -6.078 4 -4.84 1 95.19 189 GLY B N 1
ATOM 3406 C CA . GLY B 1 189 ? -5.625 2.816 -4.129 1 95.19 189 GLY B CA 1
ATOM 3407 C C . GLY B 1 189 ? -6.352 1.554 -4.551 1 95.19 189 GLY B C 1
ATOM 3408 O O . GLY B 1 189 ? -5.734 0.503 -4.73 1 95.19 189 GLY B O 1
ATOM 3409 N N . SER B 1 190 ? -7.617 1.672 -4.711 1 97.38 190 SER B N 1
ATOM 3410 C CA . SER B 1 190 ? -8.43 0.526 -5.102 1 97.38 190 SER B CA 1
ATOM 3411 C C . SER B 1 190 ? -8.172 0.124 -6.547 1 97.38 190 SER B C 1
ATOM 3413 O O . SER B 1 190 ? -8.133 -1.065 -6.871 1 97.38 190 SER B O 1
ATOM 3415 N N . LEU B 1 191 ? -7.988 1.088 -7.355 1 96.25 191 LEU B N 1
ATOM 3416 C CA . LEU B 1 191 ? -7.754 0.857 -8.781 1 96.25 191 LEU B CA 1
ATOM 3417 C C . LEU B 1 191 ? -6.438 0.123 -9 1 96.25 191 LEU B C 1
ATOM 3419 O O . LEU B 1 191 ? -6.32 -0.696 -9.914 1 96.25 191 LEU B O 1
ATOM 3423 N N . THR B 1 192 ? -5.523 0.383 -8.148 1 95.19 192 THR B N 1
ATOM 3424 C CA . THR B 1 192 ? -4.172 -0.107 -8.383 1 95.19 192 THR B CA 1
ATOM 3425 C C . THR B 1 192 ? -3.871 -1.315 -7.504 1 95.19 192 THR B C 1
ATOM 3427 O O . THR B 1 192 ? -2.799 -1.915 -7.609 1 95.19 192 THR B O 1
ATOM 3430 N N . ALA B 1 193 ? -4.785 -1.708 -6.672 1 96.5 193 ALA B N 1
ATOM 3431 C CA . ALA B 1 193 ? -4.559 -2.771 -5.695 1 96.5 193 ALA B CA 1
ATOM 3432 C C . ALA B 1 193 ? -4.387 -4.121 -6.387 1 96.5 193 ALA B C 1
ATOM 3434 O O . ALA B 1 193 ? -5.074 -4.418 -7.367 1 96.5 193 ALA B O 1
ATOM 3435 N N . TYR B 1 194 ? -3.484 -4.941 -5.84 1 96.94 194 TYR B N 1
ATOM 3436 C CA . TYR B 1 194 ? -3.23 -6.266 -6.395 1 96.94 194 TYR B CA 1
ATOM 3437 C C . TYR B 1 194 ? -3.504 -7.352 -5.363 1 96.94 194 TYR B C 1
ATOM 3439 O O . TYR B 1 194 ? -4.297 -8.266 -5.605 1 96.94 194 TYR B O 1
ATOM 3447 N N . THR B 1 195 ? -2.953 -7.215 -4.148 1 96.25 195 THR B N 1
ATOM 3448 C CA . THR B 1 195 ? -2.906 -8.312 -3.189 1 96.25 195 THR B CA 1
ATOM 3449 C C . THR B 1 195 ? -4.316 -8.711 -2.76 1 96.25 195 THR B C 1
ATOM 3451 O O . THR B 1 195 ? -4.664 -9.898 -2.785 1 96.25 195 THR B O 1
ATOM 3454 N N . THR B 1 196 ? -5.113 -7.711 -2.457 1 97.31 196 THR B N 1
ATOM 3455 C CA . THR B 1 196 ? -6.465 -7.988 -1.989 1 97.31 196 THR B CA 1
ATOM 3456 C C . THR B 1 196 ? -7.297 -8.641 -3.092 1 97.31 196 THR B C 1
ATOM 3458 O O . THR B 1 196 ? -7.898 -9.695 -2.885 1 97.31 196 THR B O 1
ATOM 3461 N N . PRO B 1 197 ? -7.27 -8.094 -4.297 1 97.69 197 PRO B N 1
ATOM 3462 C CA . PRO B 1 197 ? -7.996 -8.773 -5.371 1 97.69 197 PRO B CA 1
ATOM 3463 C C . PRO B 1 197 ? -7.434 -10.156 -5.684 1 97.69 197 PRO B C 1
ATOM 3465 O O . PRO B 1 197 ? -8.18 -11.062 -6.055 1 97.69 197 PRO B O 1
ATOM 3468 N N . ALA B 1 198 ? -6.188 -10.336 -5.559 1 95.75 198 ALA B N 1
ATOM 3469 C CA . ALA B 1 198 ? -5.574 -11.625 -5.863 1 95.75 198 ALA B CA 1
ATOM 3470 C C . ALA B 1 198 ? -6.066 -12.703 -4.906 1 95.75 198 ALA B C 1
ATOM 3472 O O . ALA B 1 198 ? -6.324 -13.836 -5.32 1 95.75 198 ALA B O 1
ATOM 3473 N N . LEU B 1 199 ? -6.164 -12.367 -3.662 1 95.75 199 LEU B N 1
ATOM 3474 C CA . LEU B 1 199 ? -6.551 -13.352 -2.658 1 95.75 199 LEU B CA 1
ATOM 3475 C C . LEU B 1 199 ? -8.07 -13.5 -2.602 1 95.75 199 LEU B C 1
ATOM 3477 O O . LEU B 1 199 ? -8.578 -14.617 -2.529 1 95.75 199 LEU B O 1
ATOM 3481 N N . LEU B 1 200 ? -8.781 -12.422 -2.713 1 97.06 200 LEU B N 1
ATOM 3482 C CA . LEU B 1 200 ? -10.211 -12.445 -2.424 1 97.06 200 LEU B CA 1
ATOM 3483 C C . LEU B 1 200 ? -11.023 -12.562 -3.709 1 97.06 200 LEU B C 1
ATOM 3485 O O . LEU B 1 200 ? -12.195 -12.945 -3.674 1 97.06 200 LEU B O 1
ATOM 3489 N N . GLY B 1 201 ? -10.438 -12.227 -4.785 1 95.5 201 GLY B N 1
ATOM 3490 C CA . GLY B 1 201 ? -11.164 -12.211 -6.043 1 95.5 201 GLY B CA 1
ATOM 3491 C C . GLY B 1 201 ? -11.117 -13.539 -6.777 1 95.5 201 GLY B C 1
ATOM 3492 O O . GLY B 1 201 ? -11.969 -13.82 -7.617 1 95.5 201 GLY B O 1
ATOM 3493 N N . GLY B 1 202 ? -10.094 -14.367 -6.496 1 88.06 202 GLY B N 1
ATOM 3494 C CA . GLY B 1 202 ? -9.992 -15.648 -7.18 1 88.06 202 GLY B CA 1
ATOM 3495 C C . GLY B 1 202 ? -9.852 -15.508 -8.688 1 88.06 202 GLY B C 1
ATOM 3496 O O . GLY B 1 202 ? -8.961 -14.805 -9.172 1 88.06 202 GLY B O 1
ATOM 3497 N N . LYS B 1 203 ? -10.914 -16.062 -9.383 1 88.38 203 LYS B N 1
ATOM 3498 C CA . LYS B 1 203 ? -10.875 -16.062 -10.844 1 88.38 203 LYS B CA 1
ATOM 3499 C C . LYS B 1 203 ? -11.359 -14.719 -11.398 1 88.38 203 LYS B C 1
ATOM 3501 O O . LYS B 1 203 ? -11.172 -14.422 -12.578 1 88.38 203 LYS B O 1
ATOM 3506 N N . GLN B 1 204 ? -12.07 -13.992 -10.555 1 90.69 204 GLN B N 1
ATOM 3507 C CA . GLN B 1 204 ? -12.453 -12.648 -10.961 1 90.69 204 GLN B CA 1
ATOM 3508 C C . GLN B 1 204 ? -11.234 -11.727 -11.023 1 90.69 204 GLN B C 1
ATOM 3510 O O . GLN B 1 204 ? -10.648 -11.398 -9.992 1 90.69 204 GLN B O 1
ATOM 3515 N N . ARG B 1 205 ? -11.016 -11.242 -12.25 1 94.25 205 ARG B N 1
ATOM 3516 C CA . ARG B 1 205 ? -9.758 -10.523 -12.438 1 94.25 205 ARG B CA 1
ATOM 3517 C C . ARG B 1 205 ? -9.984 -9.016 -12.469 1 94.25 205 ARG B C 1
ATOM 3519 O O . ARG B 1 205 ? -11.008 -8.547 -12.969 1 94.25 205 ARG B O 1
ATOM 3526 N N . VAL B 1 206 ? -9.07 -8.328 -11.898 1 97.62 206 VAL B N 1
ATOM 3527 C CA . VAL B 1 206 ? -8.891 -6.898 -12.102 1 97.62 206 VAL B CA 1
ATOM 3528 C C . VAL B 1 206 ? -7.598 -6.645 -12.875 1 97.62 206 VAL B C 1
ATOM 3530 O O . VAL B 1 206 ? -6.816 -7.57 -13.109 1 97.62 206 VAL B O 1
ATOM 3533 N N . ILE B 1 207 ? -7.426 -5.453 -13.305 1 97.25 207 ILE B N 1
ATOM 3534 C CA . ILE B 1 207 ? -6.336 -5.133 -14.219 1 97.25 207 ILE B CA 1
ATOM 3535 C C . ILE B 1 207 ? -4.996 -5.465 -13.57 1 97.25 207 ILE B C 1
ATOM 3537 O O . ILE B 1 207 ? -4.074 -5.938 -14.234 1 97.25 207 ILE B O 1
ATOM 3541 N N . ALA B 1 208 ? -4.828 -5.273 -12.289 1 97.25 208 ALA B N 1
ATOM 3542 C CA . ALA B 1 208 ? -3.57 -5.539 -11.602 1 97.25 208 ALA B CA 1
ATOM 3543 C C . ALA B 1 208 ? -3.254 -7.031 -11.594 1 97.25 208 ALA B C 1
ATOM 3545 O O . ALA B 1 208 ? -2.115 -7.434 -11.844 1 97.25 208 ALA B O 1
ATOM 3546 N N . THR B 1 209 ? -4.246 -7.859 -11.281 1 96.94 209 THR B N 1
ATOM 3547 C CA . THR B 1 209 ? -4.008 -9.297 -11.258 1 96.94 209 THR B CA 1
ATOM 3548 C C . THR B 1 209 ? -3.779 -9.836 -12.672 1 96.94 209 THR B C 1
ATOM 3550 O O . THR B 1 209 ? -3.014 -10.781 -12.867 1 96.94 209 THR B O 1
ATOM 3553 N N . PHE B 1 210 ? -4.445 -9.195 -13.625 1 96.81 210 PHE B N 1
ATOM 3554 C CA . PHE B 1 210 ? -4.238 -9.562 -15.023 1 96.81 210 PHE B CA 1
ATOM 3555 C C . PHE B 1 210 ? -2.812 -9.25 -15.461 1 96.81 210 PHE B C 1
ATOM 3557 O O . PHE B 1 210 ? -2.174 -10.055 -16.141 1 96.81 210 PHE B O 1
ATOM 3564 N N . LEU B 1 211 ? -2.344 -8.117 -15.078 1 95.81 211 LEU B N 1
ATOM 3565 C CA . LEU B 1 211 ? -0.967 -7.734 -15.367 1 95.81 211 LEU B CA 1
ATOM 3566 C C . LEU B 1 211 ? 0.017 -8.727 -14.758 1 95.81 211 LEU B C 1
ATOM 3568 O O . LEU B 1 211 ? 0.939 -9.188 -15.43 1 95.81 211 LEU B O 1
ATOM 3572 N N . TYR B 1 212 ? -0.185 -9.07 -13.523 1 95 212 TYR B N 1
ATOM 3573 C CA . TYR B 1 212 ? 0.691 -10 -12.82 1 95 212 TYR B CA 1
ATOM 3574 C C . TYR B 1 212 ? 0.732 -11.352 -13.523 1 95 212 TYR B C 1
ATOM 3576 O O . TYR B 1 212 ? 1.806 -11.93 -13.711 1 95 212 TYR B O 1
ATOM 3584 N N . GLN B 1 213 ? -0.401 -11.836 -13.898 1 93.94 213 GLN B N 1
ATOM 3585 C CA . GLN B 1 213 ? -0.485 -13.133 -14.562 1 93.94 213 GLN B CA 1
ATOM 3586 C C . GLN B 1 213 ? 0.286 -13.141 -15.875 1 93.94 213 GLN B C 1
ATOM 3588 O O . GLN B 1 213 ? 0.98 -14.102 -16.188 1 93.94 213 GLN B O 1
ATOM 3593 N N . ASN B 1 214 ? 0.114 -12.125 -16.641 1 93.44 214 ASN B N 1
ATOM 3594 C CA . ASN B 1 214 ? 0.806 -12.047 -17.922 1 93.44 214 ASN B CA 1
ATOM 3595 C C . ASN B 1 214 ? 2.316 -11.922 -17.734 1 93.44 214 ASN B C 1
ATOM 3597 O O . ASN B 1 214 ? 3.088 -12.523 -18.484 1 93.44 214 ASN B O 1
ATOM 3601 N N . ALA B 1 215 ? 2.705 -11.234 -16.703 1 90.31 215 ALA B N 1
ATOM 3602 C CA . ALA B 1 215 ? 4.129 -11.039 -16.453 1 90.31 215 ALA B CA 1
ATOM 3603 C C . ALA B 1 215 ? 4.758 -12.297 -15.859 1 90.31 215 ALA B C 1
ATOM 3605 O O . ALA B 1 215 ? 5.809 -12.75 -16.312 1 90.31 215 ALA B O 1
ATOM 3606 N N . MET B 1 216 ? 4.113 -12.875 -14.867 1 89.56 216 MET B N 1
ATOM 3607 C CA . MET B 1 216 ? 4.777 -13.875 -14.023 1 89.56 216 MET B CA 1
ATOM 3608 C C . MET B 1 216 ? 4.324 -15.281 -14.391 1 89.56 216 MET B C 1
ATOM 3610 O O . MET B 1 216 ? 5.062 -16.25 -14.195 1 89.56 216 MET B O 1
ATOM 3614 N N . THR B 1 217 ? 3.137 -15.445 -14.898 1 88 217 THR B N 1
ATOM 3615 C CA . THR B 1 217 ? 2.635 -16.781 -15.195 1 88 217 THR B CA 1
ATOM 3616 C C . THR B 1 217 ? 2.789 -17.094 -16.672 1 88 217 THR B C 1
ATOM 3618 O O . THR B 1 217 ? 3.293 -18.156 -17.047 1 88 217 THR B O 1
ATOM 3621 N N . LEU B 1 218 ? 2.504 -16.156 -17.547 1 90.5 218 LEU B N 1
ATOM 3622 C CA . LEU B 1 218 ? 2.492 -16.406 -18.984 1 90.5 218 LEU B CA 1
ATOM 3623 C C . LEU B 1 218 ? 3.781 -15.906 -19.625 1 90.5 218 LEU B C 1
ATOM 3625 O O . LEU B 1 218 ? 4.059 -16.219 -20.781 1 90.5 218 LEU B O 1
ATOM 3629 N N . ASN B 1 219 ? 4.527 -15.133 -18.906 1 89.62 219 ASN B N 1
ATOM 3630 C CA . ASN B 1 219 ? 5.77 -14.555 -19.406 1 89.62 219 ASN B CA 1
ATOM 3631 C C . ASN B 1 219 ? 5.555 -13.758 -20.688 1 89.62 219 ASN B C 1
ATOM 3633 O O . ASN B 1 219 ? 6.379 -13.805 -21.594 1 89.62 219 ASN B O 1
ATOM 3637 N N . ASP B 1 220 ? 4.395 -13.234 -20.812 1 91.31 220 ASP B N 1
ATOM 3638 C CA . ASP B 1 220 ? 4.094 -12.297 -21.891 1 91.31 220 ASP B CA 1
ATOM 3639 C C . ASP B 1 220 ? 4.391 -10.859 -21.469 1 91.31 220 ASP B C 1
ATOM 3641 O O . ASP B 1 220 ? 3.477 -10.102 -21.141 1 91.31 220 ASP B O 1
ATOM 3645 N N . TRP B 1 221 ? 5.586 -10.523 -21.672 1 87.62 221 TRP B N 1
ATOM 3646 C CA . TRP B 1 221 ? 6.078 -9.242 -21.188 1 87.62 221 TRP B CA 1
ATOM 3647 C C . TRP B 1 221 ? 5.523 -8.086 -22 1 87.62 221 TRP B C 1
ATOM 3649 O O . TRP B 1 221 ? 5.363 -6.973 -21.5 1 87.62 221 TRP B O 1
ATOM 3659 N N . TYR B 1 222 ? 5.297 -8.398 -23.203 1 88.81 222 TYR B N 1
ATOM 3660 C CA . TYR B 1 222 ? 4.75 -7.344 -24.062 1 88.81 222 TYR B CA 1
ATOM 3661 C C . TYR B 1 222 ? 3.348 -6.953 -23.609 1 88.81 222 TYR B C 1
ATOM 3663 O O . TYR B 1 222 ? 3.072 -5.777 -23.359 1 88.81 222 TYR B O 1
ATOM 3671 N N . LEU B 1 223 ? 2.496 -7.957 -23.516 1 91.38 223 LEU B N 1
ATOM 3672 C CA . LEU B 1 223 ? 1.136 -7.668 -23.078 1 91.38 223 LEU B CA 1
ATOM 3673 C C . LEU B 1 223 ? 1.134 -7.074 -21.672 1 91.38 223 LEU B C 1
ATOM 3675 O O . LEU B 1 223 ? 0.349 -6.172 -21.375 1 91.38 223 LEU B O 1
ATOM 3679 N N . ALA B 1 224 ? 2.006 -7.602 -20.828 1 93.31 224 ALA B N 1
ATOM 3680 C CA . ALA B 1 224 ? 2.129 -7.043 -19.484 1 93.31 224 ALA B CA 1
ATOM 3681 C C . ALA B 1 224 ? 2.479 -5.559 -19.531 1 93.31 224 ALA B C 1
ATOM 3683 O O . ALA B 1 224 ? 1.924 -4.762 -18.781 1 93.31 224 ALA B O 1
ATOM 3684 N N . SER B 1 225 ? 3.35 -5.203 -20.422 1 93 225 SER B N 1
ATOM 3685 C CA . SER B 1 225 ? 3.756 -3.811 -20.562 1 93 225 SER B CA 1
ATOM 3686 C C . SER B 1 225 ? 2.604 -2.945 -21.062 1 93 225 SER B C 1
ATOM 3688 O O . SER B 1 225 ? 2.424 -1.814 -20.609 1 93 225 SER B O 1
ATOM 3690 N N . VAL B 1 226 ? 1.91 -3.459 -21.984 1 93.62 226 VAL B N 1
ATOM 3691 C CA . VAL B 1 226 ? 0.759 -2.742 -22.516 1 93.62 226 VAL B CA 1
ATOM 3692 C C . VAL B 1 226 ? -0.263 -2.496 -21.422 1 93.62 226 VAL B C 1
ATOM 3694 O O . VAL B 1 226 ? -0.757 -1.378 -21.25 1 93.62 226 VAL B O 1
ATOM 3697 N N . VAL B 1 227 ? -0.566 -3.535 -20.672 1 94.75 227 VAL B N 1
ATOM 3698 C CA . VAL B 1 227 ? -1.533 -3.439 -19.578 1 94.75 227 VAL B CA 1
ATOM 3699 C C . VAL B 1 227 ? -1.033 -2.451 -18.531 1 94.75 227 VAL B C 1
ATOM 3701 O O . VAL B 1 227 ? -1.811 -1.658 -18 1 94.75 227 VAL B O 1
ATOM 3704 N N . ALA B 1 228 ? 0.235 -2.514 -18.234 1 94.56 228 ALA B N 1
ATOM 3705 C CA . ALA B 1 228 ? 0.838 -1.569 -17.297 1 94.56 228 ALA B CA 1
ATOM 3706 C C . ALA B 1 228 ? 0.648 -0.13 -17.781 1 94.56 228 ALA B C 1
ATOM 3708 O O . ALA B 1 228 ? 0.286 0.745 -16.984 1 94.56 228 ALA B O 1
ATOM 3709 N N . ALA B 1 229 ? 0.885 0.116 -19.016 1 93.19 229 ALA B N 1
ATOM 3710 C CA . ALA B 1 229 ? 0.729 1.45 -19.578 1 93.19 229 ALA B CA 1
ATOM 3711 C C . ALA B 1 229 ? -0.72 1.921 -19.484 1 93.19 229 ALA B C 1
ATOM 3713 O O . ALA B 1 229 ? -0.982 3.078 -19.156 1 93.19 229 ALA B O 1
ATOM 3714 N N . ILE B 1 230 ? -1.575 1.047 -19.75 1 93.88 230 ILE B N 1
ATOM 3715 C CA . ILE B 1 230 ? -2.998 1.362 -19.688 1 93.88 230 ILE B CA 1
ATOM 3716 C C . ILE B 1 230 ? -3.377 1.732 -18.25 1 93.88 230 ILE B C 1
ATOM 3718 O O . ILE B 1 230 ? -4.094 2.709 -18.031 1 93.88 230 ILE B O 1
ATOM 3722 N N . MET B 1 231 ? -2.891 0.935 -17.328 1 93.62 231 MET B N 1
ATOM 3723 C CA . MET B 1 231 ? -3.166 1.193 -15.922 1 93.62 231 MET B CA 1
ATOM 3724 C C . MET B 1 231 ? -2.674 2.58 -15.516 1 93.62 231 MET B C 1
ATOM 3726 O O . MET B 1 231 ? -3.365 3.301 -14.797 1 93.62 231 MET B O 1
ATOM 3730 N N . ILE B 1 232 ? -1.53 2.949 -15.969 1 91.44 232 ILE B N 1
ATOM 3731 C CA . ILE B 1 232 ? -0.944 4.246 -15.641 1 91.44 232 ILE B CA 1
ATOM 3732 C C . ILE B 1 232 ? -1.813 5.363 -16.219 1 91.44 232 ILE B C 1
ATOM 3734 O O . ILE B 1 232 ? -2.162 6.309 -15.508 1 91.44 232 ILE B O 1
ATOM 3738 N N . VAL B 1 233 ? -2.209 5.246 -17.422 1 90.81 233 VAL B N 1
ATOM 3739 C CA . VAL B 1 233 ? -2.994 6.27 -18.109 1 90.81 233 VAL B CA 1
ATOM 3740 C C . VAL B 1 233 ? -4.348 6.426 -17.422 1 90.81 233 VAL B C 1
ATOM 3742 O O . VAL B 1 233 ? -4.785 7.543 -17.141 1 90.81 233 VAL B O 1
ATOM 3745 N N . ILE B 1 234 ? -4.938 5.32 -17.109 1 90.94 234 ILE B N 1
ATOM 3746 C CA . ILE B 1 234 ? -6.25 5.363 -16.469 1 90.94 234 ILE B CA 1
ATOM 3747 C C . ILE B 1 234 ? -6.137 6.02 -15.094 1 90.94 234 ILE B C 1
ATOM 3749 O O . ILE B 1 234 ? -6.977 6.84 -14.719 1 90.94 234 ILE B O 1
ATOM 3753 N N . THR B 1 235 ? -5.105 5.633 -14.391 1 90.56 235 THR B N 1
ATOM 3754 C CA . THR B 1 235 ? -4.91 6.207 -13.062 1 90.56 235 THR B CA 1
ATOM 3755 C C . THR B 1 235 ? -4.758 7.723 -13.148 1 90.56 235 THR B C 1
ATOM 3757 O O . THR B 1 235 ? -5.426 8.461 -12.414 1 90.56 235 THR B O 1
ATOM 3760 N N . PHE B 1 236 ? -4.031 8.234 -14.039 1 88.62 236 PHE B N 1
ATOM 3761 C CA . PHE B 1 236 ? -3.771 9.664 -14.148 1 88.62 236 PHE B CA 1
ATOM 3762 C C . PHE B 1 236 ? -5.004 10.398 -14.664 1 88.62 236 PHE B C 1
ATOM 3764 O O . PHE B 1 236 ? -5.289 11.523 -14.234 1 88.62 236 PHE B O 1
ATOM 3771 N N . VAL B 1 237 ? -5.672 9.797 -15.562 1 90.56 237 VAL B N 1
ATOM 3772 C CA . VAL B 1 237 ? -6.887 10.406 -16.094 1 90.56 237 VAL B CA 1
ATOM 3773 C C . VAL B 1 237 ? -7.926 10.547 -14.984 1 90.56 237 VAL B C 1
ATOM 3775 O O . VAL B 1 237 ? -8.516 11.609 -14.805 1 90.56 237 VAL B O 1
ATOM 3778 N N . VAL B 1 238 ? -8.094 9.508 -14.281 1 85.69 238 VAL B N 1
ATOM 3779 C CA . VAL B 1 238 ? -9.117 9.516 -13.242 1 85.69 238 VAL B CA 1
ATOM 3780 C C . VAL B 1 238 ? -8.727 10.492 -12.133 1 85.69 238 VAL B C 1
ATOM 3782 O O . VAL B 1 238 ? -9.562 11.242 -11.625 1 85.69 238 VAL B O 1
ATOM 3785 N N . VAL B 1 239 ? -7.469 10.477 -11.75 1 85.94 239 VAL B N 1
ATOM 3786 C CA . VAL B 1 239 ? -6.98 11.422 -10.75 1 85.94 239 VAL B CA 1
ATOM 3787 C C . VAL B 1 239 ? -7.18 12.852 -11.242 1 85.94 239 VAL B C 1
ATOM 3789 O O . VAL B 1 239 ? -7.613 13.727 -10.492 1 85.94 239 VAL B O 1
ATOM 3792 N N . GLY B 1 240 ? -6.875 13.117 -12.516 1 87.75 240 GLY B N 1
ATOM 3793 C CA . GLY B 1 240 ? -7.078 14.43 -13.102 1 87.75 240 GLY B CA 1
ATOM 3794 C C . GLY B 1 240 ? -8.531 14.875 -13.078 1 87.75 240 GLY B C 1
ATOM 3795 O O . GLY B 1 240 ? -8.828 16.016 -12.703 1 87.75 240 GLY B O 1
ATOM 3796 N N . VAL B 1 241 ? -9.375 14.016 -13.367 1 89.06 241 VAL B N 1
ATOM 3797 C CA . VAL B 1 241 ? -10.805 14.32 -13.398 1 89.06 241 VAL B CA 1
ATOM 3798 C C . VAL B 1 241 ? -11.305 14.602 -11.992 1 89.06 241 VAL B C 1
ATOM 3800 O O . VAL B 1 241 ? -12.031 15.57 -11.766 1 89.06 241 VAL B O 1
ATOM 3803 N N . MET B 1 242 ? -10.914 13.75 -11.078 1 85.88 242 MET B N 1
ATOM 3804 C CA . MET B 1 242 ? -11.359 13.93 -9.703 1 85.88 242 MET B CA 1
ATOM 3805 C C . MET B 1 242 ? -10.836 15.242 -9.125 1 85.88 242 MET B C 1
ATOM 3807 O O . MET B 1 242 ? -11.555 15.945 -8.414 1 85.88 242 MET B O 1
ATOM 3811 N N . ASN B 1 243 ? -9.625 15.594 -9.453 1 83.75 243 ASN B N 1
ATOM 3812 C CA . ASN B 1 243 ? -9.047 16.844 -8.977 1 83.75 243 ASN B CA 1
ATOM 3813 C C . ASN B 1 243 ? -9.75 18.047 -9.602 1 83.75 243 ASN B C 1
ATOM 3815 O O . ASN B 1 243 ? -9.977 19.062 -8.93 1 83.75 243 ASN B O 1
ATOM 3819 N N . LYS B 1 244 ? -10.094 18 -10.805 1 86.88 244 LYS B N 1
ATOM 3820 C CA . LYS B 1 244 ? -10.82 19.062 -11.484 1 86.88 244 LYS B CA 1
ATOM 3821 C C . LYS B 1 244 ? -12.211 19.266 -10.875 1 86.88 244 LYS B C 1
ATOM 3823 O O . LYS B 1 244 ? -12.648 20.391 -10.672 1 86.88 244 LYS B O 1
ATOM 3828 N N . MET B 1 245 ? -12.828 18.188 -10.602 1 82.88 245 MET B N 1
ATOM 3829 C CA . MET B 1 245 ? -14.156 18.234 -10 1 82.88 245 MET B CA 1
ATOM 3830 C C . MET B 1 245 ? -14.086 18.828 -8.594 1 82.88 245 MET B C 1
ATOM 3832 O O . MET B 1 245 ? -14.992 19.562 -8.18 1 82.88 245 MET B O 1
ATOM 3836 N N . ALA B 1 246 ? -13.062 18.469 -7.918 1 78.25 246 ALA B N 1
ATOM 3837 C CA . ALA B 1 246 ? -12.867 18.984 -6.562 1 78.25 246 ALA B CA 1
ATOM 3838 C C . ALA B 1 246 ? -12.703 20.5 -6.57 1 78.25 246 ALA B C 1
ATOM 3840 O O . ALA B 1 246 ? -13.172 21.188 -5.664 1 78.25 246 ALA B O 1
ATOM 3841 N N . LYS B 1 247 ? -12.031 21.016 -7.527 1 78 247 LYS B N 1
ATOM 3842 C CA . LYS B 1 247 ? -11.836 22.469 -7.645 1 78 247 LYS B CA 1
ATOM 3843 C C . LYS B 1 247 ? -13.172 23.188 -7.848 1 78 247 LYS B C 1
ATOM 3845 O O . LYS B 1 247 ? -13.336 24.328 -7.418 1 78 247 LYS B O 1
ATOM 3850 N N . THR B 1 248 ? -14.07 22.484 -8.414 1 75.06 248 THR B N 1
ATOM 3851 C CA . THR B 1 248 ? -15.375 23.094 -8.648 1 75.06 248 THR B CA 1
ATOM 3852 C C . THR B 1 248 ? -16.219 23.078 -7.375 1 75.06 248 THR B C 1
ATOM 3854 O O . THR B 1 248 ? -17.062 23.938 -7.18 1 75.06 248 THR B O 1
ATOM 3857 N N . LEU B 1 249 ? -16 22.078 -6.578 1 68.19 249 LEU B N 1
ATOM 3858 C CA . LEU B 1 249 ? -16.781 21.938 -5.352 1 68.19 249 LEU B CA 1
ATOM 3859 C C . LEU B 1 249 ? -16.25 22.844 -4.258 1 6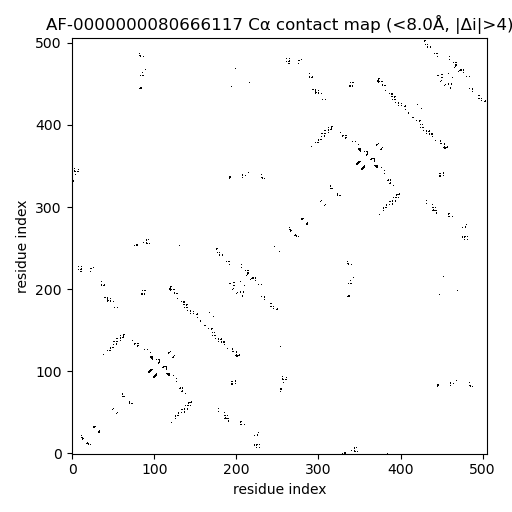8.19 249 LEU B C 1
ATOM 3861 O O . LEU B 1 249 ? -16.984 23.25 -3.361 1 68.19 249 LEU B O 1
ATOM 3865 N N . ASN B 1 250 ? -14.922 22.984 -4.184 1 61.16 250 ASN B N 1
ATOM 3866 C CA . ASN B 1 250 ? -14.352 23.938 -3.242 1 61.16 250 ASN B CA 1
ATOM 3867 C C . ASN B 1 250 ? -13.477 24.969 -3.951 1 61.16 250 ASN B C 1
ATOM 3869 O O . ASN B 1 250 ? -12.25 24.859 -3.949 1 61.16 250 ASN B O 1
ATOM 3873 N N . PRO B 1 251 ? -14.188 25.906 -4.605 1 49.81 251 PRO B N 1
ATOM 3874 C CA . PRO B 1 251 ? -13.445 26.938 -5.352 1 49.81 251 PRO B CA 1
ATOM 3875 C C . PRO B 1 251 ? -12.438 27.688 -4.488 1 49.81 251 PRO B C 1
ATOM 3877 O O . PRO B 1 251 ? -11.516 28.312 -5.012 1 49.81 251 PRO B O 1
ATOM 3880 N N . LYS B 1 252 ? -12.555 27.891 -3.234 1 52.56 252 LYS B N 1
ATOM 3881 C CA . LYS B 1 252 ? -11.711 28.797 -2.449 1 52.56 252 LYS B CA 1
ATOM 3882 C C . LYS B 1 252 ? -10.438 28.094 -1.991 1 52.56 252 LYS B C 1
ATOM 3884 O O . LYS B 1 252 ? -9.641 28.672 -1.245 1 52.56 252 LYS B O 1
ATOM 3889 N N . GLY B 1 253 ? -10.25 26.859 -2.396 1 42.69 253 GLY B N 1
ATOM 3890 C CA . GLY B 1 253 ? -8.898 26.438 -2.084 1 42.69 253 GLY B CA 1
ATOM 3891 C C . GLY B 1 253 ? -7.898 26.797 -3.172 1 42.69 253 GLY B C 1
ATOM 3892 O O . GLY B 1 253 ? -8.281 27.062 -4.309 1 42.69 253 GLY B O 1
#

Radius of gyration: 24.41 Å; Cα contacts (8 Å, |Δi|>4): 685; chains: 2; bounding box: 67×64×60 Å